Protein AF-A0A838ZHS3-F1 (afdb_monomer)

Secondary structure (DSSP, 8-state):
---SSHHHHHHHHHHHHHHHHHHHHHHHHHHHHTHHHHHHHHIIIII-SSHHHHHHHHHHHHHHHHHHHHHHHHHSTTHHHHHHHHHHHHHHHHHHHHHHHTT---HHHHHHHHHH--BHHHHHTS-HHHHHHHHHHHHHHHHT------S-HHHHHHHHHHTGGGGGGTS-HHHHHHHHHT----SBHHIIIIIHHHHHHHHHHHHHHHHTTTTGGGTT-HHHHHHHHT-GGGEEEETTTEEEE-HHHHHHHHHHHHHHHHT--GGGGGGGEEE-S-HHHHHHHHHHHHHHH---HHHHHHHHHHHHHHHHHHHS-S--PPP--TT--HHHHHHHHHHHHHHHHTTSEEE-HHHHHHHHHHHHT-GGGTT-HHHHHHHH-GGGSPPHHHHHHHHHHHHHHHSS--

Mean predicted aligned error: 17.67 Å

Radius of gyration: 35.12 Å; Cα contacts (8 Å, |Δi|>4): 370; chains: 1; bounding box: 88×50×91 Å

Foldseek 3Di:
DPPDCPVVVVVVVVVVVVVVVVCVVVVVVCCVPPCQQCVLVCCCPPQPVDLVSVVVVVVVVLVVLLVVLVCLLPPHPNNVVSVVSVVVSVVVVVVQVVCVVVVNCPSRLVSLQSNL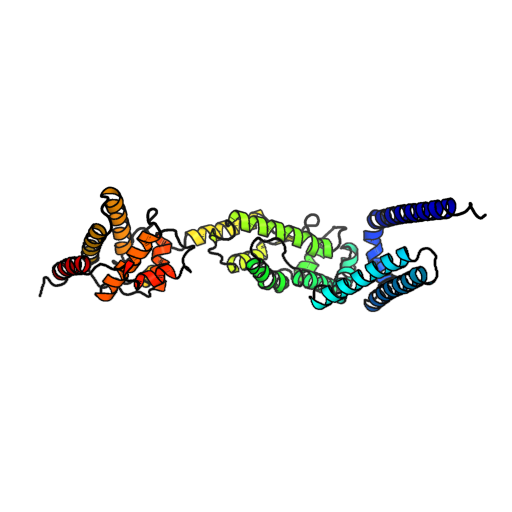QHFLVVLLPDDPVSLVSSLVSLLVVQLPDFDPDQPDPVLSVVCSVQASVCVCVQVPSVNLSVLSNPAPARGTSSCQRPVLASVQVNVLVVVLCVVCVNVVLVLPPSVLVSCLNSDNVQWDAHNPRHIHGPNVVSVVSSVVVSVVSVVPDCLVLLVQKEFPDDLVLVLVLVLLLLVVVDPDDPVSVLVSVLVSQVSCSNYDPDDGPQRAAQDDDPLNLLLVLLVVLVCVVVVRMDHDSLSSSCSSCVRHVNNNCSVVCVSSVSSVDPVSHDDPVSVVVSVVSVCVRPVVPD

pLDDT: mean 76.99, std 14.15, range [34.94, 96.44]

Sequence (406 aa):
MGVGNFDLIFYALILVLIALAVCYKFFAYVIRSYFLNESTWFVQQTILSSYFVFKYLTSAIIISYLIIGVYFSVFTLYWYYGLILLGLTSYLIYRILKDIRDGKFNLRDDFEFNKYSTAVSFYNNQSEQYRKKSFQAVIDKIKRTEINGLGKEDYAEFLNRNVLSKIENVLTFEYYDSKLNHSISDHYTGNLFYRKFLKNLKEVLSRIDKRTNDLKLLNSDYQVIVNLLLNIKLLNFDDIQGYHYKIDLLDEELDVVLKERNDYSLEQYKDLLKFNGDSKKIYSLFEKYLEFKYNNSNHLKELKIQFISFVNFFGDGKYYEPPYIKSFETKDIKHLIGFFSYLSGKGLVKYNVQDLVFLVLKITGHEEEVNNTSFEQAHRNIKFKLSEIEEKALNARYNKLFNSLK

Structure (mmCIF, N/CA/C/O backbone):
data_AF-A0A838ZHS3-F1
#
_entry.id   AF-A0A838ZHS3-F1
#
loop_
_atom_site.group_PDB
_atom_site.id
_atom_site.type_symbol
_atom_site.label_atom_id
_atom_site.label_alt_id
_atom_site.label_comp_id
_atom_site.label_asym_id
_atom_site.label_entity_id
_atom_site.label_seq_id
_atom_site.pdbx_PDB_ins_code
_atom_site.Cartn_x
_atom_site.Cartn_y
_atom_site.Cartn_z
_atom_site.occupancy
_atom_site.B_iso_or_equiv
_atom_site.auth_seq_id
_atom_site.auth_comp_id
_atom_site.auth_asym_id
_atom_site.auth_atom_id
_atom_site.pdbx_PDB_model_num
ATOM 1 N N . MET A 1 1 ? 59.795 30.783 -25.257 1.00 40.88 1 MET A N 1
ATOM 2 C CA . MET A 1 1 ? 58.713 31.581 -25.869 1.00 40.88 1 MET A CA 1
ATOM 3 C C . MET A 1 1 ? 57.782 30.633 -26.599 1.00 40.88 1 MET A C 1
ATOM 5 O O . MET A 1 1 ? 58.218 29.948 -27.508 1.00 40.88 1 MET A O 1
ATOM 9 N N . GLY A 1 2 ? 56.542 30.555 -26.135 1.00 44.00 2 GLY A N 1
ATOM 10 C CA . GLY A 1 2 ? 55.445 29.789 -26.726 1.00 44.00 2 GLY A CA 1
ATOM 11 C C . GLY A 1 2 ? 54.131 30.265 -26.109 1.00 44.00 2 GLY A C 1
ATOM 12 O O . GLY A 1 2 ? 53.299 29.464 -25.704 1.00 44.00 2 GLY A O 1
ATOM 13 N N . VAL A 1 3 ? 54.011 31.584 -25.926 1.00 48.81 3 VAL A N 1
ATOM 14 C CA . VAL A 1 3 ? 52.748 32.247 -25.597 1.00 48.81 3 VAL A CA 1
ATOM 15 C C . VAL A 1 3 ? 51.950 32.209 -26.894 1.00 48.81 3 VAL A C 1
ATOM 17 O O . VAL A 1 3 ? 52.353 32.849 -27.859 1.00 48.81 3 VAL A O 1
ATOM 20 N N . GLY A 1 4 ? 50.905 31.387 -26.971 1.00 51.81 4 GLY A N 1
ATOM 21 C CA . GLY A 1 4 ? 50.121 31.326 -28.207 1.00 51.81 4 GLY A CA 1
ATOM 22 C C . GLY A 1 4 ? 49.018 30.282 -28.322 1.00 51.81 4 GLY A C 1
ATOM 23 O O . GLY A 1 4 ? 48.277 30.363 -29.287 1.00 51.81 4 GLY A O 1
ATOM 24 N N . ASN A 1 5 ? 48.855 29.335 -27.389 1.00 56.84 5 ASN A N 1
ATOM 25 C CA . ASN A 1 5 ? 47.804 28.309 -27.529 1.00 56.84 5 ASN A CA 1
ATOM 26 C C . ASN A 1 5 ? 46.977 28.028 -26.268 1.00 56.84 5 ASN A C 1
ATOM 28 O O . ASN A 1 5 ? 46.035 27.251 -26.349 1.00 56.84 5 ASN A O 1
ATOM 32 N N . PHE A 1 6 ? 47.271 28.640 -25.116 1.00 54.22 6 PHE A N 1
ATOM 33 C CA . PHE A 1 6 ? 46.467 28.405 -23.906 1.00 54.22 6 PHE A CA 1
ATOM 34 C C . PHE A 1 6 ? 45.060 28.984 -24.045 1.00 54.22 6 PHE A C 1
ATOM 36 O O . PHE A 1 6 ? 44.088 28.282 -23.779 1.00 54.22 6 PHE A O 1
ATOM 43 N N . ASP A 1 7 ? 44.955 30.208 -24.564 1.00 51.09 7 ASP A N 1
ATOM 44 C CA . ASP A 1 7 ? 43.666 30.815 -24.889 1.00 51.09 7 ASP A CA 1
ATOM 45 C C . ASP A 1 7 ? 42.943 29.998 -25.959 1.00 51.09 7 ASP A C 1
ATOM 47 O O . ASP A 1 7 ? 41.754 29.752 -25.838 1.00 51.09 7 ASP A O 1
ATOM 51 N N . LEU A 1 8 ? 43.660 29.481 -26.961 1.00 55.75 8 LEU A N 1
ATOM 52 C CA . LEU A 1 8 ? 43.076 28.696 -28.051 1.00 55.75 8 LEU A CA 1
ATOM 53 C C . LEU A 1 8 ? 42.565 27.322 -27.576 1.00 55.75 8 LEU A C 1
ATOM 55 O O . LEU A 1 8 ? 41.486 26.902 -27.981 1.00 55.75 8 LEU A O 1
ATOM 59 N N . ILE A 1 9 ? 43.278 26.660 -26.658 1.00 63.22 9 ILE A N 1
ATOM 60 C CA . ILE A 1 9 ? 42.837 25.427 -25.983 1.00 63.22 9 ILE A CA 1
ATOM 61 C C . ILE A 1 9 ? 41.664 25.714 -25.039 1.00 63.22 9 ILE A C 1
ATOM 63 O O . ILE A 1 9 ? 40.730 24.921 -24.976 1.00 63.22 9 ILE A O 1
ATOM 67 N N . PHE A 1 10 ? 41.673 26.846 -24.333 1.00 60.84 10 PHE A N 1
ATOM 68 C CA . PHE A 1 10 ? 40.584 27.257 -23.447 1.00 60.84 10 PHE A CA 1
ATOM 69 C C . PHE A 1 10 ? 39.314 27.616 -24.234 1.00 60.84 10 PHE A C 1
ATOM 71 O O . PHE A 1 10 ? 38.234 27.133 -23.903 1.00 60.84 10 PHE A O 1
ATOM 78 N N . TYR A 1 11 ? 39.441 28.360 -25.337 1.00 60.66 11 TYR A N 1
ATOM 79 C CA . TYR A 1 11 ? 38.358 28.625 -26.284 1.00 60.66 11 TYR A CA 1
ATOM 80 C C . TYR A 1 11 ? 37.873 27.340 -26.955 1.00 60.66 11 TYR A C 1
ATOM 82 O O . TYR A 1 11 ? 36.666 27.169 -27.097 1.00 60.66 11 TYR A O 1
ATOM 90 N N . ALA A 1 12 ? 38.764 26.407 -27.305 1.00 63.56 12 ALA A N 1
ATOM 91 C CA . ALA A 1 12 ? 38.379 25.098 -27.828 1.00 63.56 12 ALA A CA 1
ATOM 92 C C . ALA A 1 12 ? 37.623 24.265 -26.780 1.00 63.56 12 ALA A C 1
ATOM 94 O O . ALA A 1 12 ? 36.607 23.668 -27.110 1.00 63.56 12 ALA A O 1
ATOM 95 N N . LEU A 1 13 ? 38.048 24.266 -25.513 1.00 60.69 13 LEU A N 1
ATOM 96 C CA . LEU A 1 13 ? 37.345 23.603 -24.408 1.00 60.69 13 LEU A CA 1
ATOM 97 C C . LEU A 1 13 ? 35.975 24.229 -24.139 1.00 60.69 13 LEU A C 1
ATOM 99 O O . LEU A 1 13 ? 35.004 23.501 -23.953 1.00 60.69 13 LEU A O 1
ATOM 103 N N . ILE A 1 14 ? 35.872 25.560 -24.164 1.00 64.25 14 ILE A N 1
ATOM 104 C CA . ILE A 1 14 ? 34.596 26.273 -24.042 1.00 64.25 14 ILE A CA 1
ATOM 105 C C . ILE A 1 14 ? 33.697 25.960 -25.238 1.00 64.25 14 ILE A C 1
ATOM 107 O O . ILE A 1 14 ? 32.526 25.657 -25.040 1.00 64.25 14 ILE A O 1
ATOM 111 N N . LEU A 1 15 ? 34.220 25.968 -26.465 1.00 62.78 15 LEU A N 1
ATOM 112 C CA . LEU A 1 15 ? 33.465 25.608 -27.666 1.00 62.78 15 LEU A CA 1
ATOM 113 C C . LEU A 1 15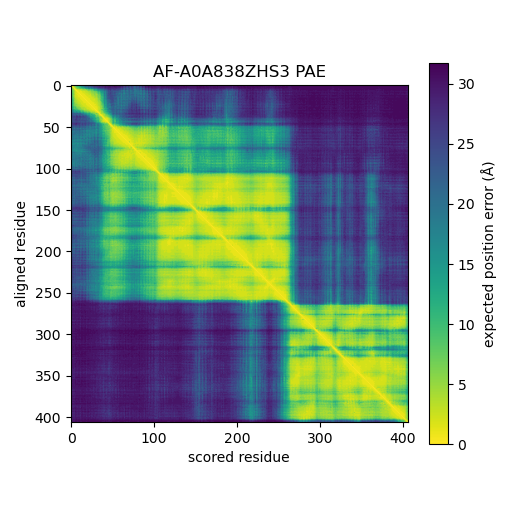 ? 33.030 24.144 -27.645 1.00 62.78 15 LEU A C 1
ATOM 115 O O . LEU A 1 15 ? 31.910 23.859 -28.046 1.00 62.78 15 LEU A O 1
ATOM 119 N N . VAL A 1 16 ? 33.852 23.229 -27.126 1.00 61.88 16 VAL A N 1
ATOM 120 C CA . VAL A 1 16 ? 33.490 21.820 -26.921 1.00 61.88 16 VAL A CA 1
ATOM 121 C C . VAL A 1 16 ? 32.432 21.685 -25.830 1.00 61.88 16 VAL A C 1
ATOM 123 O O . VA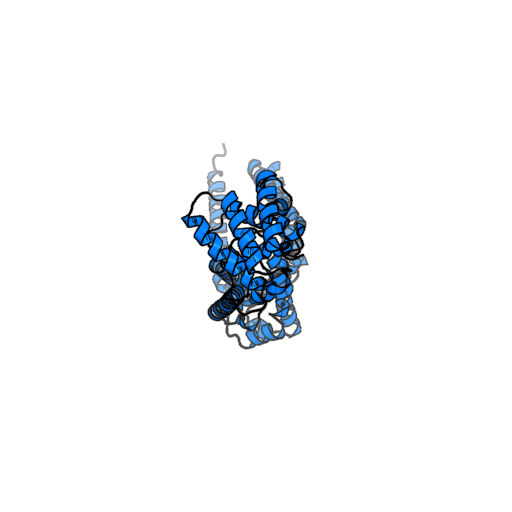L A 1 16 ? 31.498 20.917 -26.008 1.00 61.88 16 VAL A O 1
ATOM 126 N N . LEU A 1 17 ? 32.505 22.448 -24.738 1.00 59.38 17 LEU A N 1
ATOM 127 C CA . LEU A 1 17 ? 31.477 22.460 -23.691 1.00 59.38 17 LEU A CA 1
ATOM 128 C C . LEU A 1 17 ? 30.159 23.067 -24.182 1.00 59.38 17 LEU A C 1
ATOM 130 O O . LEU A 1 17 ? 29.097 22.532 -23.878 1.00 59.38 17 LEU A O 1
ATOM 134 N N . ILE A 1 18 ? 30.208 24.141 -24.973 1.00 67.44 18 ILE A N 1
ATOM 135 C CA . ILE A 1 18 ? 29.035 24.753 -25.606 1.00 67.44 18 ILE A CA 1
ATOM 136 C C . ILE A 1 18 ? 28.464 23.803 -26.655 1.00 67.44 18 ILE A C 1
ATOM 138 O O . ILE A 1 18 ? 27.261 23.576 -26.655 1.00 67.44 18 ILE A O 1
ATOM 142 N N . ALA A 1 19 ? 29.295 23.188 -27.497 1.00 53.00 19 ALA A N 1
ATOM 143 C CA . ALA A 1 19 ? 28.868 22.178 -28.457 1.00 53.00 19 ALA A CA 1
ATOM 144 C C . ALA A 1 19 ? 28.290 20.951 -27.747 1.00 53.00 19 ALA A C 1
ATOM 146 O O . ALA A 1 19 ? 27.257 20.462 -28.170 1.00 53.00 19 ALA A O 1
ATOM 147 N N . LEU A 1 20 ? 28.863 20.498 -26.629 1.00 56.09 20 LEU A N 1
ATOM 148 C CA . LEU A 1 20 ? 28.302 19.429 -25.800 1.00 56.09 20 LEU A CA 1
ATOM 149 C C . LEU A 1 20 ? 26.982 19.849 -25.156 1.00 56.09 20 LEU A C 1
ATOM 151 O O . LEU A 1 20 ? 26.068 19.040 -25.106 1.00 56.09 20 LEU A O 1
ATOM 155 N N . ALA A 1 21 ? 26.838 21.095 -24.702 1.00 57.50 21 ALA A N 1
ATOM 156 C CA . ALA A 1 21 ? 25.600 21.605 -24.118 1.00 57.50 21 ALA A CA 1
ATOM 157 C C . ALA A 1 21 ? 24.501 21.814 -25.170 1.00 57.50 21 ALA A C 1
ATOM 159 O O . ALA A 1 21 ? 23.335 21.535 -24.899 1.00 57.50 21 ALA A O 1
ATOM 160 N N . VAL A 1 22 ? 24.858 22.273 -26.372 1.00 58.50 22 VAL A N 1
ATOM 161 C CA . VAL A 1 22 ? 23.965 22.418 -27.529 1.00 58.50 22 VAL A CA 1
ATOM 162 C C . VAL A 1 22 ? 23.603 21.047 -28.078 1.00 58.50 22 VAL A C 1
ATOM 164 O O . VAL A 1 22 ? 22.423 20.793 -28.262 1.00 58.50 22 VAL A O 1
ATOM 167 N N . CYS A 1 23 ? 24.557 20.130 -28.240 1.00 49.03 23 CYS A N 1
ATOM 168 C CA . CYS A 1 23 ? 24.299 18.736 -28.589 1.00 49.03 23 CYS A CA 1
ATOM 169 C C . CYS A 1 23 ? 23.470 18.048 -27.513 1.00 49.03 23 CYS A C 1
ATOM 171 O O . CYS A 1 23 ? 22.570 17.317 -27.872 1.00 49.03 23 CYS A O 1
ATOM 173 N N . TYR A 1 24 ? 23.688 18.304 -26.222 1.00 50.91 24 TYR A N 1
ATOM 174 C CA . TYR A 1 24 ? 22.866 17.763 -25.137 1.00 50.91 24 TYR A CA 1
ATOM 175 C C . TYR A 1 24 ? 21.461 18.363 -25.138 1.00 50.91 24 TYR A C 1
ATOM 177 O O . TYR A 1 24 ? 20.500 17.633 -24.948 1.00 50.91 24 TYR A O 1
ATOM 185 N N . LYS A 1 25 ? 21.304 19.671 -25.379 1.00 52.22 25 LYS A N 1
ATOM 186 C CA . LYS A 1 25 ? 19.987 20.316 -25.497 1.00 52.22 25 LYS A CA 1
ATOM 187 C C . LYS A 1 25 ? 19.253 19.889 -26.757 1.00 52.22 25 LYS A C 1
ATOM 189 O O . LYS A 1 25 ? 18.054 19.674 -26.687 1.00 52.22 25 LYS A O 1
ATOM 194 N N . PHE A 1 26 ? 19.951 19.748 -27.877 1.00 44.28 26 PHE A N 1
ATOM 195 C CA . PHE A 1 26 ? 19.419 19.239 -29.134 1.00 44.28 26 PHE A CA 1
ATOM 196 C C . PHE A 1 26 ? 19.073 17.759 -28.998 1.00 44.28 26 PHE A C 1
ATOM 198 O O . PHE A 1 26 ? 17.967 17.375 -29.328 1.00 44.28 26 PHE A O 1
ATOM 205 N N . PHE A 1 27 ? 19.941 16.952 -28.392 1.00 43.72 27 PHE A N 1
ATOM 206 C CA . PHE A 1 27 ? 19.677 15.566 -28.010 1.00 43.72 27 PHE A CA 1
ATOM 207 C C . PHE A 1 27 ? 18.480 15.480 -27.070 1.00 43.72 27 PHE A C 1
ATOM 209 O O . PHE A 1 27 ? 17.584 14.706 -27.340 1.00 43.72 27 PHE A O 1
ATOM 216 N N . ALA A 1 28 ? 18.381 16.319 -26.038 1.00 45.75 28 ALA A N 1
ATOM 217 C CA . ALA A 1 28 ? 17.235 16.377 -25.134 1.00 45.75 28 ALA A CA 1
ATOM 218 C C . ALA A 1 28 ? 15.955 16.850 -25.845 1.00 45.75 28 ALA A C 1
ATOM 220 O O . ALA A 1 28 ? 14.879 16.342 -25.558 1.00 45.75 28 ALA A O 1
ATOM 221 N N . TYR A 1 29 ? 16.051 17.800 -26.777 1.00 45.06 29 TYR A N 1
ATOM 222 C CA . TYR A 1 29 ? 14.937 18.337 -27.562 1.00 45.06 29 TYR A CA 1
ATOM 223 C C . TYR A 1 29 ? 14.423 17.327 -28.594 1.00 45.06 29 TYR A C 1
ATOM 225 O O . TYR A 1 29 ? 13.218 17.100 -28.679 1.00 45.06 29 TYR A O 1
ATOM 233 N N . VAL A 1 30 ? 15.330 16.665 -29.312 1.00 37.19 30 VAL A N 1
ATOM 234 C CA . VAL A 1 30 ? 15.054 15.546 -30.217 1.00 37.19 30 VAL A CA 1
ATOM 235 C C . VAL A 1 30 ? 14.502 14.368 -29.412 1.00 37.19 30 VAL A C 1
ATOM 237 O O . VAL A 1 30 ? 13.450 13.852 -29.786 1.00 37.19 30 VAL A O 1
ATOM 240 N N . ILE A 1 31 ? 15.099 14.043 -28.251 1.00 41.19 31 ILE A N 1
ATOM 241 C CA . ILE A 1 31 ? 14.608 13.056 -27.267 1.00 41.19 31 ILE A CA 1
ATOM 242 C C . ILE A 1 31 ? 13.149 13.303 -26.898 1.00 41.19 31 ILE A C 1
ATOM 244 O O . ILE A 1 31 ? 12.331 12.387 -26.858 1.00 41.19 31 ILE A O 1
ATOM 248 N N . ARG A 1 32 ? 12.831 14.562 -26.608 1.00 39.03 32 ARG A N 1
ATOM 249 C CA . ARG A 1 32 ? 11.537 14.955 -26.061 1.00 39.03 32 ARG A CA 1
ATOM 250 C C . ARG A 1 32 ? 10.464 15.152 -27.134 1.00 39.03 32 ARG A C 1
ATOM 252 O O . ARG A 1 32 ? 9.299 14.965 -26.809 1.00 39.03 32 ARG A O 1
ATOM 259 N N . SER A 1 33 ? 10.842 15.501 -28.369 1.00 40.97 33 SER A N 1
ATOM 260 C CA . SER A 1 33 ? 9.897 15.860 -29.445 1.00 40.97 33 SER A CA 1
ATOM 261 C C . SER A 1 33 ? 9.680 14.761 -30.492 1.00 40.97 33 SER A C 1
ATOM 263 O O . SER A 1 33 ? 8.573 14.632 -30.992 1.00 40.97 33 SER A O 1
ATOM 265 N N . TYR A 1 34 ? 10.699 13.956 -30.810 1.00 34.94 34 TYR A N 1
ATOM 266 C CA . TYR A 1 34 ? 10.625 12.909 -31.848 1.00 34.94 34 TYR A CA 1
ATOM 267 C C . TYR A 1 34 ? 10.943 11.510 -31.313 1.00 34.94 34 TYR A C 1
ATOM 269 O O . TYR A 1 34 ? 10.419 10.501 -31.775 1.00 34.94 34 TYR A O 1
ATOM 277 N N . PHE A 1 35 ? 11.794 11.439 -30.297 1.00 37.28 35 PHE A N 1
ATOM 278 C CA . PHE A 1 35 ? 12.386 10.189 -29.844 1.00 37.28 35 PHE A CA 1
ATOM 279 C C . PHE A 1 35 ? 11.473 9.391 -28.929 1.00 37.28 35 PHE A C 1
ATOM 281 O O . PHE A 1 35 ? 11.737 8.218 -28.770 1.00 37.28 35 PHE A O 1
ATOM 288 N N . LEU A 1 36 ? 10.421 9.934 -28.312 1.00 42.34 36 LEU A N 1
ATOM 289 C CA . LEU A 1 36 ? 9.541 9.072 -27.516 1.00 42.34 36 LEU A CA 1
ATOM 290 C C . LEU A 1 36 ? 8.954 7.978 -28.427 1.00 42.34 36 LEU A C 1
ATOM 292 O O . LEU A 1 36 ? 9.304 6.809 -28.233 1.00 42.34 36 LEU A O 1
ATOM 296 N N . ASN A 1 37 ? 8.208 8.338 -29.480 1.00 41.34 37 ASN A N 1
ATOM 297 C CA . ASN A 1 37 ? 7.544 7.364 -30.365 1.00 41.34 37 ASN A CA 1
ATOM 298 C C . ASN A 1 37 ? 8.512 6.484 -31.176 1.00 41.34 37 ASN A C 1
ATOM 300 O O . ASN A 1 37 ? 8.279 5.284 -31.290 1.00 41.34 37 ASN A O 1
ATOM 304 N N . GLU A 1 38 ? 9.625 7.031 -31.669 1.00 38.91 38 GLU A N 1
ATOM 305 C CA . GLU A 1 38 ? 10.592 6.299 -32.509 1.00 38.91 38 GLU A CA 1
ATOM 306 C C . GLU A 1 38 ? 11.695 5.576 -31.710 1.00 38.91 38 GLU A C 1
ATOM 308 O O . GLU A 1 38 ? 12.240 4.574 -32.171 1.00 38.91 38 GLU A O 1
ATOM 313 N N . SER A 1 39 ? 12.040 6.009 -30.488 1.00 38.59 39 SER A N 1
ATOM 314 C CA . SER A 1 39 ? 13.148 5.384 -29.743 1.00 38.59 39 SER A CA 1
ATOM 315 C C . SER A 1 39 ? 12.806 4.037 -29.163 1.00 38.59 39 SER A C 1
ATOM 317 O O . SER A 1 39 ? 13.720 3.266 -28.932 1.00 38.59 39 SER A O 1
ATOM 319 N N . THR A 1 40 ? 11.541 3.697 -28.936 1.00 49.03 40 THR A N 1
ATOM 320 C CA . THR A 1 40 ? 11.237 2.325 -28.511 1.00 49.03 40 THR A CA 1
ATOM 321 C C . THR A 1 40 ? 11.499 1.365 -29.657 1.00 49.03 40 THR A C 1
ATOM 323 O O . THR A 1 40 ? 12.144 0.345 -29.443 1.00 49.03 40 THR A O 1
ATOM 326 N N . TRP A 1 41 ? 11.136 1.757 -30.880 1.00 44.44 41 TRP A N 1
ATOM 327 C CA . TRP A 1 41 ? 11.520 1.046 -32.094 1.00 44.44 41 TRP A CA 1
ATOM 328 C C . TRP A 1 41 ? 13.050 1.019 -32.267 1.00 44.44 41 TRP A C 1
ATOM 330 O O . TRP A 1 41 ? 13.625 -0.057 -32.397 1.00 44.44 41 TRP A O 1
ATOM 340 N N . PHE A 1 42 ? 13.747 2.153 -32.131 1.00 41.84 42 PHE A N 1
ATOM 341 C CA . PHE A 1 42 ? 15.207 2.245 -32.292 1.00 41.84 42 PHE A CA 1
ATOM 342 C C . PHE A 1 42 ? 16.019 1.560 -31.164 1.00 41.84 42 PHE A C 1
ATOM 344 O O . PHE A 1 42 ? 17.099 1.020 -31.407 1.00 41.84 42 PHE A O 1
ATOM 351 N N . VAL A 1 43 ? 15.525 1.534 -29.924 1.00 50.78 43 VAL A N 1
ATOM 352 C CA . VAL A 1 43 ? 16.114 0.818 -28.774 1.00 50.78 43 VAL A CA 1
ATOM 353 C C . VAL A 1 43 ? 15.867 -0.684 -28.908 1.00 50.78 43 VAL A C 1
ATOM 355 O O . VAL A 1 43 ? 16.778 -1.463 -28.633 1.00 50.78 43 VAL A O 1
ATOM 358 N N . GLN A 1 44 ? 14.685 -1.093 -29.385 1.00 52.81 44 GLN A N 1
ATOM 359 C CA . GLN A 1 44 ? 14.361 -2.494 -29.671 1.00 52.81 44 GLN A CA 1
ATOM 360 C C . GLN A 1 44 ? 15.123 -3.045 -30.888 1.00 52.81 44 GLN A C 1
ATOM 362 O O . GLN A 1 44 ? 15.485 -4.222 -30.867 1.00 52.81 44 GLN A O 1
ATOM 367 N N . GLN A 1 45 ? 15.378 -2.223 -31.916 1.00 51.88 45 GLN A N 1
ATOM 368 C CA . GLN A 1 45 ? 15.967 -2.650 -33.195 1.00 51.88 45 GLN A CA 1
ATOM 369 C C . GLN A 1 45 ? 17.474 -2.370 -33.346 1.00 51.88 45 GLN A C 1
ATOM 371 O O . GLN A 1 45 ? 18.149 -3.152 -34.007 1.00 51.88 45 GLN A O 1
ATOM 376 N N . THR A 1 46 ? 18.037 -1.313 -32.743 1.00 50.28 46 THR A N 1
ATOM 377 C CA . THR A 1 46 ? 19.349 -0.777 -33.188 1.00 50.28 46 THR A CA 1
ATOM 378 C C . THR A 1 46 ? 20.457 -0.804 -32.133 1.00 50.28 46 THR A C 1
ATOM 380 O O . THR A 1 46 ? 21.502 -1.396 -32.385 1.00 50.28 46 THR A O 1
ATOM 383 N N . ILE A 1 47 ? 20.283 -0.185 -30.954 1.00 47.50 47 ILE A N 1
ATOM 384 C CA . ILE A 1 47 ? 21.407 -0.018 -29.999 1.00 47.50 47 ILE A CA 1
ATOM 385 C C . ILE A 1 47 ? 21.370 -1.034 -28.852 1.00 47.50 47 ILE A C 1
ATOM 387 O O . ILE A 1 47 ? 22.426 -1.484 -28.424 1.00 47.50 47 ILE A O 1
ATOM 391 N N . LEU A 1 48 ? 20.194 -1.448 -28.370 1.00 53.19 48 LEU A N 1
ATOM 392 C CA . LEU A 1 48 ? 20.062 -2.300 -27.183 1.00 53.19 48 LEU A CA 1
ATOM 393 C C . LEU A 1 48 ? 19.076 -3.447 -27.424 1.00 53.19 48 LEU A C 1
ATOM 395 O O . LEU A 1 48 ? 18.185 -3.685 -26.619 1.00 53.19 48 LEU A O 1
ATOM 399 N N . SER A 1 49 ? 19.219 -4.183 -28.527 1.00 52.81 49 SER A N 1
ATOM 400 C CA . SER A 1 49 ? 18.341 -5.328 -28.835 1.00 52.81 49 SER A CA 1
ATOM 401 C C . SER A 1 49 ? 18.384 -6.423 -27.752 1.00 52.81 49 SER A C 1
ATOM 403 O O . SER A 1 49 ? 17.411 -7.164 -27.545 1.00 52.81 49 SER A O 1
ATOM 405 N N . SER A 1 50 ? 19.497 -6.487 -27.009 1.00 62.44 50 SER A N 1
ATOM 406 C CA . SER A 1 50 ? 19.709 -7.403 -25.894 1.00 62.44 50 SER A CA 1
ATOM 407 C C . SER A 1 50 ? 20.356 -6.729 -24.682 1.00 62.44 50 SER A C 1
ATOM 409 O O . SER A 1 50 ? 21.184 -5.823 -24.795 1.00 62.44 50 SER A O 1
ATOM 411 N N . TYR A 1 51 ? 20.030 -7.268 -23.506 1.00 62.78 51 TYR A N 1
ATOM 412 C CA . TYR A 1 51 ? 20.671 -6.940 -22.234 1.00 62.78 51 TYR A CA 1
ATOM 413 C C . TYR A 1 51 ? 22.205 -7.052 -22.298 1.00 62.78 51 TYR A C 1
ATOM 415 O O . TYR A 1 51 ? 22.916 -6.232 -21.719 1.00 62.78 51 TYR A O 1
ATOM 423 N N . PHE A 1 52 ? 22.725 -8.040 -23.034 1.00 62.97 52 PHE A N 1
ATOM 424 C CA . PHE A 1 52 ? 24.164 -8.232 -23.194 1.00 62.97 52 PHE A CA 1
ATOM 425 C C . PHE A 1 52 ? 24.818 -7.048 -23.909 1.00 62.97 52 PHE A C 1
ATOM 427 O O . PHE A 1 52 ? 25.821 -6.540 -23.418 1.00 62.97 52 PHE A O 1
ATOM 434 N N . VAL A 1 53 ? 24.227 -6.551 -25.000 1.00 63.56 53 VAL A N 1
ATOM 435 C CA . VAL A 1 53 ? 24.761 -5.388 -25.731 1.00 63.56 53 VAL A CA 1
ATOM 436 C C . VAL A 1 53 ? 24.777 -4.141 -24.843 1.00 63.56 53 VAL A C 1
ATOM 438 O O . VAL A 1 53 ? 25.799 -3.461 -24.780 1.00 63.56 53 VAL A O 1
ATOM 441 N N . PHE A 1 54 ? 23.704 -3.889 -24.081 1.00 61.41 54 PHE A N 1
ATOM 442 C CA . PHE A 1 54 ? 23.673 -2.794 -23.101 1.00 61.41 54 PHE A CA 1
ATOM 443 C C . PHE A 1 54 ? 24.804 -2.909 -22.076 1.00 61.41 54 PHE A C 1
ATOM 445 O O . PHE A 1 54 ? 25.572 -1.965 -21.881 1.00 61.41 54 PHE A O 1
ATOM 452 N N . LYS A 1 55 ? 24.937 -4.090 -21.460 1.00 64.75 55 LYS A N 1
ATOM 453 C CA . LYS A 1 55 ? 25.959 -4.376 -20.452 1.00 64.75 55 LYS A CA 1
ATOM 454 C C . 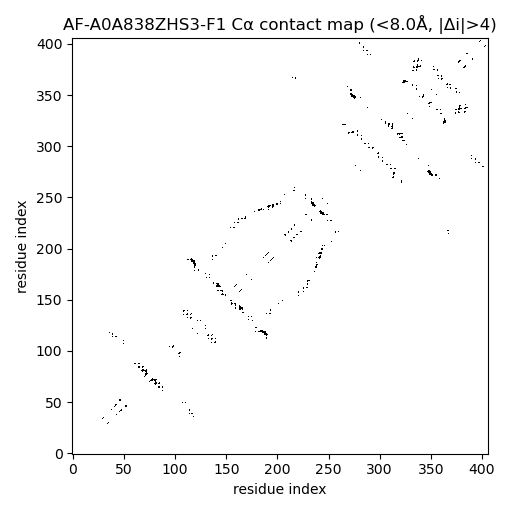LYS A 1 55 ? 27.366 -4.125 -21.000 1.00 64.75 55 LYS A C 1
ATOM 456 O O . LYS A 1 55 ? 28.142 -3.419 -20.363 1.00 64.75 55 LYS A O 1
ATOM 461 N N . TYR A 1 56 ? 27.680 -4.657 -22.182 1.00 64.88 56 TYR A N 1
ATOM 462 C CA . TYR A 1 56 ? 28.997 -4.489 -22.798 1.00 64.88 56 TYR A CA 1
ATOM 463 C C . TYR A 1 56 ? 29.282 -3.038 -23.197 1.00 64.88 56 TYR A C 1
ATOM 465 O O . TYR A 1 56 ? 30.400 -2.576 -22.981 1.00 64.88 56 TYR A O 1
ATOM 473 N N . LEU A 1 57 ? 28.290 -2.294 -23.696 1.00 64.44 57 LEU A N 1
ATOM 474 C CA . LEU A 1 57 ? 28.446 -0.876 -24.031 1.00 64.44 57 LEU A CA 1
ATOM 475 C C . LEU A 1 57 ? 28.749 -0.033 -22.784 1.00 64.44 57 LEU A C 1
ATOM 477 O O . LEU A 1 57 ? 29.677 0.772 -22.792 1.00 64.44 57 LEU A O 1
ATOM 481 N N . THR A 1 58 ? 28.007 -0.239 -21.690 1.00 64.31 58 THR A N 1
ATOM 482 C CA . THR A 1 58 ? 28.269 0.466 -20.424 1.00 64.31 58 THR A CA 1
ATOM 483 C C . THR A 1 58 ? 29.655 0.125 -19.875 1.00 64.31 58 THR A C 1
ATOM 485 O O . THR A 1 58 ? 30.386 1.023 -19.458 1.00 64.31 58 THR A O 1
ATOM 488 N N . SER A 1 59 ? 30.060 -1.149 -19.923 1.00 67.44 59 SER A N 1
ATOM 489 C CA . SER A 1 59 ? 31.414 -1.559 -19.533 1.00 67.44 59 SER A CA 1
ATOM 490 C C . SER A 1 59 ? 32.490 -0.920 -20.413 1.00 67.44 59 SER A C 1
ATOM 492 O O . SER A 1 59 ? 33.485 -0.436 -19.879 1.00 67.44 59 SER A O 1
ATOM 494 N N . ALA A 1 60 ? 32.286 -0.857 -21.732 1.00 68.25 60 ALA A N 1
ATOM 495 C CA . ALA A 1 60 ? 33.219 -0.224 -22.659 1.00 68.25 60 ALA A CA 1
ATOM 496 C C . ALA A 1 60 ? 33.404 1.267 -22.344 1.00 68.25 60 ALA A C 1
ATOM 498 O O . ALA A 1 60 ? 34.536 1.729 -22.260 1.00 68.25 60 ALA A O 1
ATOM 499 N N . ILE A 1 61 ? 32.313 1.992 -22.072 1.00 72.25 61 ILE A N 1
ATOM 500 C CA . ILE A 1 61 ? 32.359 3.408 -21.679 1.00 72.25 61 ILE A CA 1
ATOM 501 C C . ILE A 1 61 ? 33.178 3.594 -20.392 1.00 72.25 61 ILE A C 1
ATOM 503 O O . ILE A 1 61 ? 34.065 4.444 -20.352 1.00 72.25 61 ILE A O 1
ATOM 507 N N . ILE A 1 62 ? 32.931 2.782 -19.356 1.00 72.56 62 ILE A N 1
ATOM 508 C CA . ILE A 1 62 ? 33.683 2.845 -18.088 1.00 72.56 62 ILE A CA 1
ATOM 509 C C . ILE A 1 62 ? 35.177 2.581 -18.325 1.00 72.56 62 ILE A C 1
ATOM 511 O O . ILE A 1 62 ? 36.021 3.312 -17.807 1.00 72.56 62 ILE A O 1
ATOM 515 N N . ILE A 1 63 ? 35.511 1.575 -19.138 1.00 73.56 63 ILE A N 1
ATOM 516 C CA . ILE A 1 63 ? 36.897 1.248 -19.499 1.00 73.56 63 ILE A CA 1
ATOM 517 C C . ILE A 1 63 ? 37.549 2.410 -20.260 1.00 73.56 63 ILE A C 1
ATOM 519 O O . ILE A 1 63 ? 38.677 2.782 -19.945 1.00 73.56 63 ILE A O 1
ATOM 523 N N . SER A 1 64 ? 36.849 3.034 -21.210 1.00 70.94 64 SER A N 1
ATOM 524 C CA . SER A 1 64 ? 37.353 4.209 -21.928 1.00 70.94 64 SER A CA 1
ATOM 525 C C . SER A 1 64 ? 37.636 5.379 -20.985 1.00 70.94 64 SER A C 1
ATOM 527 O O . SER A 1 64 ? 38.700 5.985 -21.090 1.00 70.94 64 SER A O 1
ATOM 529 N N . TYR A 1 65 ? 36.748 5.667 -20.026 1.00 72.44 65 TYR A N 1
ATOM 530 C CA . TYR A 1 65 ? 36.992 6.703 -19.015 1.00 72.44 65 TYR A CA 1
ATOM 531 C C . TYR A 1 65 ? 38.195 6.375 -18.122 1.00 72.44 65 TYR A C 1
ATOM 533 O O . TYR A 1 65 ? 38.986 7.268 -17.834 1.00 72.44 65 TYR A O 1
ATOM 541 N N . LEU A 1 66 ? 38.401 5.109 -17.742 1.00 77.88 66 LEU A N 1
ATOM 542 C CA . LEU A 1 66 ? 39.604 4.698 -17.009 1.00 77.88 66 LEU A CA 1
ATOM 543 C C . LEU A 1 66 ? 40.880 4.924 -17.829 1.00 77.88 66 LEU A C 1
ATOM 545 O O . LEU A 1 66 ? 41.834 5.504 -17.315 1.00 77.88 66 LEU A O 1
ATOM 549 N N . ILE A 1 67 ? 40.890 4.519 -19.104 1.00 75.94 67 ILE A N 1
ATOM 550 C CA . ILE A 1 67 ? 42.042 4.696 -20.004 1.00 75.94 67 ILE A CA 1
ATOM 551 C C . ILE A 1 67 ? 42.358 6.184 -20.190 1.00 75.94 67 ILE A C 1
ATOM 553 O O . ILE A 1 67 ? 43.512 6.587 -20.059 1.00 75.94 67 ILE A O 1
ATOM 557 N N . ILE A 1 68 ? 41.338 7.010 -20.441 1.00 75.12 68 ILE A N 1
ATOM 558 C CA . ILE A 1 68 ? 41.482 8.465 -20.575 1.00 75.12 68 ILE A CA 1
ATOM 559 C C . ILE A 1 68 ? 42.002 9.067 -19.263 1.00 75.12 68 ILE A C 1
ATOM 561 O O . ILE A 1 68 ? 42.933 9.866 -19.288 1.00 75.12 68 ILE A O 1
ATOM 565 N N . GLY A 1 69 ? 41.458 8.656 -18.116 1.00 75.44 69 GLY A N 1
ATOM 566 C CA . GLY A 1 69 ? 41.891 9.129 -16.800 1.00 75.44 69 GLY A CA 1
ATOM 567 C C . GLY A 1 69 ? 43.365 8.839 -16.531 1.00 75.44 69 GLY A C 1
ATOM 568 O O . GLY A 1 69 ? 44.117 9.754 -16.202 1.00 75.44 69 GLY A O 1
ATOM 569 N N . VAL A 1 70 ? 43.802 7.596 -16.760 1.00 81.88 70 VAL A N 1
ATOM 570 C CA . VAL A 1 70 ? 45.214 7.194 -16.635 1.00 81.88 70 VAL A CA 1
ATOM 571 C C . VAL A 1 70 ? 46.093 7.972 -17.613 1.00 81.88 70 VAL A C 1
ATOM 573 O O . VAL A 1 70 ? 47.147 8.473 -17.223 1.00 81.88 70 VAL A O 1
ATOM 576 N N . TYR A 1 71 ? 45.652 8.122 -18.866 1.00 79.19 71 TYR A N 1
ATOM 577 C CA . TYR A 1 71 ? 46.409 8.845 -19.881 1.00 79.19 71 TYR A CA 1
ATOM 578 C C . TYR A 1 71 ? 46.653 10.306 -19.481 1.00 79.19 71 TYR A C 1
ATOM 580 O O . TYR A 1 71 ? 47.793 10.771 -19.486 1.00 79.19 71 TYR A O 1
ATOM 588 N N . PHE A 1 72 ? 45.600 11.017 -19.065 1.00 73.56 72 PHE A N 1
ATOM 589 C CA . PHE A 1 72 ? 45.712 12.402 -18.612 1.00 73.56 72 PHE A CA 1
ATOM 590 C C . PHE A 1 72 ? 46.556 12.527 -17.340 1.00 73.56 72 PHE A C 1
ATOM 592 O O . PHE A 1 72 ? 47.354 13.458 -17.248 1.00 73.56 72 PHE A O 1
ATOM 599 N N . SER A 1 73 ? 46.440 11.589 -16.394 1.00 82.38 73 SER A N 1
ATOM 600 C CA . SER A 1 73 ? 47.220 11.595 -15.150 1.00 82.38 73 SER A CA 1
ATOM 601 C C . SER A 1 73 ? 48.721 11.388 -15.351 1.00 82.38 73 SER A C 1
ATOM 603 O O . SER A 1 73 ? 49.498 11.967 -14.597 1.00 82.38 73 SER A O 1
ATOM 605 N N . VAL A 1 74 ? 49.133 10.573 -16.327 1.00 81.94 74 VAL A N 1
ATOM 606 C CA . VAL A 1 74 ? 50.541 10.165 -16.493 1.00 81.94 74 VAL A CA 1
ATOM 607 C C . VAL A 1 74 ? 51.252 10.941 -17.602 1.00 81.94 74 VAL A C 1
ATOM 609 O O . VAL A 1 74 ? 52.421 11.285 -17.455 1.00 81.94 74 VAL A O 1
ATOM 612 N N . PHE A 1 75 ? 50.568 11.228 -18.711 1.00 76.00 75 PHE A N 1
ATOM 613 C CA . PHE A 1 75 ? 51.217 11.676 -19.949 1.00 76.00 75 PHE A CA 1
ATOM 614 C C . PHE A 1 75 ? 50.914 13.129 -20.326 1.00 76.00 75 PHE A C 1
ATOM 616 O O . PHE A 1 75 ? 51.363 13.594 -21.373 1.00 76.00 75 PHE A O 1
ATOM 623 N N . THR A 1 76 ? 50.169 13.871 -19.500 1.00 74.69 76 THR A N 1
ATOM 624 C CA . THR A 1 76 ? 49.820 15.270 -19.791 1.00 74.69 76 THR A CA 1
ATOM 625 C C . THR A 1 76 ? 50.204 16.212 -18.652 1.00 74.69 76 THR A C 1
ATOM 627 O O . THR A 1 76 ? 50.178 15.845 -17.480 1.00 74.69 76 THR A O 1
ATOM 630 N N . LEU A 1 77 ? 50.485 17.478 -18.985 1.00 75.44 77 LEU A N 1
ATOM 631 C CA . LEU A 1 77 ? 50.686 18.570 -18.013 1.00 75.44 77 LEU A CA 1
ATOM 632 C C . LEU A 1 77 ? 49.431 18.849 -17.153 1.00 75.44 77 LEU A C 1
ATOM 634 O O . LEU A 1 77 ? 49.494 19.561 -16.154 1.00 75.44 77 LEU A O 1
ATOM 638 N N . TYR A 1 78 ? 48.297 18.258 -17.530 1.00 76.25 78 TYR A N 1
ATOM 639 C CA . TYR A 1 78 ? 46.971 18.384 -16.933 1.00 76.25 78 TYR A CA 1
ATOM 640 C C . TYR A 1 78 ? 46.635 17.208 -15.998 1.00 76.25 78 TYR A C 1
ATOM 642 O O . TYR A 1 78 ? 45.477 16.806 -15.880 1.00 76.25 78 TYR A O 1
ATOM 650 N N . TRP A 1 79 ? 47.646 16.654 -15.323 1.00 77.19 79 TRP A N 1
ATOM 651 C CA . TRP A 1 79 ? 47.550 15.448 -14.490 1.00 77.19 79 TRP A CA 1
ATOM 652 C C . TRP A 1 79 ? 46.414 15.476 -13.452 1.00 77.19 79 TRP A C 1
ATOM 654 O O . TRP A 1 79 ? 45.779 14.452 -13.186 1.00 77.19 79 TRP A O 1
ATOM 664 N N . TYR A 1 80 ? 46.108 16.659 -12.912 1.00 76.31 80 TYR A N 1
ATOM 665 C CA . TYR A 1 80 ? 45.044 16.869 -11.931 1.00 76.31 80 TYR A CA 1
ATOM 666 C C . TYR A 1 80 ? 43.640 16.605 -12.501 1.00 76.31 80 TYR A C 1
ATOM 668 O O . TYR A 1 80 ? 42.795 16.067 -11.789 1.00 76.31 80 TYR A O 1
ATOM 676 N N . TYR A 1 81 ? 43.386 16.882 -13.787 1.00 72.81 81 TYR A N 1
ATOM 677 C CA . TYR A 1 81 ? 42.118 16.519 -14.437 1.00 72.81 81 TYR A CA 1
ATOM 678 C C . TYR A 1 81 ? 41.976 15.003 -14.600 1.00 72.81 81 TYR A C 1
ATOM 680 O O . TYR A 1 81 ? 40.884 14.470 -14.406 1.00 72.81 81 TYR A O 1
ATOM 688 N N . GLY A 1 82 ? 43.077 14.300 -14.887 1.00 74.38 82 GLY A N 1
ATOM 689 C CA . GLY A 1 82 ? 43.09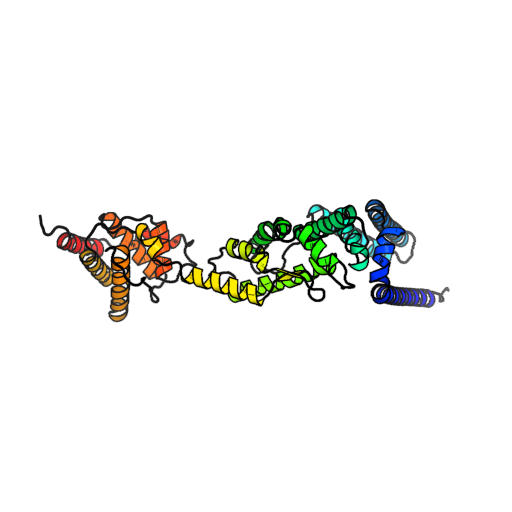7 12.837 -14.907 1.00 74.38 82 GLY A CA 1
ATOM 690 C C . GLY A 1 82 ? 42.746 12.243 -13.540 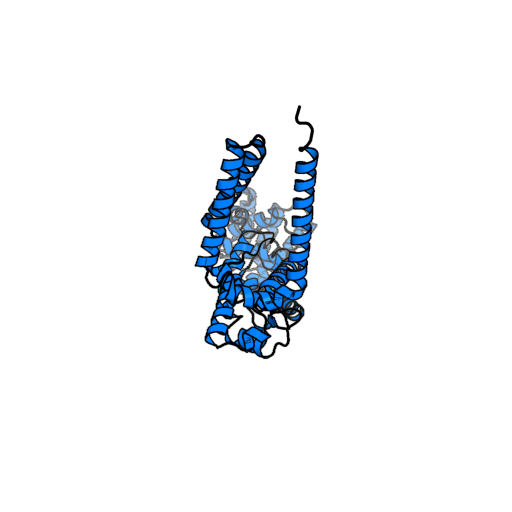1.00 74.38 82 GLY A C 1
ATOM 691 O O . GLY A 1 82 ? 41.907 11.349 -13.457 1.00 74.38 82 GLY A O 1
ATOM 692 N N . LEU A 1 83 ? 43.287 12.807 -12.451 1.00 83.44 83 LEU A N 1
ATOM 693 C CA . LEU A 1 83 ? 42.969 12.359 -11.089 1.00 83.44 83 LEU A CA 1
ATOM 694 C C . LEU A 1 83 ? 41.509 12.618 -10.705 1.00 83.44 83 LEU A C 1
ATOM 696 O O . LEU A 1 83 ? 40.879 11.749 -10.105 1.00 83.44 83 LEU A O 1
ATOM 700 N N . ILE A 1 84 ? 40.950 13.774 -11.077 1.00 78.38 84 ILE A N 1
ATOM 701 C CA . ILE A 1 84 ? 39.523 14.069 -10.878 1.00 78.38 84 ILE A CA 1
ATOM 702 C C . ILE A 1 84 ? 38.666 13.041 -11.627 1.00 78.38 84 ILE A C 1
ATOM 704 O O . ILE A 1 84 ? 37.723 12.488 -11.061 1.00 78.38 84 ILE A O 1
ATOM 708 N N . LEU A 1 85 ? 39.011 12.741 -12.880 1.00 75.62 85 LEU A N 1
ATOM 709 C CA . LEU A 1 85 ? 38.273 11.797 -13.716 1.00 75.62 85 LEU A CA 1
ATOM 710 C C . LEU A 1 85 ? 38.362 10.358 -13.179 1.00 75.62 85 LEU A C 1
ATOM 712 O O . LEU A 1 85 ? 37.351 9.655 -13.131 1.00 75.62 85 LEU A O 1
ATOM 716 N N . LEU A 1 86 ? 39.531 9.937 -12.688 1.00 85.62 86 LEU A N 1
ATOM 717 C CA . LEU A 1 86 ? 39.711 8.655 -12.001 1.00 85.62 86 LEU A CA 1
ATOM 718 C C . LEU A 1 86 ? 38.935 8.592 -10.681 1.00 85.62 86 LEU A C 1
ATOM 720 O O . LEU A 1 86 ? 38.314 7.568 -10.396 1.00 85.62 86 LEU A O 1
ATOM 724 N N . GLY A 1 87 ? 38.912 9.677 -9.903 1.00 80.56 87 GLY A N 1
ATOM 725 C CA . GLY A 1 87 ? 38.125 9.779 -8.674 1.00 80.56 87 GLY A CA 1
ATOM 726 C C . GLY A 1 87 ? 36.623 9.642 -8.935 1.00 80.56 87 GLY A C 1
ATOM 727 O O . GLY A 1 87 ? 35.955 8.832 -8.293 1.00 80.56 87 GLY A O 1
ATOM 728 N N . LEU A 1 88 ? 36.101 10.358 -9.938 1.00 75.88 88 LEU A N 1
ATOM 729 C CA . LEU A 1 88 ? 34.699 10.268 -10.363 1.00 75.88 88 LEU A CA 1
ATOM 730 C C . LEU A 1 88 ? 34.338 8.873 -10.883 1.00 75.88 88 LEU A C 1
ATOM 732 O O . LEU A 1 88 ? 33.291 8.333 -10.526 1.00 75.88 88 LEU A O 1
ATOM 736 N N . THR A 1 89 ? 35.210 8.268 -11.693 1.00 75.50 89 THR A N 1
ATOM 737 C CA . THR A 1 89 ? 34.981 6.923 -12.241 1.00 75.50 89 THR A CA 1
ATOM 738 C C . THR A 1 89 ? 35.022 5.868 -11.132 1.00 75.50 89 THR A C 1
ATOM 740 O O . THR A 1 89 ? 34.154 5.001 -11.075 1.00 75.50 89 THR A O 1
ATOM 743 N N . SER A 1 90 ? 35.966 5.972 -10.193 1.00 82.62 90 SER A N 1
ATOM 744 C CA . SER A 1 90 ? 36.058 5.071 -9.035 1.00 82.62 90 SER A CA 1
ATOM 745 C C . SER A 1 90 ? 34.835 5.192 -8.125 1.00 82.62 90 SER A C 1
ATOM 747 O O . SER A 1 90 ? 34.288 4.181 -7.687 1.00 82.62 90 SER A O 1
ATOM 749 N N . TYR A 1 91 ? 34.353 6.417 -7.891 1.00 79.00 91 TYR A N 1
ATOM 750 C CA . TYR A 1 91 ? 33.113 6.664 -7.157 1.00 79.00 91 TYR A CA 1
ATOM 751 C C . TYR A 1 91 ? 31.891 6.056 -7.864 1.00 79.00 91 TYR A C 1
ATOM 753 O O . TYR A 1 91 ? 31.063 5.414 -7.216 1.00 79.00 91 TYR A O 1
ATOM 761 N N . LEU A 1 92 ? 31.796 6.202 -9.190 1.00 73.19 92 LEU A N 1
ATOM 762 C CA . LEU A 1 92 ? 30.749 5.573 -10.002 1.00 73.19 92 LEU A CA 1
ATOM 763 C C . LEU A 1 92 ? 30.778 4.046 -9.885 1.00 73.19 92 LEU A C 1
ATOM 765 O O . LEU A 1 92 ? 29.738 3.443 -9.632 1.00 73.19 92 LEU A O 1
ATOM 769 N N . ILE A 1 93 ? 31.955 3.424 -10.011 1.00 78.62 93 ILE A N 1
ATOM 770 C CA . ILE A 1 93 ? 32.123 1.969 -9.866 1.00 78.62 93 ILE A CA 1
ATOM 771 C C . ILE A 1 93 ? 31.706 1.519 -8.463 1.00 78.62 93 ILE A C 1
ATOM 773 O O . ILE A 1 93 ? 30.923 0.580 -8.332 1.00 78.62 93 ILE A O 1
ATOM 777 N N . TYR A 1 94 ? 32.175 2.206 -7.418 1.00 82.94 94 TYR A N 1
ATOM 778 C CA . TYR A 1 94 ? 31.792 1.920 -6.035 1.00 82.94 94 TYR A CA 1
ATOM 779 C C . TYR A 1 94 ? 30.273 1.992 -5.837 1.00 82.94 94 TYR A C 1
ATOM 781 O O . TYR A 1 94 ? 29.684 1.085 -5.251 1.00 82.94 94 TYR A O 1
ATOM 789 N N . ARG A 1 95 ? 29.626 3.041 -6.358 1.00 72.56 95 ARG A N 1
ATOM 790 C CA . ARG A 1 95 ? 28.175 3.218 -6.257 1.00 72.56 95 ARG A CA 1
ATOM 791 C C . ARG A 1 95 ? 27.413 2.114 -6.989 1.00 72.56 95 ARG A C 1
ATOM 793 O O . ARG A 1 95 ? 26.497 1.549 -6.407 1.00 72.56 95 ARG A O 1
ATOM 800 N N . ILE A 1 96 ? 27.833 1.756 -8.205 1.00 67.12 96 ILE A N 1
ATOM 801 C CA . ILE A 1 96 ? 27.246 0.642 -8.968 1.00 67.12 96 ILE A CA 1
ATOM 802 C C . ILE A 1 96 ? 27.375 -0.670 -8.183 1.00 67.12 96 ILE A C 1
ATOM 804 O O . ILE A 1 96 ? 26.396 -1.394 -8.040 1.00 67.12 96 ILE A O 1
ATOM 808 N N . LEU A 1 97 ? 28.556 -0.971 -7.633 1.00 75.44 97 LEU A N 1
ATOM 809 C CA . LEU A 1 97 ? 28.775 -2.184 -6.838 1.00 75.44 97 LEU A CA 1
ATOM 810 C C . LEU A 1 97 ? 27.932 -2.202 -5.559 1.00 75.44 97 LEU A C 1
ATOM 812 O O . LEU A 1 97 ? 27.394 -3.248 -5.199 1.00 75.44 97 LEU A O 1
ATOM 816 N N . LYS A 1 98 ? 27.793 -1.055 -4.887 1.00 71.81 98 LYS A N 1
ATOM 817 C CA . LYS A 1 98 ? 26.933 -0.907 -3.711 1.00 71.81 98 LYS A CA 1
ATOM 818 C C . LYS A 1 98 ? 25.464 -1.148 -4.062 1.00 71.81 98 LYS A C 1
ATOM 820 O O . LYS A 1 98 ? 24.825 -1.967 -3.416 1.00 71.81 98 LYS A O 1
ATOM 825 N N . ASP A 1 99 ? 24.957 -0.510 -5.114 1.00 61.44 99 ASP A N 1
ATOM 826 C CA . ASP A 1 99 ? 23.561 -0.652 -5.542 1.00 61.44 99 ASP A CA 1
ATOM 827 C C . ASP A 1 99 ? 23.253 -2.080 -6.044 1.00 61.44 99 ASP A C 1
ATOM 829 O O . ASP A 1 99 ? 22.140 -2.572 -5.854 1.00 61.44 99 ASP A O 1
ATOM 833 N N . ILE A 1 100 ? 24.234 -2.778 -6.638 1.00 67.25 100 ILE A N 1
ATOM 834 C CA . ILE A 1 100 ? 24.136 -4.213 -6.962 1.00 67.25 100 ILE A CA 1
ATOM 835 C C . ILE A 1 100 ? 24.050 -5.051 -5.681 1.00 67.25 100 ILE A C 1
ATOM 837 O O . ILE A 1 100 ? 23.189 -5.923 -5.582 1.00 67.25 100 ILE A O 1
ATOM 841 N N . ARG A 1 101 ? 24.923 -4.795 -4.696 1.00 70.94 101 ARG A N 1
ATOM 842 C CA . ARG A 1 101 ? 24.945 -5.531 -3.420 1.00 70.94 101 ARG A CA 1
ATOM 843 C C . ARG A 1 101 ? 23.653 -5.346 -2.630 1.00 70.94 101 ARG A C 1
ATOM 845 O O . ARG A 1 101 ? 23.171 -6.293 -2.020 1.00 70.94 101 ARG A O 1
ATOM 852 N N . ASP A 1 102 ? 23.099 -4.143 -2.675 1.00 60.69 102 ASP A N 1
ATOM 853 C CA . ASP A 1 102 ? 21.863 -3.780 -1.990 1.00 60.69 102 ASP A CA 1
ATOM 854 C C . ASP A 1 102 ? 20.611 -4.228 -2.781 1.00 60.69 102 ASP A C 1
ATOM 856 O O . ASP A 1 102 ? 19.492 -3.898 -2.400 1.00 60.69 102 ASP A O 1
ATOM 860 N N . GLY A 1 103 ? 20.771 -4.950 -3.902 1.00 56.34 103 GLY A N 1
ATOM 861 C CA . GLY A 1 103 ? 19.667 -5.477 -4.717 1.00 56.34 103 GLY A CA 1
ATOM 862 C C . GLY A 1 103 ? 18.880 -4.418 -5.499 1.00 56.34 103 GLY A C 1
ATOM 863 O O . GLY A 1 103 ? 17.931 -4.746 -6.209 1.00 56.34 103 GLY A O 1
ATOM 864 N N . LYS A 1 104 ? 19.287 -3.147 -5.419 1.00 54.59 104 LYS A N 1
ATOM 865 C CA . LYS A 1 104 ? 18.621 -2.003 -6.063 1.00 54.59 104 LYS A CA 1
ATOM 866 C C . LYS A 1 104 ? 18.854 -1.959 -7.571 1.00 54.59 104 LYS A C 1
ATOM 868 O O . LYS A 1 104 ? 18.088 -1.332 -8.299 1.00 54.59 104 LYS A O 1
ATOM 873 N N . PHE A 1 105 ? 19.905 -2.624 -8.049 1.00 58.56 105 PHE A N 1
ATOM 874 C CA . PHE A 1 105 ? 20.338 -2.585 -9.443 1.00 58.56 105 PHE A CA 1
ATOM 875 C C . PHE A 1 105 ? 20.028 -3.893 -10.193 1.00 58.56 105 PHE A C 1
ATOM 877 O O . PHE A 1 105 ? 20.931 -4.641 -10.568 1.00 58.56 105 PHE A O 1
ATOM 884 N N . ASN A 1 106 ? 18.744 -4.165 -10.469 1.00 66.88 106 ASN A N 1
ATOM 885 C CA . ASN A 1 106 ? 18.339 -5.289 -11.330 1.00 66.88 106 ASN A CA 1
ATOM 886 C C . ASN A 1 106 ? 18.289 -4.864 -12.807 1.00 66.88 106 ASN A C 1
ATOM 888 O O . ASN A 1 106 ? 17.229 -4.701 -13.410 1.00 66.88 106 ASN A O 1
ATOM 892 N N . LEU A 1 107 ? 19.473 -4.661 -13.395 1.00 66.12 107 LEU A N 1
ATOM 893 C CA . LEU A 1 107 ? 19.633 -4.154 -14.764 1.00 66.12 107 LEU A CA 1
ATOM 894 C C . LEU A 1 107 ? 18.883 -4.968 -15.822 1.00 66.12 107 LEU A C 1
ATOM 896 O O . LEU A 1 107 ? 18.433 -4.396 -16.809 1.00 66.12 107 LEU A O 1
ATOM 900 N N . ARG A 1 108 ? 18.793 -6.294 -15.656 1.00 71.00 108 ARG A N 1
ATOM 901 C CA . ARG A 1 108 ? 18.109 -7.166 -16.618 1.00 71.00 108 ARG A CA 1
ATOM 902 C C . ARG A 1 108 ? 16.618 -6.867 -16.647 1.00 71.00 108 ARG A C 1
ATOM 904 O O . ARG A 1 108 ? 16.080 -6.576 -17.708 1.00 71.00 108 ARG A O 1
ATOM 911 N N . ASP A 1 109 ? 15.983 -6.886 -15.489 1.00 72.44 109 ASP A N 1
ATOM 912 C CA . ASP A 1 109 ? 14.541 -6.690 -15.379 1.00 72.44 109 ASP A CA 1
ATOM 913 C C . ASP A 1 109 ? 14.155 -5.234 -15.678 1.00 72.44 109 ASP A C 1
ATOM 915 O O . ASP A 1 109 ? 13.098 -4.958 -16.235 1.00 72.44 109 ASP A O 1
ATOM 919 N N . ASP A 1 110 ? 15.024 -4.275 -15.346 1.00 73.62 110 ASP A N 1
ATOM 920 C CA . ASP A 1 110 ? 14.832 -2.866 -15.705 1.00 73.62 110 ASP A CA 1
ATOM 921 C C . ASP A 1 110 ? 15.006 -2.625 -17.205 1.00 73.62 110 ASP A C 1
ATOM 923 O O . ASP A 1 110 ? 14.287 -1.819 -17.800 1.00 73.62 110 ASP A O 1
ATOM 927 N N . PHE A 1 111 ? 15.922 -3.354 -17.840 1.00 75.12 111 PHE A N 1
ATOM 928 C CA . PHE A 1 111 ? 16.028 -3.391 -19.288 1.00 75.12 111 PHE A CA 1
ATOM 929 C C . PHE A 1 111 ? 14.780 -4.021 -19.922 1.00 75.12 111 PHE A C 1
ATOM 931 O O . PHE A 1 111 ? 14.247 -3.452 -20.870 1.00 75.12 111 PHE A O 1
ATOM 938 N N . GLU A 1 112 ? 14.275 -5.141 -19.396 1.00 80.75 112 GLU A N 1
ATOM 939 C CA . GLU A 1 112 ? 13.038 -5.764 -19.885 1.00 80.75 112 GLU A CA 1
ATOM 940 C C . GLU A 1 112 ? 11.834 -4.823 -19.732 1.00 80.75 112 GLU A C 1
ATOM 942 O O . GLU A 1 112 ? 11.094 -4.629 -20.696 1.00 80.75 112 GLU A O 1
ATOM 947 N N . PHE A 1 113 ? 11.696 -4.138 -18.593 1.00 84.94 113 PHE A N 1
ATOM 948 C CA . PHE A 1 113 ? 10.683 -3.097 -18.408 1.00 84.94 113 PHE A CA 1
ATOM 949 C C . PHE A 1 113 ? 10.775 -2.003 -19.478 1.00 84.94 113 PHE A C 1
ATOM 951 O O . PHE A 1 113 ? 9.777 -1.679 -20.118 1.00 84.94 113 PHE A O 1
ATOM 958 N N . ASN A 1 114 ? 11.968 -1.453 -19.722 1.00 80.38 114 ASN A N 1
ATOM 959 C CA . ASN A 1 114 ? 12.148 -0.417 -20.742 1.00 80.38 114 ASN A CA 1
ATOM 960 C C . ASN A 1 114 ? 11.893 -0.950 -22.160 1.00 80.38 114 ASN A C 1
ATOM 962 O O . ASN A 1 114 ? 11.312 -0.247 -22.982 1.00 80.38 114 ASN A O 1
ATOM 966 N N . LYS A 1 115 ? 12.286 -2.198 -22.440 1.00 81.12 115 LYS A N 1
ATOM 967 C CA . LYS A 1 115 ? 12.063 -2.865 -23.725 1.00 81.12 115 LYS A CA 1
ATOM 968 C C . LYS A 1 115 ? 10.577 -3.040 -24.024 1.00 81.12 115 LYS A C 1
ATOM 970 O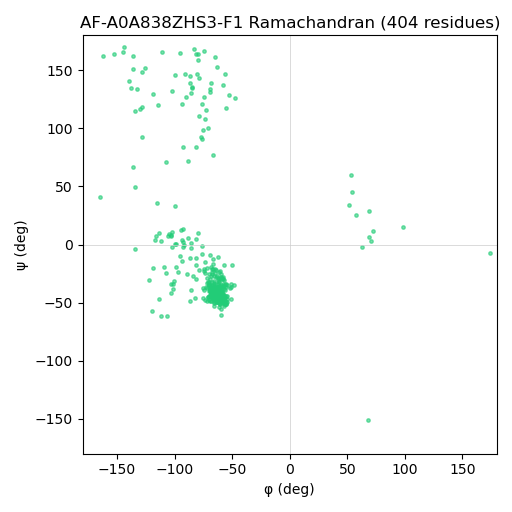 O . LYS A 1 115 ? 10.187 -2.851 -25.173 1.00 81.12 115 LYS A O 1
ATOM 975 N N . TYR A 1 116 ? 9.767 -3.411 -23.034 1.00 85.31 116 TYR A N 1
ATOM 976 C CA . TYR A 1 116 ? 8.337 -3.675 -23.229 1.00 85.31 116 TYR A CA 1
ATOM 977 C C . TYR A 1 116 ? 7.407 -2.523 -22.820 1.00 85.31 116 TYR A C 1
ATOM 979 O O . TYR A 1 116 ? 6.188 -2.636 -22.963 1.00 85.31 116 TYR A O 1
ATOM 987 N N . SER A 1 117 ? 7.958 -1.408 -22.340 1.00 85.81 117 SER A N 1
ATOM 988 C CA . SER A 1 117 ? 7.230 -0.156 -22.154 1.00 85.81 117 SER A CA 1
ATOM 989 C C . SER A 1 117 ? 7.143 0.575 -23.494 1.00 85.81 117 SER A C 1
ATOM 991 O O . SER A 1 117 ? 7.952 1.459 -23.767 1.00 85.81 117 SER A O 1
ATOM 993 N N . THR A 1 118 ? 6.162 0.213 -24.320 1.00 83.12 118 THR A N 1
ATOM 994 C CA . THR A 1 118 ? 5.933 0.760 -25.673 1.00 83.12 118 THR A CA 1
ATOM 995 C C . THR A 1 118 ? 4.672 1.605 -25.755 1.00 83.12 118 THR A C 1
ATOM 997 O O . THR A 1 118 ? 3.831 1.537 -24.863 1.00 83.12 118 THR A O 1
ATOM 1000 N N . ALA A 1 119 ? 4.526 2.383 -26.830 1.00 85.88 119 ALA A N 1
ATOM 1001 C CA . ALA A 1 119 ? 3.267 3.050 -27.151 1.00 85.88 119 ALA A CA 1
ATOM 1002 C C . ALA A 1 119 ? 2.123 2.025 -27.263 1.00 85.88 119 ALA A C 1
ATOM 1004 O O . ALA A 1 119 ? 2.347 0.891 -27.705 1.00 85.88 119 ALA A O 1
ATOM 1005 N N . VAL A 1 120 ? 0.906 2.423 -26.876 1.00 87.00 120 VAL A N 1
ATOM 1006 C CA . VAL A 1 120 ? -0.284 1.553 -26.943 1.00 87.00 120 VAL A CA 1
ATOM 1007 C C . VAL A 1 120 ? -0.553 1.086 -28.375 1.00 87.00 120 VAL A C 1
ATOM 1009 O O . VAL A 1 120 ? -0.774 -0.100 -28.607 1.00 87.00 120 VAL A O 1
ATOM 1012 N N . SER A 1 121 ? -0.434 1.986 -29.353 1.00 84.44 121 SER A N 1
ATOM 1013 C CA . SER A 1 121 ? -0.602 1.669 -30.778 1.00 84.44 121 SER A CA 1
ATOM 1014 C C . SER A 1 121 ? 0.352 0.573 -31.262 1.00 84.44 121 SER A C 1
ATOM 1016 O O . SER A 1 121 ? -0.039 -0.299 -32.036 1.00 84.44 121 SER A O 1
ATOM 1018 N N . PHE A 1 122 ? 1.596 0.567 -30.778 1.00 84.62 122 PHE A N 1
ATOM 1019 C CA . PHE A 1 122 ? 2.540 -0.505 -31.075 1.00 84.62 122 PHE A CA 1
ATOM 1020 C C . PHE A 1 122 ? 2.126 -1.807 -30.390 1.00 84.62 122 PHE A C 1
ATOM 1022 O O . PHE A 1 122 ? 2.071 -2.837 -31.057 1.00 84.62 122 PHE A O 1
ATOM 1029 N N . TYR A 1 123 ? 1.811 -1.748 -29.090 1.00 88.19 123 TYR A N 1
ATOM 1030 C CA . TYR A 1 123 ? 1.400 -2.895 -28.274 1.00 88.19 123 TYR A CA 1
ATOM 1031 C C . TYR A 1 123 ? 0.205 -3.647 -28.880 1.00 88.19 123 TYR A C 1
ATOM 1033 O O . TYR A 1 123 ? 0.272 -4.869 -29.019 1.00 88.19 123 TYR A O 1
ATOM 1041 N N . ASN A 1 124 ? -0.835 -2.923 -29.308 1.00 87.12 124 ASN A N 1
ATOM 1042 C CA . ASN A 1 124 ? -2.060 -3.498 -29.878 1.00 87.12 124 ASN A CA 1
ATOM 1043 C C . ASN A 1 124 ? -1.813 -4.247 -31.202 1.00 87.12 124 ASN A C 1
ATOM 1045 O O . ASN A 1 124 ? -2.588 -5.125 -31.567 1.00 87.12 124 ASN A O 1
ATOM 1049 N N . ASN A 1 125 ? -0.715 -3.943 -31.902 1.00 85.69 125 ASN A N 1
ATOM 1050 C CA . ASN A 1 125 ? -0.321 -4.602 -33.149 1.00 85.69 125 ASN A CA 1
ATOM 1051 C C . ASN A 1 125 ? 0.646 -5.787 -32.943 1.00 85.69 125 ASN A C 1
ATOM 1053 O O . ASN A 1 125 ? 1.128 -6.360 -33.920 1.00 85.69 125 ASN A O 1
ATOM 1057 N N . GLN A 1 126 ? 0.976 -6.152 -31.697 1.00 88.69 126 GLN A N 1
ATOM 1058 C CA . GLN A 1 126 ? 1.901 -7.252 -31.405 1.00 88.69 126 GLN A CA 1
ATOM 1059 C C . GLN A 1 126 ? 1.198 -8.589 -31.140 1.00 88.69 126 GLN A C 1
ATOM 1061 O O . GLN A 1 126 ? 0.010 -8.668 -30.830 1.00 88.69 126 GLN A O 1
ATOM 1066 N N . SER A 1 127 ? 1.978 -9.674 -31.190 1.00 92.38 127 SER A N 1
ATOM 1067 C CA . SER A 1 127 ? 1.510 -11.003 -30.793 1.00 92.38 127 SER A CA 1
ATOM 1068 C C . SER A 1 127 ? 1.130 -11.058 -29.308 1.00 92.38 127 SER A C 1
ATOM 1070 O O . SER A 1 127 ? 1.692 -10.355 -28.467 1.00 92.38 127 SER A O 1
ATOM 1072 N N . GLU A 1 128 ? 0.216 -11.960 -28.943 1.00 94.56 128 GLU A N 1
ATOM 1073 C CA . GLU A 1 128 ? -0.156 -12.196 -27.540 1.00 94.56 128 GLU A CA 1
ATOM 1074 C C . GLU A 1 128 ? 1.062 -12.531 -26.663 1.00 94.56 128 GLU A C 1
ATOM 1076 O O . GLU A 1 128 ? 1.169 -12.061 -25.533 1.00 94.56 128 GLU A O 1
ATOM 1081 N N . GLN A 1 129 ? 2.031 -13.278 -27.201 1.00 94.69 129 GLN A N 1
ATOM 1082 C CA . GLN A 1 129 ? 3.264 -13.594 -26.483 1.00 94.69 129 GLN A CA 1
ATOM 1083 C C . GLN A 1 129 ? 4.054 -12.329 -26.116 1.00 94.69 129 GLN A C 1
ATOM 1085 O O . GLN A 1 129 ? 4.598 -12.245 -25.016 1.00 94.69 129 GLN A O 1
ATOM 1090 N N . TYR A 1 130 ? 4.119 -11.340 -27.011 1.00 91.31 130 TYR A N 1
ATOM 1091 C CA . TYR A 1 130 ? 4.734 -10.049 -26.709 1.00 91.31 130 TYR A CA 1
ATOM 1092 C C . TYR A 1 130 ? 3.936 -9.300 -25.638 1.00 91.31 130 TYR A C 1
ATOM 1094 O O . TYR A 1 130 ? 4.509 -8.811 -24.664 1.00 91.31 130 TYR A O 1
ATOM 1102 N N . ARG A 1 131 ? 2.609 -9.253 -25.789 1.00 94.06 131 ARG A N 1
ATOM 1103 C CA . ARG A 1 131 ? 1.705 -8.559 -24.865 1.00 94.06 131 ARG A CA 1
ATOM 1104 C C . ARG A 1 131 ? 1.788 -9.119 -23.442 1.00 94.06 131 ARG A C 1
ATOM 1106 O O . ARG A 1 131 ? 1.865 -8.341 -22.492 1.00 94.06 131 ARG A O 1
ATOM 1113 N N . LYS A 1 132 ? 1.903 -10.444 -23.290 1.00 96.12 132 LYS A N 1
ATOM 1114 C CA . LYS A 1 132 ? 2.156 -11.111 -21.999 1.00 96.12 132 LYS A CA 1
ATOM 1115 C C . LYS A 1 132 ? 3.496 -10.716 -21.383 1.00 96.12 132 LYS A C 1
ATOM 1117 O O . LYS A 1 132 ? 3.549 -10.443 -20.188 1.00 96.12 132 LYS A O 1
ATOM 1122 N N . LYS A 1 133 ? 4.566 -10.628 -22.181 1.00 93.31 133 LYS A N 1
ATOM 1123 C CA . LYS A 1 133 ? 5.876 -10.163 -21.689 1.00 93.31 133 LYS A CA 1
ATOM 1124 C C . LYS A 1 133 ? 5.844 -8.699 -21.260 1.00 93.31 133 LYS A C 1
ATOM 1126 O O . LYS A 1 133 ? 6.471 -8.349 -20.269 1.00 93.31 133 LYS A O 1
ATOM 1131 N N . SER A 1 134 ? 5.091 -7.859 -21.967 1.00 92.81 134 SER A N 1
ATOM 1132 C CA . SER A 1 134 ? 4.887 -6.463 -21.573 1.00 92.81 134 SER A CA 1
ATOM 1133 C C . SER A 1 134 ? 4.146 -6.338 -20.248 1.00 92.81 134 SER A C 1
ATOM 1135 O O . SER A 1 134 ? 4.618 -5.633 -19.358 1.00 92.81 134 SER A O 1
ATOM 1137 N N . PHE A 1 135 ? 3.074 -7.109 -20.063 1.00 96.44 135 PHE A N 1
ATOM 1138 C CA . PHE A 1 135 ? 2.385 -7.206 -18.780 1.00 96.44 135 PHE A CA 1
ATOM 1139 C C . PHE A 1 135 ? 3.322 -7.661 -17.648 1.00 96.44 135 PHE A C 1
ATOM 1141 O O . PHE A 1 135 ? 3.445 -6.962 -16.644 1.00 96.44 135 PHE A O 1
ATOM 1148 N N . GLN A 1 136 ? 4.033 -8.780 -17.830 1.00 95.44 136 GLN A N 1
ATOM 1149 C CA . GLN A 1 136 ? 4.969 -9.317 -16.833 1.00 95.44 136 GLN A CA 1
ATOM 1150 C C . GLN A 1 136 ? 6.037 -8.290 -16.451 1.00 95.44 136 GLN A C 1
ATOM 1152 O O . GLN A 1 136 ? 6.229 -8.011 -15.273 1.00 95.44 136 GLN A O 1
ATOM 1157 N N . ALA A 1 137 ? 6.652 -7.641 -17.440 1.00 92.38 137 ALA A N 1
ATOM 1158 C CA . ALA A 1 137 ? 7.677 -6.633 -17.206 1.00 92.38 137 ALA A CA 1
ATOM 1159 C C . ALA A 1 137 ? 7.150 -5.429 -16.398 1.00 92.38 137 ALA A C 1
ATOM 1161 O O . ALA A 1 137 ? 7.861 -4.896 -15.543 1.00 92.38 137 ALA A O 1
ATOM 1162 N N . VAL A 1 138 ? 5.901 -5.003 -16.636 1.00 93.44 138 VAL A N 1
ATOM 1163 C CA . VAL A 1 138 ? 5.241 -3.943 -15.854 1.00 93.44 138 VAL A CA 1
ATOM 1164 C C . VAL A 1 138 ? 4.959 -4.406 -14.423 1.00 93.44 138 VAL A C 1
ATOM 1166 O O . VAL A 1 138 ? 5.310 -3.691 -13.483 1.00 93.44 138 VAL A O 1
ATOM 1169 N N . ILE A 1 139 ? 4.376 -5.594 -14.241 1.00 94.62 139 ILE A N 1
ATOM 1170 C CA . ILE A 1 139 ? 4.068 -6.160 -12.919 1.00 94.62 139 ILE A CA 1
ATOM 1171 C C . ILE A 1 139 ? 5.338 -6.352 -12.091 1.00 94.62 139 ILE A C 1
ATOM 1173 O O . ILE A 1 139 ? 5.400 -5.898 -10.949 1.00 94.62 139 ILE A O 1
ATOM 1177 N N . ASP A 1 140 ? 6.381 -6.937 -12.674 1.00 91.69 140 ASP A N 1
ATOM 1178 C CA . ASP A 1 140 ? 7.662 -7.153 -12.003 1.00 91.69 140 ASP A CA 1
ATOM 1179 C C . ASP A 1 140 ? 8.321 -5.832 -11.608 1.00 91.69 140 ASP A C 1
ATOM 1181 O O . ASP A 1 140 ? 8.976 -5.741 -10.565 1.00 91.69 140 ASP A O 1
ATOM 1185 N N . LYS A 1 141 ? 8.144 -4.773 -12.408 1.00 90.56 141 LYS A N 1
ATOM 1186 C CA . LYS A 1 141 ? 8.633 -3.440 -12.046 1.00 90.56 141 LYS A CA 1
ATOM 1187 C C . LYS A 1 141 ? 7.846 -2.836 -10.879 1.00 90.56 141 LYS A C 1
ATOM 1189 O O . LYS A 1 141 ? 8.461 -2.219 -10.009 1.00 90.56 141 LYS A O 1
ATOM 1194 N N . ILE A 1 142 ? 6.527 -3.034 -10.820 1.00 92.12 142 ILE A N 1
ATOM 1195 C CA . ILE A 1 142 ? 5.699 -2.604 -9.681 1.00 92.12 142 ILE A CA 1
ATOM 1196 C C . ILE A 1 142 ? 6.110 -3.358 -8.407 1.00 92.12 142 ILE A C 1
ATOM 1198 O O . ILE A 1 142 ? 6.398 -2.716 -7.401 1.00 92.12 142 ILE A O 1
ATOM 1202 N N . LYS A 1 143 ? 6.215 -4.693 -8.460 1.00 90.75 143 LYS A N 1
ATOM 1203 C CA . LYS A 1 143 ? 6.567 -5.554 -7.313 1.00 90.75 143 LYS A CA 1
ATOM 1204 C C . LYS A 1 143 ? 7.916 -5.208 -6.677 1.00 90.75 143 LYS A C 1
ATOM 1206 O O . LYS A 1 143 ? 8.065 -5.322 -5.466 1.00 90.75 143 LYS A O 1
ATOM 1211 N N . ARG A 1 144 ? 8.897 -4.798 -7.488 1.00 85.69 144 ARG A N 1
ATOM 1212 C CA . ARG A 1 144 ? 10.252 -4.419 -7.038 1.00 85.69 144 ARG A CA 1
ATOM 1213 C C . ARG A 1 144 ? 10.373 -2.961 -6.592 1.00 85.69 144 ARG A C 1
ATOM 1215 O O . ARG A 1 144 ? 11.459 -2.531 -6.216 1.00 85.69 144 ARG A O 1
ATOM 1222 N N . THR A 1 145 ? 9.308 -2.172 -6.701 1.00 86.38 145 THR A N 1
ATOM 1223 C CA . THR A 1 145 ? 9.341 -0.773 -6.272 1.00 86.38 145 THR A CA 1
ATOM 1224 C C . THR A 1 145 ? 9.165 -0.669 -4.763 1.00 86.38 145 THR A C 1
ATOM 1226 O O . THR A 1 145 ? 8.428 -1.442 -4.164 1.00 86.38 145 THR A O 1
ATOM 1229 N N . GLU A 1 146 ? 9.809 0.325 -4.156 1.00 83.25 146 GLU A N 1
ATOM 1230 C CA . GLU A 1 146 ? 9.639 0.659 -2.744 1.00 83.25 146 GLU A CA 1
ATOM 1231 C C . GLU A 1 146 ? 8.742 1.894 -2.583 1.00 83.25 146 GLU A C 1
ATOM 1233 O O . GLU A 1 146 ? 8.935 2.937 -3.230 1.00 83.25 146 GLU A O 1
ATOM 1238 N N . ILE A 1 147 ? 7.758 1.795 -1.689 1.00 82.06 147 ILE A N 1
ATOM 1239 C CA . ILE A 1 147 ? 6.954 2.939 -1.257 1.00 82.06 147 ILE A CA 1
ATOM 1240 C C . ILE A 1 147 ? 7.774 3.770 -0.265 1.00 82.06 147 ILE A C 1
ATOM 1242 O O . ILE A 1 147 ? 7.762 3.539 0.938 1.00 82.06 147 ILE A O 1
ATOM 1246 N N . ASN A 1 148 ? 8.488 4.763 -0.788 1.00 71.69 148 ASN A N 1
ATOM 1247 C CA . ASN A 1 148 ? 9.263 5.701 0.027 1.00 71.69 148 ASN A CA 1
ATOM 1248 C C . ASN A 1 148 ? 8.436 6.935 0.414 1.00 71.69 148 ASN A C 1
ATOM 1250 O O . ASN A 1 148 ? 7.652 7.430 -0.403 1.00 71.69 148 ASN A O 1
ATOM 1254 N N . GLY A 1 149 ? 8.698 7.479 1.608 1.00 65.44 149 GLY A N 1
ATOM 1255 C CA . GLY A 1 149 ? 8.115 8.741 2.085 1.00 65.44 149 GLY A CA 1
ATOM 1256 C C . GLY A 1 149 ? 6.902 8.605 3.010 1.00 65.44 149 GLY A C 1
ATOM 1257 O O . GLY A 1 149 ? 6.201 9.592 3.208 1.00 65.44 149 GLY A O 1
ATOM 1258 N N . LEU A 1 150 ? 6.653 7.416 3.566 1.00 71.06 150 LEU A N 1
ATOM 1259 C CA . LEU A 1 150 ? 5.686 7.219 4.651 1.00 71.06 150 LEU A CA 1
ATOM 1260 C C . LEU A 1 150 ? 6.365 7.464 6.008 1.00 71.06 150 LEU A C 1
ATOM 1262 O O . LEU A 1 150 ? 7.539 7.142 6.175 1.00 71.06 150 LEU A O 1
ATOM 1266 N N . GLY A 1 151 ? 5.635 8.021 6.981 1.00 62.53 151 GLY A N 1
ATOM 1267 C CA . GLY A 1 151 ? 6.187 8.409 8.291 1.00 62.53 151 GLY A CA 1
ATOM 1268 C C . GLY A 1 151 ? 6.607 7.247 9.204 1.00 62.53 151 GLY A C 1
ATOM 1269 O O . GLY A 1 151 ? 7.226 7.484 10.237 1.00 62.53 151 GLY A O 1
ATOM 1270 N N . LYS A 1 152 ? 6.279 6.000 8.839 1.00 72.50 152 LYS A N 1
ATOM 1271 C CA . LYS A 1 152 ? 6.600 4.774 9.587 1.00 72.50 152 LYS A CA 1
ATOM 1272 C C . LYS A 1 152 ? 7.237 3.749 8.642 1.00 72.50 152 LYS A 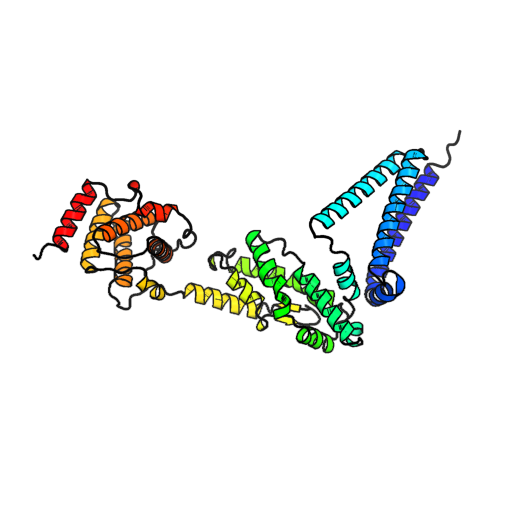C 1
ATOM 1274 O O . LYS A 1 152 ? 6.576 3.292 7.710 1.00 72.50 152 LYS A O 1
ATOM 1279 N N . GLU A 1 153 ? 8.493 3.376 8.890 1.00 78.94 153 GLU A N 1
ATOM 1280 C CA . GLU A 1 153 ? 9.230 2.413 8.050 1.00 78.94 153 GLU A CA 1
ATOM 1281 C C . GLU A 1 153 ? 8.567 1.026 8.045 1.00 78.94 153 GLU A C 1
ATOM 1283 O O . GLU A 1 153 ? 8.342 0.467 6.973 1.00 78.94 153 GLU A O 1
ATOM 1288 N N . ASP A 1 154 ? 8.130 0.533 9.209 1.00 79.69 154 ASP A N 1
ATOM 1289 C CA . ASP A 1 154 ? 7.442 -0.762 9.339 1.00 79.69 154 ASP A CA 1
ATOM 1290 C C . ASP A 1 154 ? 6.158 -0.838 8.496 1.00 79.69 154 ASP A C 1
ATOM 1292 O O . ASP A 1 154 ? 5.829 -1.872 7.914 1.00 79.69 154 ASP A O 1
ATOM 1296 N N . TYR A 1 155 ? 5.426 0.276 8.403 1.00 82.50 155 TYR A N 1
ATOM 1297 C CA . TYR A 1 155 ? 4.210 0.372 7.597 1.00 82.50 155 TYR A CA 1
ATOM 1298 C C . TYR A 1 155 ? 4.529 0.325 6.099 1.00 82.50 155 TYR A C 1
ATOM 1300 O O . TYR A 1 155 ? 3.886 -0.411 5.348 1.00 82.50 155 TYR A O 1
ATOM 1308 N N . ALA A 1 156 ? 5.563 1.051 5.663 1.00 85.44 156 ALA A N 1
ATOM 1309 C CA . ALA A 1 156 ? 6.023 1.014 4.279 1.00 85.44 156 ALA A CA 1
ATOM 1310 C C . ALA A 1 156 ? 6.491 -0.390 3.870 1.00 85.44 156 ALA A C 1
ATOM 1312 O O . ALA A 1 156 ? 6.116 -0.889 2.805 1.00 85.44 156 ALA A O 1
ATOM 1313 N N . GLU A 1 157 ? 7.261 -1.060 4.730 1.00 84.62 157 GLU A N 1
ATOM 1314 C CA . GLU A 1 157 ? 7.714 -2.427 4.486 1.00 84.62 157 GLU A CA 1
ATOM 1315 C C . GLU A 1 157 ? 6.534 -3.408 4.418 1.00 84.62 157 GLU A C 1
ATOM 1317 O O . GLU A 1 157 ? 6.468 -4.246 3.510 1.00 84.62 157 GLU A O 1
ATOM 1322 N N . PHE A 1 158 ? 5.560 -3.270 5.322 1.00 86.00 158 PHE A N 1
ATOM 1323 C CA . PHE A 1 158 ? 4.350 -4.084 5.311 1.00 86.00 158 PHE A CA 1
ATOM 1324 C C . PHE A 1 158 ? 3.548 -3.918 4.012 1.00 86.00 158 PHE A C 1
ATOM 1326 O O . PHE A 1 158 ? 3.116 -4.918 3.433 1.00 86.00 158 PHE A O 1
ATOM 1333 N N . LEU A 1 159 ? 3.390 -2.686 3.513 1.00 89.94 159 LEU A N 1
ATOM 1334 C CA . LEU A 1 159 ? 2.701 -2.410 2.249 1.00 89.94 159 LEU A CA 1
ATOM 1335 C C . LEU A 1 159 ? 3.458 -2.956 1.034 1.00 89.94 159 LEU A C 1
ATOM 1337 O O . LEU A 1 159 ? 2.836 -3.538 0.145 1.00 89.94 159 LEU A O 1
ATOM 1341 N N . ASN A 1 160 ? 4.788 -2.846 0.995 1.00 88.44 160 ASN A N 1
ATOM 1342 C CA . ASN A 1 160 ? 5.585 -3.449 -0.080 1.00 88.44 160 ASN A CA 1
ATOM 1343 C C . ASN A 1 160 ? 5.360 -4.974 -0.132 1.00 88.44 160 ASN A C 1
ATOM 1345 O O . ASN A 1 160 ? 5.109 -5.541 -1.199 1.00 88.44 160 ASN A O 1
ATOM 1349 N N . ARG A 1 161 ? 5.369 -5.633 1.036 1.00 84.69 161 ARG A N 1
ATOM 1350 C CA . ARG A 1 161 ? 5.200 -7.090 1.164 1.00 84.69 161 ARG A CA 1
ATOM 1351 C C . ARG A 1 161 ? 3.778 -7.586 0.923 1.00 84.69 161 ARG A C 1
ATOM 1353 O O . ARG A 1 161 ? 3.629 -8.757 0.577 1.00 84.69 161 ARG A O 1
ATOM 1360 N N . ASN A 1 162 ? 2.753 -6.752 1.108 1.00 87.88 162 ASN A N 1
ATOM 1361 C CA . ASN A 1 162 ? 1.355 -7.195 1.056 1.00 87.88 162 ASN A CA 1
ATOM 1362 C C . ASN A 1 162 ? 0.502 -6.550 -0.037 1.00 87.88 162 ASN A C 1
ATOM 1364 O O . ASN A 1 162 ? -0.510 -7.143 -0.391 1.00 87.88 162 ASN A O 1
ATOM 1368 N N . VAL A 1 163 ? 0.890 -5.397 -0.582 1.00 91.19 163 VAL A N 1
ATOM 1369 C CA . VAL A 1 163 ? 0.171 -4.717 -1.673 1.00 91.19 163 VAL A CA 1
ATOM 1370 C C . VAL A 1 163 ? 0.942 -4.856 -2.976 1.00 91.19 163 VAL A C 1
ATOM 1372 O O . VAL A 1 163 ? 0.445 -5.473 -3.915 1.00 91.19 163 VAL A O 1
ATOM 1375 N N . LEU A 1 164 ? 2.173 -4.335 -3.040 1.00 91.56 164 LEU A N 1
ATOM 1376 C CA . LEU A 1 164 ? 2.939 -4.329 -4.292 1.00 91.56 164 LEU A CA 1
ATOM 1377 C C . LEU A 1 164 ? 3.278 -5.742 -4.766 1.00 91.56 164 LEU A C 1
ATOM 1379 O O . LEU A 1 164 ? 3.105 -6.044 -5.943 1.00 91.56 164 LEU A O 1
ATOM 1383 N N . SER A 1 165 ? 3.685 -6.627 -3.852 1.00 87.56 165 SER A N 1
ATOM 1384 C CA . SER A 1 165 ? 3.965 -8.037 -4.158 1.00 87.56 165 SER A CA 1
ATOM 1385 C C . SER A 1 165 ? 2.746 -8.797 -4.707 1.00 87.56 165 SER A C 1
ATOM 1387 O O . SER A 1 165 ? 2.915 -9.734 -5.484 1.00 87.56 165 SER A O 1
ATOM 1389 N N . LYS A 1 166 ? 1.529 -8.381 -4.329 1.00 90.25 166 LYS A N 1
ATOM 1390 C CA . LYS A 1 166 ? 0.250 -9.026 -4.666 1.00 90.25 166 LYS A CA 1
ATOM 1391 C C . LYS A 1 166 ? -0.543 -8.271 -5.733 1.00 90.25 166 LYS A C 1
ATOM 1393 O O . LYS A 1 166 ? -1.690 -8.624 -5.994 1.00 90.25 166 LYS A O 1
ATOM 1398 N N . ILE A 1 167 ? 0.044 -7.257 -6.372 1.00 90.81 167 ILE A N 1
ATOM 1399 C CA . ILE A 1 167 ? -0.669 -6.402 -7.332 1.00 90.81 167 ILE A CA 1
ATOM 1400 C C . ILE A 1 167 ? -1.241 -7.183 -8.523 1.00 90.81 167 ILE A C 1
ATOM 1402 O O . ILE A 1 167 ? -2.273 -6.806 -9.070 1.00 90.81 167 ILE A O 1
ATOM 1406 N N . GLU A 1 168 ? -0.614 -8.301 -8.891 1.00 89.19 168 GLU A N 1
ATOM 1407 C CA . GLU A 1 168 ? -1.065 -9.181 -9.976 1.00 89.19 168 GLU A CA 1
ATOM 1408 C C . GLU A 1 168 ? -2.413 -9.858 -9.700 1.00 89.19 168 GLU A C 1
ATOM 1410 O O . GLU A 1 168 ? -3.103 -10.245 -10.638 1.00 89.19 168 GLU A O 1
ATOM 1415 N N . ASN A 1 169 ? -2.819 -9.951 -8.428 1.00 87.94 169 ASN A N 1
ATOM 1416 C CA . ASN A 1 169 ? -4.135 -10.468 -8.052 1.00 87.94 169 ASN A CA 1
ATOM 1417 C C . ASN A 1 169 ? -5.263 -9.524 -8.484 1.00 87.94 169 ASN A C 1
ATOM 1419 O O . ASN A 1 169 ? -6.420 -9.930 -8.543 1.00 87.94 169 ASN A O 1
ATOM 1423 N N . VAL A 1 170 ? -4.928 -8.258 -8.740 1.00 90.25 170 VAL A N 1
ATOM 1424 C CA . VAL A 1 170 ? -5.884 -7.198 -9.055 1.00 90.25 170 VAL A CA 1
ATOM 1425 C C . VAL A 1 170 ? -5.706 -6.727 -10.493 1.00 90.25 170 VAL A C 1
ATOM 1427 O O . VAL A 1 170 ? -6.669 -6.633 -11.248 1.00 90.25 170 VAL A O 1
ATOM 1430 N N . LEU A 1 171 ? -4.460 -6.479 -10.894 1.00 92.31 171 LEU A N 1
ATOM 1431 C CA . LEU A 1 171 ? -4.088 -6.160 -12.263 1.00 92.31 171 LEU A CA 1
ATOM 1432 C C . LEU A 1 171 ? -3.708 -7.455 -12.991 1.00 92.31 171 LEU A C 1
ATOM 1434 O O . LEU A 1 171 ? -2.530 -7.796 -13.065 1.00 92.31 171 LEU A O 1
ATOM 1438 N N . THR A 1 172 ? -4.704 -8.177 -13.510 1.00 93.25 172 THR A N 1
ATOM 1439 C CA . THR A 1 172 ? -4.473 -9.392 -14.311 1.00 93.25 172 THR A CA 1
ATOM 1440 C C . THR A 1 172 ? -4.087 -9.057 -15.752 1.00 93.25 172 THR A C 1
ATOM 1442 O O . THR A 1 172 ? -4.300 -7.935 -16.226 1.00 93.25 172 THR A O 1
ATOM 1445 N N . PHE A 1 173 ? -3.545 -10.042 -16.475 1.00 95.44 173 PHE A N 1
ATOM 1446 C CA . PHE A 1 173 ? -3.210 -9.883 -17.891 1.00 95.44 173 PHE A CA 1
ATOM 1447 C C . PHE A 1 173 ? -4.447 -9.536 -18.726 1.00 95.44 173 PHE A C 1
ATOM 1449 O O . PHE A 1 173 ? -4.395 -8.627 -19.546 1.00 95.44 173 PHE A O 1
ATOM 1456 N N . GLU A 1 174 ? -5.570 -10.211 -18.484 1.00 94.88 174 GLU A N 1
ATOM 1457 C CA . GLU A 1 174 ? -6.821 -10.012 -19.220 1.00 94.88 174 GLU A CA 1
ATOM 1458 C C . GLU A 1 174 ? -7.370 -8.600 -19.008 1.00 94.88 174 GLU A C 1
ATOM 1460 O O . GLU A 1 174 ? -7.826 -7.958 -19.955 1.00 94.88 174 GLU A O 1
ATOM 1465 N N . TYR A 1 175 ? -7.292 -8.089 -17.774 1.00 92.62 175 TYR A N 1
ATOM 1466 C CA . TYR A 1 175 ? -7.693 -6.719 -17.472 1.00 92.62 175 TYR A CA 1
ATOM 1467 C C . TYR A 1 175 ? -6.775 -5.714 -18.175 1.00 92.62 175 TYR A C 1
ATOM 1469 O O . TYR A 1 175 ? -7.252 -4.804 -18.850 1.00 92.62 175 TYR A O 1
ATOM 1477 N N . TYR A 1 176 ? -5.460 -5.898 -18.045 1.00 94.31 176 TYR A N 1
ATOM 1478 C CA . TYR A 1 176 ? -4.447 -5.048 -18.664 1.00 94.31 176 TYR A CA 1
ATOM 1479 C C . TYR A 1 176 ? -4.599 -4.981 -20.192 1.00 94.31 176 TYR A C 1
ATOM 1481 O O . TYR A 1 176 ? -4.663 -3.887 -20.757 1.00 94.31 176 TYR A O 1
ATOM 1489 N N . ASP A 1 177 ? -4.722 -6.137 -20.849 1.00 96.00 177 ASP A N 1
ATOM 1490 C CA . ASP A 1 177 ? -4.860 -6.239 -22.303 1.00 96.00 177 ASP A CA 1
ATOM 1491 C C . ASP A 1 177 ? -6.183 -5.632 -22.781 1.00 96.00 177 ASP A C 1
ATOM 1493 O O . ASP A 1 177 ? -6.204 -4.828 -23.710 1.00 96.00 177 ASP A O 1
ATOM 1497 N N . SER A 1 178 ? -7.291 -5.928 -22.092 1.00 94.00 178 SER A N 1
ATOM 1498 C CA . SER A 1 178 ? -8.599 -5.353 -22.413 1.00 94.00 178 SER A CA 1
ATOM 1499 C C . SER A 1 178 ? -8.585 -3.824 -22.349 1.00 94.00 178 SER A C 1
ATOM 1501 O O . SER A 1 178 ? -9.103 -3.166 -23.251 1.00 94.00 178 SER A O 1
ATOM 1503 N N . LYS A 1 179 ? -7.951 -3.227 -21.332 1.00 94.25 179 LYS A N 1
ATOM 1504 C CA . LYS A 1 179 ? -7.861 -1.763 -21.215 1.00 94.25 179 LYS A CA 1
ATOM 1505 C C . LYS A 1 179 ? -7.017 -1.128 -22.318 1.00 94.25 179 LYS A C 1
ATOM 1507 O O . LYS A 1 179 ? -7.407 -0.084 -22.828 1.00 94.25 179 LYS A O 1
ATOM 1512 N N . LEU A 1 180 ? -5.913 -1.758 -22.717 1.00 93.19 180 LEU A N 1
ATOM 1513 C CA . LEU A 1 180 ? -5.053 -1.258 -23.795 1.00 93.19 180 LEU A CA 1
ATOM 1514 C C . LEU A 1 180 ? -5.680 -1.414 -25.187 1.00 93.19 180 LEU A C 1
ATOM 1516 O O . LEU A 1 180 ? -5.566 -0.502 -26.004 1.00 93.19 180 LEU A O 1
ATOM 1520 N N . ASN A 1 181 ? -6.413 -2.500 -25.438 1.00 89.25 181 ASN A N 1
ATOM 1521 C CA . ASN A 1 181 ? -7.104 -2.710 -26.716 1.00 89.25 181 ASN A CA 1
ATOM 1522 C C . ASN A 1 181 ? -8.173 -1.636 -26.996 1.00 89.25 181 ASN A C 1
ATOM 1524 O O . ASN A 1 181 ? -8.438 -1.324 -28.153 1.00 89.25 181 ASN A O 1
ATOM 1528 N N . HIS A 1 182 ? -8.775 -1.062 -25.948 1.00 85.81 182 HIS A N 1
ATOM 1529 C CA . HIS A 1 182 ? -9.779 0.007 -26.053 1.00 85.81 182 HIS A CA 1
ATOM 1530 C C . HIS A 1 182 ? -9.204 1.415 -25.822 1.00 85.81 182 HIS A C 1
ATOM 1532 O O . HIS A 1 182 ? -9.951 2.392 -25.838 1.00 85.81 182 HIS A O 1
ATOM 1538 N N . SER A 1 183 ? -7.901 1.524 -25.570 1.00 87.94 183 SER A N 1
ATOM 1539 C CA . SER A 1 183 ? -7.217 2.785 -25.297 1.00 87.94 183 SER A CA 1
ATOM 1540 C C . SER A 1 183 ? -6.822 3.472 -26.604 1.00 87.94 183 SER A C 1
ATOM 1542 O O . SER A 1 183 ? -6.273 2.840 -27.507 1.00 87.94 183 SER A O 1
ATOM 1544 N N . ILE A 1 184 ? -7.068 4.781 -26.692 1.00 84.19 184 ILE A N 1
ATOM 1545 C CA . ILE A 1 184 ? -6.623 5.634 -27.811 1.00 84.19 184 ILE A CA 1
ATOM 1546 C C . ILE A 1 184 ? -5.390 6.467 -27.433 1.00 84.19 184 ILE A C 1
ATOM 1548 O O . ILE A 1 184 ? -5.009 7.395 -28.140 1.00 84.19 184 ILE A O 1
ATOM 1552 N N . SER A 1 185 ? -4.778 6.165 -26.289 1.00 82.62 185 SER A N 1
ATOM 1553 C CA . SER A 1 185 ? -3.655 6.914 -25.742 1.00 82.62 185 SER A CA 1
ATOM 1554 C C . SER A 1 185 ? -2.377 6.736 -26.567 1.00 82.62 185 SER A C 1
ATOM 1556 O O . SER A 1 185 ? -1.878 5.624 -26.724 1.00 82.62 185 SER A O 1
ATOM 1558 N N . ASP A 1 186 ? -1.720 7.847 -26.900 1.00 78.56 186 ASP A N 1
ATOM 1559 C CA . ASP A 1 186 ? -0.357 7.851 -27.459 1.00 78.56 186 ASP A CA 1
ATOM 1560 C C . ASP A 1 186 ? 0.740 7.595 -26.406 1.00 78.56 186 ASP A C 1
ATOM 1562 O O . ASP A 1 186 ? 1.935 7.570 -26.703 1.00 78.56 186 ASP A O 1
ATOM 1566 N N . HIS A 1 187 ? 0.373 7.432 -25.133 1.00 85.50 187 HIS A N 1
ATOM 1567 C CA . HIS A 1 187 ? 1.329 7.142 -24.068 1.00 85.50 187 HIS A CA 1
ATOM 1568 C C . HIS A 1 187 ? 1.864 5.705 -24.079 1.00 85.50 187 HIS A C 1
ATOM 1570 O O . HIS A 1 187 ? 1.327 4.784 -24.684 1.00 85.50 187 HIS A O 1
ATOM 1576 N N . TYR A 1 188 ? 2.934 5.517 -23.310 1.00 87.56 188 TYR A N 1
ATOM 1577 C CA . TYR A 1 188 ? 3.565 4.225 -23.078 1.00 87.56 188 TYR A CA 1
ATOM 1578 C C . TYR A 1 188 ? 2.804 3.385 -22.063 1.00 87.56 188 TYR A C 1
ATOM 1580 O O . TYR A 1 188 ? 2.378 3.903 -21.027 1.00 87.56 188 TYR A O 1
ATOM 1588 N N . THR A 1 189 ? 2.762 2.074 -22.278 1.00 89.50 189 THR A N 1
ATOM 1589 C CA . THR A 1 189 ? 2.190 1.107 -21.335 1.00 89.50 189 THR A CA 1
ATOM 1590 C C . THR A 1 189 ? 2.816 1.220 -19.938 1.00 89.50 189 THR A C 1
ATOM 1592 O O . THR A 1 189 ? 2.100 1.315 -18.940 1.00 89.50 189 THR A O 1
ATOM 1595 N N . GLY A 1 190 ? 4.146 1.338 -19.846 1.00 87.94 190 GLY A N 1
ATOM 1596 C CA . GLY A 1 190 ? 4.853 1.563 -18.580 1.00 87.94 190 GLY A CA 1
ATOM 1597 C C . GLY A 1 190 ? 4.583 2.937 -17.951 1.00 87.94 190 GLY A C 1
ATOM 1598 O O . GLY A 1 190 ? 4.684 3.107 -16.735 1.00 87.94 190 GLY A O 1
ATOM 1599 N N . ASN A 1 191 ? 4.189 3.941 -18.738 1.00 89.75 191 ASN A N 1
ATOM 1600 C CA . ASN A 1 191 ? 3.751 5.218 -18.175 1.00 89.75 191 ASN A CA 1
ATOM 1601 C C . ASN A 1 191 ? 2.357 5.086 -17.548 1.00 89.75 191 ASN A C 1
ATOM 1603 O O . ASN A 1 191 ? 2.161 5.505 -16.410 1.00 89.75 191 ASN A O 1
ATOM 1607 N N . LEU A 1 192 ? 1.419 4.477 -18.276 1.00 92.81 192 LEU A N 1
ATOM 1608 C CA . LEU A 1 192 ? 0.021 4.355 -17.873 1.00 92.81 192 LEU A CA 1
ATOM 1609 C C . LEU A 1 192 ? -0.170 3.427 -16.668 1.00 92.81 192 LEU A C 1
ATOM 1611 O O . LEU A 1 192 ? -0.887 3.789 -15.742 1.00 92.81 192 LEU A O 1
ATOM 1615 N N . PHE A 1 193 ? 0.494 2.270 -16.646 1.00 94.44 193 PHE A N 1
ATOM 1616 C CA . PHE A 1 193 ? 0.267 1.248 -15.615 1.00 94.44 193 PHE A CA 1
ATOM 1617 C C . PHE A 1 193 ? 1.290 1.244 -14.479 1.00 94.44 193 PHE A C 1
ATOM 1619 O O . PHE A 1 193 ? 0.999 0.711 -13.417 1.00 94.44 193 PHE A O 1
ATOM 1626 N N . TYR A 1 194 ? 2.471 1.842 -14.669 1.00 93.44 194 TYR A N 1
ATOM 1627 C CA . TYR A 1 194 ? 3.502 1.896 -13.628 1.00 93.44 194 TYR A CA 1
ATOM 1628 C C . TYR A 1 194 ? 3.724 3.317 -13.101 1.00 93.44 194 TYR A C 1
ATOM 1630 O O . TYR A 1 194 ? 3.489 3.577 -11.923 1.00 93.44 194 TYR A O 1
ATOM 1638 N N . ARG A 1 195 ? 4.147 4.272 -13.943 1.00 89.88 195 ARG A N 1
ATOM 1639 C CA . ARG A 1 195 ? 4.518 5.615 -13.447 1.00 89.88 195 ARG A CA 1
ATOM 1640 C C . ARG A 1 195 ? 3.328 6.379 -12.876 1.00 89.88 195 ARG A C 1
ATOM 1642 O O . ARG A 1 195 ? 3.427 6.912 -11.770 1.00 89.88 195 ARG A O 1
ATOM 1649 N N . LYS A 1 196 ? 2.224 6.454 -13.628 1.00 92.56 196 LYS A N 1
ATOM 1650 C CA . LYS A 1 196 ? 1.011 7.148 -13.177 1.00 92.56 196 LYS A CA 1
ATOM 1651 C C . LYS A 1 196 ? 0.379 6.429 -11.981 1.00 92.56 196 LYS A C 1
ATOM 1653 O O . LYS A 1 196 ? 0.071 7.091 -10.993 1.00 92.56 196 LYS A O 1
ATOM 1658 N N . PHE A 1 197 ? 0.333 5.095 -12.011 1.00 93.19 197 PHE A N 1
ATOM 1659 C CA . PHE A 1 197 ? -0.135 4.280 -10.887 1.00 93.19 197 PHE A CA 1
ATOM 1660 C C . PHE A 1 197 ? 0.634 4.548 -9.594 1.00 93.19 197 PHE A C 1
ATOM 1662 O O . PHE A 1 197 ? 0.025 4.862 -8.581 1.00 93.19 197 PHE A O 1
ATOM 1669 N N . LEU A 1 198 ? 1.970 4.504 -9.611 1.00 91.50 198 LEU A N 1
ATOM 1670 C CA . LEU A 1 198 ? 2.764 4.759 -8.405 1.00 91.50 198 LEU A CA 1
ATOM 1671 C C . LEU A 1 198 ? 2.578 6.172 -7.857 1.00 91.50 198 LEU A C 1
ATOM 1673 O O . LEU A 1 198 ? 2.584 6.369 -6.642 1.00 91.50 198 LEU A O 1
ATOM 1677 N N . LYS A 1 199 ? 2.430 7.163 -8.742 1.00 91.62 199 LYS A N 1
ATOM 1678 C CA . LYS A 1 199 ? 2.127 8.534 -8.327 1.00 91.62 199 LYS A CA 1
ATOM 1679 C C . LYS A 1 199 ? 0.778 8.585 -7.606 1.00 91.62 199 LYS A C 1
ATOM 1681 O O . LYS A 1 199 ? 0.702 9.152 -6.521 1.00 91.62 199 LYS A O 1
ATOM 1686 N N . ASN A 1 200 ? -0.245 7.964 -8.186 1.00 93.81 200 ASN A N 1
ATOM 1687 C CA . ASN A 1 200 ? -1.583 7.921 -7.611 1.00 93.81 200 ASN A CA 1
ATOM 1688 C C . ASN A 1 200 ? -1.635 7.100 -6.309 1.00 93.81 200 ASN A C 1
ATOM 1690 O O . ASN A 1 200 ? -2.225 7.553 -5.338 1.00 93.81 200 ASN A O 1
ATOM 1694 N N . LEU A 1 201 ? -0.934 5.966 -6.224 1.00 93.06 201 LEU A N 1
ATOM 1695 C CA . LEU A 1 201 ? -0.821 5.169 -5.000 1.00 93.06 201 LEU A CA 1
ATOM 1696 C C . LEU A 1 201 ? -0.225 5.981 -3.842 1.00 93.06 201 LEU A C 1
ATOM 1698 O O . LEU A 1 201 ? -0.734 5.924 -2.729 1.00 93.06 201 LEU A O 1
ATOM 1702 N N . LYS A 1 202 ? 0.831 6.767 -4.087 1.00 91.25 202 LYS A N 1
ATOM 1703 C CA . LYS A 1 202 ? 1.421 7.636 -3.052 1.00 91.25 202 LYS A CA 1
ATOM 1704 C C . LYS A 1 202 ? 0.451 8.715 -2.573 1.00 91.25 202 LYS A C 1
ATOM 1706 O O . LYS A 1 202 ? 0.404 9.012 -1.383 1.00 91.25 202 LYS A O 1
ATOM 1711 N N . GLU A 1 203 ? -0.315 9.293 -3.491 1.00 91.31 203 GLU A N 1
ATOM 1712 C CA . GLU A 1 203 ? -1.353 10.273 -3.164 1.00 91.31 203 GLU A CA 1
ATOM 1713 C C . GLU A 1 203 ? -2.467 9.648 -2.315 1.00 91.31 203 GLU A C 1
ATOM 1715 O O . GLU A 1 203 ? -2.838 10.199 -1.279 1.00 91.31 203 GLU A O 1
ATOM 1720 N N . VAL A 1 204 ? -2.931 8.460 -2.705 1.00 93.19 204 VAL A N 1
ATOM 1721 C CA . VAL A 1 204 ? -3.921 7.663 -1.973 1.00 93.19 204 VAL A CA 1
ATOM 1722 C C . VAL A 1 204 ? -3.438 7.322 -0.568 1.00 93.19 204 VAL A C 1
ATOM 1724 O O . VAL A 1 204 ? -4.166 7.549 0.392 1.00 93.19 204 VAL A O 1
ATOM 1727 N N . LEU A 1 205 ? -2.203 6.843 -0.422 1.00 92.44 205 LEU A N 1
ATOM 1728 C CA . LEU A 1 205 ? -1.629 6.534 0.887 1.00 92.44 205 LEU A CA 1
ATOM 1729 C C . LEU A 1 205 ? -1.542 7.778 1.775 1.00 92.44 205 LEU A C 1
ATOM 1731 O O . LEU A 1 205 ? -1.972 7.738 2.921 1.00 92.44 205 LEU A O 1
ATOM 1735 N N . SER A 1 206 ? -1.097 8.914 1.228 1.00 89.75 206 SER A N 1
ATOM 1736 C CA . SER A 1 206 ? -1.083 10.179 1.974 1.00 89.75 206 SER A CA 1
ATOM 1737 C C . SER A 1 206 ? -2.487 10.623 2.401 1.00 89.75 206 SER A C 1
ATOM 1739 O O . SER A 1 206 ? -2.659 11.185 3.484 1.00 89.75 206 SER A O 1
ATOM 1741 N N . ARG A 1 207 ? -3.503 10.379 1.567 1.00 90.56 207 ARG A N 1
ATOM 1742 C CA . ARG A 1 207 ? -4.905 10.667 1.892 1.00 90.56 207 ARG A CA 1
ATOM 1743 C C . ARG A 1 207 ? -5.416 9.761 3.011 1.00 90.56 207 ARG A C 1
ATOM 1745 O O . ARG A 1 207 ? -6.013 10.270 3.957 1.00 90.56 207 ARG A O 1
ATOM 1752 N N . ILE A 1 208 ? -5.142 8.460 2.933 1.00 90.00 208 ILE A N 1
ATOM 1753 C CA . ILE A 1 208 ? -5.471 7.479 3.975 1.00 90.00 208 ILE A CA 1
ATOM 1754 C C . ILE A 1 208 ? -4.815 7.878 5.297 1.00 90.00 208 ILE A C 1
ATOM 1756 O O . ILE A 1 208 ? -5.509 7.964 6.307 1.00 90.00 208 ILE A O 1
ATOM 1760 N N . ASP A 1 209 ? -3.520 8.191 5.301 1.00 87.69 209 ASP A N 1
ATOM 1761 C CA . ASP A 1 209 ? -2.797 8.586 6.515 1.00 87.69 209 ASP A CA 1
ATOM 1762 C C . ASP A 1 209 ? -3.435 9.828 7.157 1.00 87.69 209 ASP A C 1
ATOM 1764 O O . ASP A 1 209 ? -3.729 9.832 8.352 1.00 87.69 209 ASP A O 1
ATOM 1768 N N . LYS A 1 210 ? -3.782 10.849 6.359 1.00 87.88 210 LYS A N 1
ATOM 1769 C CA . LYS A 1 210 ? -4.488 12.043 6.858 1.00 87.88 210 LYS A CA 1
ATOM 1770 C C . LYS A 1 210 ? -5.857 11.717 7.450 1.00 87.88 210 LYS A C 1
ATOM 1772 O O . LYS A 1 210 ? -6.181 12.199 8.532 1.00 87.88 210 LYS A O 1
ATOM 1777 N N . ARG A 1 211 ? -6.673 10.922 6.750 1.00 86.00 211 ARG A N 1
ATOM 1778 C CA . ARG A 1 211 ? -8.040 10.594 7.193 1.00 86.00 211 ARG A CA 1
ATOM 1779 C C . ARG A 1 211 ? -8.062 9.652 8.393 1.00 86.00 211 ARG A C 1
ATOM 1781 O O . ARG A 1 211 ? -8.978 9.729 9.198 1.00 86.00 211 ARG A O 1
ATOM 1788 N N . THR A 1 212 ? -7.047 8.806 8.537 1.00 81.25 212 THR A N 1
ATOM 1789 C CA . THR A 1 212 ? -6.910 7.852 9.648 1.00 81.25 212 THR A CA 1
ATOM 1790 C C . THR A 1 212 ? -6.096 8.401 10.824 1.00 81.25 212 THR A C 1
ATOM 1792 O O . THR A 1 212 ? -5.899 7.686 11.809 1.00 81.25 212 THR A O 1
ATOM 1795 N N . ASN A 1 213 ? -5.640 9.660 10.746 1.00 80.44 213 ASN A N 1
ATOM 1796 C CA . ASN A 1 213 ? -4.747 10.299 11.717 1.00 80.44 213 ASN A CA 1
ATOM 1797 C C . ASN A 1 213 ? -3.476 9.462 11.963 1.00 80.44 213 ASN A C 1
ATOM 1799 O O . ASN A 1 213 ? -3.236 8.980 13.070 1.00 80.44 213 ASN A O 1
ATOM 1803 N N . ASP A 1 214 ? -2.702 9.230 10.900 1.00 79.69 214 ASP A N 1
ATOM 1804 C CA . ASP A 1 214 ? -1.506 8.377 10.869 1.00 79.69 214 ASP A CA 1
ATOM 1805 C C . ASP A 1 214 ? -1.773 6.948 11.379 1.00 79.69 214 ASP A C 1
ATOM 1807 O O . ASP A 1 214 ? -0.999 6.376 12.165 1.00 79.69 214 ASP A O 1
ATOM 1811 N N . LEU A 1 215 ? -2.890 6.372 10.912 1.00 76.62 215 LEU A N 1
ATOM 1812 C CA . LEU A 1 215 ? -3.395 5.031 11.235 1.00 76.62 215 LEU A CA 1
ATOM 1813 C C . LEU A 1 215 ? -3.893 4.847 12.676 1.00 76.62 215 LEU A C 1
ATOM 1815 O O . LEU A 1 215 ? -4.249 3.729 13.056 1.00 76.62 215 LEU A O 1
ATOM 1819 N N . LYS A 1 216 ? -3.958 5.914 13.485 1.00 72.50 216 LYS A N 1
ATOM 1820 C CA . LYS A 1 216 ? -4.462 5.838 14.867 1.00 72.50 216 LYS A CA 1
ATOM 1821 C C . LYS A 1 216 ? -5.912 5.374 14.918 1.00 72.50 216 LYS A C 1
ATOM 1823 O O . LYS A 1 216 ? -6.224 4.493 15.704 1.00 72.50 216 LYS A O 1
ATOM 1828 N N . LEU A 1 217 ? -6.766 5.889 14.031 1.00 66.38 217 LEU A N 1
ATOM 1829 C CA . LEU A 1 217 ? -8.184 5.500 13.968 1.00 66.38 217 LEU A CA 1
ATOM 1830 C C . LEU A 1 217 ? -8.400 4.042 13.533 1.00 66.38 217 LEU A C 1
ATOM 1832 O O . LEU A 1 217 ? -9.498 3.511 13.654 1.00 66.38 217 LEU A O 1
ATOM 1836 N N . LEU A 1 218 ? -7.354 3.392 13.023 1.00 65.69 218 LEU A N 1
ATOM 1837 C CA . LEU A 1 218 ? -7.372 1.982 12.648 1.00 65.69 218 LEU A CA 1
ATOM 1838 C C . LEU A 1 218 ? -6.660 1.096 13.674 1.00 65.69 218 LEU A C 1
ATOM 1840 O O . LEU A 1 218 ? -6.456 -0.083 13.399 1.00 65.69 218 LEU A O 1
ATOM 1844 N N . ASN A 1 219 ? -6.247 1.633 14.828 1.00 64.06 219 ASN A N 1
ATOM 1845 C CA . ASN A 1 219 ? -5.439 0.924 15.826 1.00 64.06 219 ASN A CA 1
ATOM 1846 C C . ASN A 1 219 ? -4.184 0.271 15.221 1.00 64.06 219 ASN A C 1
ATOM 1848 O O . ASN A 1 219 ? -3.743 -0.791 15.652 1.00 64.06 219 ASN A O 1
ATOM 1852 N N . SER A 1 220 ? -3.602 0.918 14.204 1.00 67.25 220 SER A N 1
ATOM 1853 C CA . SER A 1 220 ? -2.480 0.388 13.415 1.00 67.25 220 SER A CA 1
ATOM 1854 C C . SER A 1 220 ? -2.755 -0.969 12.740 1.00 67.25 220 SER A C 1
ATOM 1856 O O . SER A 1 220 ? -1.819 -1.705 12.436 1.00 67.25 220 SER A O 1
ATOM 1858 N N . ASP A 1 221 ? -4.019 -1.307 12.460 1.00 72.06 221 ASP A N 1
ATOM 1859 C CA . ASP A 1 221 ? -4.366 -2.487 11.667 1.00 72.06 221 ASP A CA 1
ATOM 1860 C C . ASP A 1 221 ? -4.100 -2.236 10.176 1.00 72.06 221 ASP A C 1
ATOM 1862 O O . ASP A 1 221 ? -4.944 -1.752 9.415 1.00 72.06 221 ASP A O 1
ATOM 1866 N N . TYR A 1 222 ? -2.886 -2.577 9.750 1.00 82.44 222 TYR A N 1
ATOM 1867 C CA . TYR A 1 222 ? -2.445 -2.404 8.369 1.00 82.44 222 TYR A CA 1
ATOM 1868 C C . TYR A 1 222 ? -3.187 -3.319 7.384 1.00 82.44 222 TYR A C 1
ATOM 1870 O O . TYR A 1 222 ? -3.226 -3.015 6.189 1.00 82.44 222 TYR A O 1
ATOM 1878 N N . GLN A 1 223 ? -3.794 -4.421 7.844 1.00 82.81 223 GLN A N 1
ATOM 1879 C CA . GLN A 1 223 ? -4.479 -5.368 6.961 1.00 82.81 223 GLN A CA 1
ATOM 1880 C C . GLN A 1 223 ? -5.732 -4.748 6.339 1.00 82.81 223 GLN A C 1
ATOM 1882 O O . GLN A 1 223 ? -6.060 -5.035 5.188 1.00 82.81 223 GLN A O 1
ATOM 1887 N N . VAL A 1 224 ? -6.393 -3.849 7.066 1.00 84.62 224 VAL A N 1
ATOM 1888 C CA . VAL A 1 224 ? -7.525 -3.067 6.558 1.00 84.62 224 VAL A CA 1
ATOM 1889 C C . VAL A 1 224 ? -7.117 -2.263 5.322 1.00 84.62 224 VAL A C 1
ATOM 1891 O O . VAL A 1 224 ? -7.797 -2.313 4.299 1.00 84.62 224 VAL A O 1
ATOM 1894 N N . ILE A 1 225 ? -5.963 -1.591 5.379 1.00 89.12 225 ILE A N 1
ATOM 1895 C CA . ILE A 1 225 ? -5.434 -0.817 4.251 1.00 89.12 225 ILE A CA 1
ATOM 1896 C C . ILE A 1 225 ? -5.044 -1.728 3.086 1.00 89.12 225 ILE A C 1
ATOM 1898 O O . ILE A 1 225 ? -5.312 -1.397 1.935 1.00 89.12 225 ILE A O 1
ATOM 1902 N N . VAL A 1 226 ? -4.464 -2.898 3.361 1.00 88.56 226 VAL A N 1
ATOM 1903 C CA . VAL A 1 226 ? -4.166 -3.890 2.314 1.00 88.56 226 VAL A CA 1
ATOM 1904 C C . VAL A 1 226 ? -5.440 -4.324 1.592 1.00 88.56 226 VAL A C 1
ATOM 1906 O O . VAL A 1 226 ? -5.465 -4.334 0.363 1.00 88.56 226 VAL A O 1
ATOM 1909 N N . ASN A 1 227 ? -6.498 -4.653 2.334 1.00 88.31 227 ASN A N 1
ATOM 1910 C CA . ASN A 1 227 ? -7.771 -5.084 1.758 1.00 88.31 227 ASN A CA 1
ATOM 1911 C C . ASN A 1 227 ? -8.409 -3.975 0.913 1.00 88.31 227 ASN A C 1
ATOM 1913 O O . ASN A 1 227 ? -8.923 -4.249 -0.169 1.00 88.31 227 ASN A O 1
ATOM 1917 N N . LEU A 1 228 ? -8.324 -2.728 1.385 1.00 91.69 228 LEU A N 1
ATOM 1918 C CA . LEU A 1 228 ? -8.782 -1.549 0.659 1.00 91.69 228 LEU A CA 1
ATOM 1919 C C . LEU A 1 228 ? -8.005 -1.386 -0.660 1.00 91.69 228 LEU A C 1
ATOM 1921 O O . LEU A 1 228 ? -8.598 -1.343 -1.732 1.00 91.69 228 LEU A O 1
ATOM 1925 N N . LEU A 1 229 ? -6.671 -1.361 -0.607 1.00 92.69 229 LEU A N 1
ATOM 1926 C CA . LEU A 1 229 ? -5.825 -1.122 -1.782 1.00 92.69 229 LEU A CA 1
ATOM 1927 C C . LEU A 1 229 ? -5.856 -2.272 -2.800 1.00 92.69 229 LEU A C 1
ATOM 1929 O O . LEU A 1 229 ? -5.669 -2.043 -3.991 1.00 92.69 229 LEU A O 1
ATOM 1933 N N . LEU A 1 230 ? -6.116 -3.505 -2.363 1.00 91.88 230 LEU A N 1
ATOM 1934 C CA . LEU A 1 230 ? -6.269 -4.654 -3.261 1.00 91.88 230 LEU A CA 1
ATOM 1935 C C . LEU A 1 230 ? -7.708 -4.859 -3.764 1.00 91.88 230 LEU A C 1
ATOM 1937 O O . LEU A 1 230 ? -7.982 -5.836 -4.464 1.00 91.88 230 LEU A O 1
ATOM 1941 N N . ASN A 1 231 ? -8.637 -3.954 -3.454 1.00 91.25 231 ASN A N 1
ATOM 1942 C CA . ASN A 1 231 ? -10.003 -4.038 -3.951 1.00 91.25 231 ASN A CA 1
ATOM 1943 C C . ASN A 1 231 ? -10.091 -3.552 -5.406 1.00 91.25 231 ASN A C 1
ATOM 1945 O O . ASN A 1 231 ? -10.018 -2.356 -5.690 1.00 91.25 231 ASN A O 1
ATOM 1949 N N . ILE A 1 232 ? -10.335 -4.481 -6.335 1.00 88.00 232 ILE A N 1
ATOM 1950 C CA . ILE A 1 232 ? -10.438 -4.182 -7.772 1.00 88.00 232 ILE A CA 1
ATOM 1951 C C . ILE A 1 232 ? -11.521 -3.145 -8.105 1.00 88.00 232 ILE A C 1
ATOM 1953 O O . ILE A 1 232 ? -11.379 -2.409 -9.077 1.00 88.00 232 ILE A O 1
ATOM 1957 N N . LYS A 1 233 ? -12.587 -3.038 -7.297 1.00 90.12 233 LYS A N 1
ATOM 1958 C CA . LYS A 1 233 ? -13.680 -2.077 -7.534 1.00 90.12 233 LYS A CA 1
ATOM 1959 C C . LYS A 1 233 ? -13.219 -0.626 -7.399 1.00 90.12 233 LYS A C 1
ATOM 1961 O O . LYS A 1 233 ? -13.800 0.263 -8.022 1.00 90.12 233 LYS A O 1
ATOM 1966 N N . LEU A 1 234 ? -12.179 -0.404 -6.596 1.00 92.75 234 LEU A N 1
ATOM 1967 C CA . LEU A 1 234 ? -11.596 0.910 -6.362 1.00 92.75 234 LEU A CA 1
ATOM 1968 C C . LEU A 1 234 ? -10.632 1.324 -7.462 1.00 92.75 234 LEU A C 1
ATOM 1970 O O . LEU A 1 234 ? -10.249 2.485 -7.510 1.00 92.75 234 LEU A O 1
ATOM 1974 N N . LEU A 1 235 ? -10.248 0.415 -8.352 1.00 92.12 235 LEU A N 1
ATOM 1975 C CA . LEU A 1 235 ? -9.290 0.692 -9.408 1.00 92.12 235 LEU A CA 1
ATOM 1976 C C . LEU A 1 235 ? -10.001 0.965 -10.729 1.00 92.12 235 LEU A C 1
ATOM 1978 O O . LEU A 1 235 ? -11.059 0.418 -11.046 1.00 92.12 235 LEU A O 1
ATOM 1982 N N . ASN A 1 236 ? -9.409 1.854 -11.512 1.00 93.94 236 ASN A N 1
ATOM 1983 C CA . ASN A 1 236 ? -9.887 2.215 -12.829 1.00 93.94 236 ASN A CA 1
ATOM 1984 C C . ASN A 1 236 ? -8.722 2.478 -13.774 1.00 93.94 236 ASN A C 1
ATOM 1986 O O . ASN A 1 236 ? -7.555 2.539 -13.384 1.00 93.94 236 ASN A O 1
ATOM 1990 N N . PHE A 1 237 ? -9.062 2.617 -15.046 1.00 94.62 237 PHE A N 1
ATOM 1991 C CA . PHE A 1 237 ? -8.131 3.000 -16.081 1.00 94.62 237 PHE A CA 1
ATOM 1992 C C . PHE A 1 237 ? -8.788 4.004 -17.021 1.00 94.62 237 PHE A C 1
ATOM 1994 O O . PHE A 1 237 ? -9.906 3.770 -17.484 1.00 94.62 237 PHE A O 1
ATOM 2001 N N . ASP A 1 238 ? -8.053 5.064 -17.340 1.00 92.62 238 ASP A N 1
ATOM 2002 C CA . ASP A 1 238 ? -8.334 5.950 -18.464 1.00 92.62 238 ASP A CA 1
ATOM 2003 C C . ASP A 1 238 ? -7.025 6.445 -19.098 1.00 92.62 238 ASP A C 1
ATOM 2005 O O . ASP A 1 238 ? -5.942 6.335 -18.518 1.00 92.62 238 ASP A O 1
ATOM 2009 N N . ASP A 1 239 ? -7.118 7.005 -20.297 1.00 88.69 239 ASP A N 1
ATOM 2010 C CA . ASP A 1 239 ? -5.958 7.417 -21.092 1.00 88.69 239 ASP A CA 1
ATOM 2011 C C . ASP A 1 239 ? -5.182 8.604 -20.481 1.00 88.69 239 ASP A C 1
ATOM 2013 O O . ASP A 1 239 ? -3.965 8.748 -20.665 1.00 88.69 239 ASP A O 1
ATOM 2017 N N . ILE A 1 240 ? -5.853 9.431 -19.677 1.00 88.38 240 ILE A N 1
ATOM 2018 C CA . ILE A 1 240 ? -5.306 10.644 -19.064 1.00 88.38 240 ILE A CA 1
ATOM 2019 C C . ILE A 1 240 ? -4.616 10.315 -17.740 1.00 88.38 240 ILE A C 1
ATOM 2021 O O . ILE A 1 240 ? -3.470 10.725 -17.530 1.00 88.38 240 ILE A O 1
ATOM 2025 N N . GLN A 1 241 ? -5.254 9.562 -16.849 1.00 89.06 241 GLN A N 1
ATOM 2026 C CA . GLN A 1 241 ? -4.713 9.224 -15.531 1.00 89.06 241 GLN A CA 1
ATOM 2027 C C . GLN A 1 241 ? -3.971 7.886 -15.511 1.00 89.06 241 GLN A C 1
ATOM 2029 O O . GLN A 1 241 ? -3.176 7.648 -14.606 1.00 89.06 241 GLN A O 1
ATOM 2034 N N . GLY A 1 242 ? -4.126 7.047 -16.536 1.00 93.38 242 GLY A N 1
ATOM 2035 C CA . GLY A 1 242 ? -3.601 5.685 -16.536 1.00 93.38 242 GLY A CA 1
ATOM 2036 C C . GLY A 1 242 ? -4.334 4.808 -15.524 1.00 93.38 242 GLY A C 1
ATOM 2037 O O . GLY A 1 242 ? -5.505 5.030 -15.225 1.00 93.38 242 GLY A O 1
ATOM 2038 N N . TYR A 1 243 ? -3.644 3.806 -14.988 1.00 94.62 243 TYR A N 1
ATOM 2039 C CA . TYR A 1 243 ? -4.168 2.956 -13.923 1.00 94.62 243 TYR A CA 1
ATOM 2040 C C . TYR A 1 243 ? -4.133 3.703 -12.583 1.00 94.62 243 TYR A C 1
ATOM 2042 O O . TYR A 1 243 ? -3.066 4.145 -12.154 1.00 94.62 243 TYR A O 1
ATOM 2050 N N . HIS A 1 244 ? -5.289 3.873 -11.943 1.00 94.81 244 HIS A N 1
ATOM 2051 C CA . HIS A 1 244 ? -5.448 4.725 -10.760 1.00 94.81 244 HIS A CA 1
ATOM 2052 C C . HIS A 1 244 ? -6.605 4.256 -9.866 1.00 94.81 244 HIS A C 1
ATOM 2054 O O . HIS A 1 244 ? -7.468 3.490 -10.294 1.00 94.81 244 HIS A O 1
ATOM 2060 N N . TYR A 1 245 ? -6.640 4.742 -8.627 1.00 94.56 245 TYR A N 1
ATOM 2061 C CA . TYR A 1 245 ? -7.751 4.562 -7.700 1.00 94.56 245 TYR A CA 1
ATOM 2062 C C . TYR A 1 245 ? -8.832 5.627 -7.916 1.00 94.56 245 TYR A C 1
ATOM 2064 O O . TYR A 1 245 ? -8.537 6.821 -8.007 1.00 94.56 245 TYR A O 1
ATOM 2072 N N . LYS A 1 246 ? -10.095 5.202 -7.919 1.00 94.25 246 LYS A N 1
ATOM 2073 C CA . LYS A 1 246 ? -11.274 6.067 -7.849 1.00 94.25 246 LYS A CA 1
ATOM 2074 C C . LYS A 1 246 ? -11.363 6.659 -6.449 1.00 94.25 246 LYS A C 1
ATOM 2076 O O . LYS A 1 246 ? -11.811 5.997 -5.518 1.00 94.25 246 LYS A O 1
ATOM 2081 N N . ILE A 1 247 ? -10.916 7.902 -6.323 1.00 92.00 247 ILE A N 1
ATOM 2082 C CA . ILE A 1 247 ? -10.779 8.589 -5.039 1.00 92.00 247 ILE A CA 1
ATOM 2083 C C . ILE A 1 247 ? -12.106 8.687 -4.281 1.00 92.00 247 ILE A C 1
ATOM 2085 O O . ILE A 1 247 ? -12.114 8.443 -3.081 1.00 92.00 247 ILE A O 1
ATOM 2089 N N . ASP A 1 248 ? -13.211 8.965 -4.972 1.00 91.81 248 ASP A N 1
ATOM 2090 C CA . ASP A 1 248 ? -14.521 9.097 -4.323 1.00 91.81 248 ASP A CA 1
ATOM 2091 C C . ASP A 1 248 ? -14.974 7.769 -3.692 1.00 91.81 248 ASP A C 1
ATOM 2093 O O . ASP A 1 248 ? -15.322 7.726 -2.517 1.00 91.81 248 ASP A O 1
ATOM 2097 N N . LEU A 1 249 ? -14.860 6.656 -4.428 1.00 93.06 249 LEU A N 1
ATOM 2098 C CA . LEU A 1 249 ? -15.204 5.325 -3.906 1.00 93.06 249 LEU A CA 1
ATOM 2099 C C . LEU A 1 249 ? -14.246 4.867 -2.803 1.00 93.06 249 LEU A C 1
ATOM 2101 O O . LEU A 1 249 ? -14.658 4.215 -1.850 1.00 93.06 249 LEU A O 1
ATOM 2105 N N . LEU A 1 250 ? -12.957 5.190 -2.930 1.00 93.69 250 LEU A N 1
ATOM 2106 C CA . LEU A 1 250 ? -11.966 4.912 -1.892 1.00 93.69 250 LEU A CA 1
ATOM 2107 C C . LEU A 1 250 ? -12.343 5.624 -0.591 1.00 93.69 250 LEU A C 1
ATOM 2109 O O . LEU A 1 250 ? -12.239 5.040 0.485 1.00 93.69 250 LEU A O 1
ATOM 2113 N N . ASP A 1 251 ? -12.756 6.883 -0.696 1.00 90.62 251 ASP A N 1
ATOM 2114 C CA . ASP A 1 251 ? -13.160 7.675 0.450 1.00 90.62 251 ASP A CA 1
ATOM 2115 C C . ASP A 1 251 ? -14.427 7.144 1.113 1.00 90.62 251 ASP A C 1
ATOM 2117 O O . ASP A 1 251 ? -14.483 7.126 2.343 1.00 90.62 251 ASP A O 1
ATOM 2121 N N . GLU A 1 252 ? -15.401 6.699 0.320 1.00 91.50 252 GLU A N 1
ATOM 2122 C CA . GLU A 1 252 ? -16.622 6.055 0.806 1.00 91.50 252 GLU A CA 1
ATOM 2123 C C . GLU A 1 252 ? -16.316 4.741 1.539 1.00 91.50 252 GLU A C 1
ATOM 2125 O O . GLU A 1 252 ? -16.759 4.556 2.672 1.00 91.50 252 GLU A O 1
ATOM 2130 N N . GLU A 1 253 ? -15.516 3.850 0.944 1.00 90.56 253 GLU A N 1
ATOM 2131 C CA . GLU A 1 253 ? -15.112 2.584 1.577 1.00 90.56 253 GLU A CA 1
ATOM 2132 C C . GLU A 1 253 ? -14.305 2.830 2.859 1.00 90.56 253 GLU A C 1
ATOM 2134 O O . GLU A 1 253 ? -14.499 2.151 3.868 1.00 90.56 253 GLU A O 1
ATOM 2139 N N . LEU A 1 254 ? -13.427 3.839 2.863 1.00 88.62 254 LEU A N 1
ATOM 2140 C CA . LEU A 1 254 ? -12.687 4.216 4.064 1.00 88.62 254 LEU A CA 1
ATOM 2141 C C . LEU A 1 254 ? -13.625 4.739 5.162 1.00 88.62 254 LEU A C 1
ATOM 2143 O O . LEU A 1 254 ? -13.418 4.426 6.332 1.00 88.62 254 LEU A O 1
ATOM 2147 N N . ASP A 1 255 ? -14.670 5.489 4.809 1.00 86.25 255 ASP A N 1
ATOM 2148 C CA . ASP A 1 255 ? -15.677 5.940 5.771 1.00 86.25 255 ASP A CA 1
ATOM 2149 C C . ASP A 1 255 ? -16.509 4.790 6.334 1.00 86.25 255 ASP A C 1
ATOM 2151 O O . ASP A 1 255 ? -16.819 4.804 7.525 1.00 86.25 255 ASP A O 1
ATOM 2155 N N . VAL A 1 256 ? -16.849 3.789 5.518 1.00 85.44 256 VAL A N 1
ATOM 2156 C CA . VAL A 1 256 ? -17.507 2.562 5.993 1.00 85.44 256 VAL A CA 1
ATOM 2157 C C . VAL A 1 256 ? -16.611 1.849 6.998 1.00 85.44 256 VAL A C 1
ATOM 2159 O O . VAL A 1 256 ? -17.043 1.603 8.117 1.00 85.44 256 VAL A O 1
ATOM 2162 N N . VAL A 1 257 ? -15.342 1.618 6.658 1.00 82.00 257 VAL A N 1
ATOM 2163 C CA . VAL A 1 257 ? -14.361 0.984 7.550 1.00 82.00 257 VAL A CA 1
ATOM 2164 C C . VAL A 1 257 ? -14.221 1.736 8.876 1.00 82.00 257 VAL A C 1
ATOM 2166 O O . VAL A 1 257 ? -14.182 1.121 9.942 1.00 82.00 257 VAL A O 1
ATOM 2169 N N . LEU A 1 258 ? -14.135 3.067 8.827 1.00 78.19 258 LEU A N 1
ATOM 2170 C CA . LEU A 1 258 ? -14.001 3.897 10.024 1.00 78.19 258 LEU A CA 1
ATOM 2171 C C . LEU A 1 258 ? -15.290 3.909 10.863 1.00 78.19 258 LEU A C 1
ATOM 2173 O O . LEU A 1 258 ? -15.213 3.937 12.091 1.00 78.19 258 LEU A O 1
ATOM 2177 N N . LYS A 1 259 ? -16.471 3.844 10.234 1.00 72.94 259 LYS A N 1
ATOM 2178 C CA . LYS A 1 259 ? -17.765 3.729 10.928 1.00 72.94 259 LYS A CA 1
ATOM 2179 C C . LYS A 1 259 ? -17.968 2.350 11.549 1.00 72.94 259 LYS A C 1
ATOM 2181 O O . LYS A 1 259 ? -18.252 2.284 12.736 1.00 72.94 259 LYS A O 1
ATOM 2186 N N . GLU A 1 260 ? -17.730 1.273 10.804 1.00 60.88 260 GLU A N 1
ATOM 2187 C CA . GLU A 1 260 ? -17.776 -0.106 11.312 1.00 60.88 260 GLU A CA 1
ATOM 2188 C C . GLU A 1 260 ? -16.803 -0.308 12.481 1.00 60.88 260 GLU A C 1
ATOM 2190 O O . GLU A 1 260 ? -17.099 -1.034 13.427 1.00 60.88 260 GLU A O 1
ATOM 2195 N N . ARG A 1 261 ? -15.648 0.377 12.455 1.00 56.78 261 ARG A N 1
ATOM 2196 C CA . ARG A 1 261 ? -14.689 0.372 13.567 1.00 56.78 261 ARG A CA 1
ATOM 2197 C C . ARG A 1 261 ? -15.191 1.119 14.800 1.00 56.78 261 ARG A C 1
ATOM 2199 O O . ARG A 1 261 ? -14.999 0.628 15.911 1.00 56.78 261 ARG A O 1
ATOM 2206 N N . ASN A 1 262 ? -15.850 2.261 14.610 1.00 51.66 262 ASN A N 1
ATOM 2207 C CA . ASN A 1 262 ? -16.552 2.953 15.692 1.00 51.66 262 ASN A CA 1
ATOM 2208 C C . ASN A 1 262 ? -17.735 2.120 16.233 1.00 51.66 262 ASN A C 1
ATOM 2210 O O . ASN A 1 262 ? -18.078 2.253 17.406 1.00 51.66 262 ASN A O 1
ATOM 2214 N N . ASP A 1 263 ? -18.286 1.215 15.417 1.00 44.62 263 ASP A N 1
ATOM 2215 C CA . ASP A 1 263 ? -19.380 0.292 15.744 1.00 44.62 263 ASP A CA 1
ATOM 2216 C C . ASP A 1 263 ? -18.921 -1.098 16.251 1.00 44.62 263 ASP A C 1
ATOM 2218 O O . ASP A 1 263 ? -19.760 -1.995 16.384 1.00 44.62 263 ASP A O 1
ATOM 2222 N N . TYR A 1 264 ? -17.641 -1.318 16.619 1.00 49.97 264 TYR A N 1
ATOM 2223 C CA . TYR A 1 264 ? -17.246 -2.504 17.414 1.00 49.97 264 TYR A CA 1
ATOM 2224 C C . TYR A 1 264 ? -17.847 -2.417 18.825 1.00 49.97 264 TYR A C 1
ATOM 2226 O O . TYR A 1 264 ? -17.167 -2.095 19.808 1.00 49.97 264 TYR A O 1
ATOM 2234 N N . SER A 1 265 ? -19.142 -2.718 18.890 1.00 61.03 265 SER A N 1
ATOM 2235 C CA . SER A 1 265 ? -20.002 -2.738 20.058 1.00 61.03 265 SER A CA 1
ATOM 2236 C C . SER A 1 265 ? -19.332 -3.499 21.199 1.00 61.03 265 SER A C 1
ATOM 2238 O O . SER A 1 265 ? -18.954 -4.666 21.062 1.00 61.03 265 SER A O 1
ATOM 2240 N N . LEU A 1 266 ? -19.226 -2.842 22.359 1.00 68.44 266 LEU A N 1
ATOM 2241 C CA . LEU A 1 266 ? -18.794 -3.443 23.627 1.00 68.44 266 LEU A CA 1
ATOM 2242 C C . LEU A 1 266 ? -19.561 -4.738 23.965 1.00 68.44 266 LEU A C 1
ATOM 2244 O O . LEU A 1 266 ? -19.089 -5.534 24.774 1.00 68.44 266 LEU A O 1
ATOM 2248 N N . GLU A 1 267 ? -20.712 -4.981 23.328 1.00 68.56 267 GLU A N 1
ATOM 2249 C CA . GLU A 1 267 ? -21.512 -6.193 23.499 1.00 68.56 267 GLU A CA 1
ATOM 2250 C C . GLU A 1 267 ? -20.776 -7.472 23.119 1.00 68.56 267 GLU A C 1
ATOM 2252 O O . GLU A 1 267 ? -20.944 -8.479 23.804 1.00 68.56 267 GLU A O 1
ATOM 2257 N N . GLN A 1 268 ? -19.922 -7.434 22.093 1.00 69.19 268 GLN A N 1
ATOM 2258 C CA . GLN A 1 268 ? -19.155 -8.607 21.657 1.00 69.19 268 GLN A CA 1
ATOM 2259 C C . GLN A 1 268 ? -18.120 -9.055 22.698 1.00 69.19 268 GLN A C 1
ATOM 2261 O O . GLN A 1 268 ? -17.642 -10.185 22.655 1.00 69.19 268 GLN A O 1
ATOM 2266 N N . TYR A 1 269 ? -17.791 -8.185 23.657 1.00 73.81 269 TYR A N 1
ATOM 2267 C CA . TYR A 1 269 ? -16.805 -8.451 24.699 1.00 73.81 269 TYR A CA 1
ATOM 2268 C C . TYR A 1 269 ? -17.431 -8.716 26.073 1.00 73.81 269 TYR A C 1
ATOM 2270 O O . TYR A 1 269 ? -16.697 -8.844 27.054 1.00 73.81 269 TYR A O 1
ATOM 2278 N N . LYS A 1 270 ? -18.766 -8.824 26.175 1.00 72.81 270 LYS A N 1
ATOM 2279 C CA . LYS A 1 270 ? -19.456 -9.092 27.453 1.00 72.81 270 LYS A CA 1
ATOM 2280 C C . LYS A 1 270 ? -18.948 -10.358 28.146 1.00 72.81 270 LYS A C 1
ATOM 2282 O O . LYS A 1 270 ? -18.847 -10.384 29.366 1.00 72.81 270 LYS A O 1
ATOM 2287 N N . ASP A 1 271 ? -18.569 -11.378 27.379 1.00 75.12 271 ASP A N 1
ATOM 2288 C CA . ASP A 1 271 ? -18.103 -12.658 27.922 1.00 75.12 271 ASP A CA 1
ATOM 2289 C C . ASP A 1 271 ? -16.694 -12.629 28.530 1.00 75.12 271 ASP A C 1
ATOM 2291 O O . ASP A 1 271 ? -16.333 -13.555 29.266 1.00 75.12 271 ASP A O 1
ATOM 2295 N N . LEU A 1 272 ? -15.907 -11.585 28.252 1.00 80.94 272 LEU A N 1
ATOM 2296 C CA . LEU A 1 272 ? -14.531 -11.455 28.737 1.00 80.94 272 LEU A CA 1
ATOM 2297 C C . LEU A 1 272 ? -14.449 -11.156 30.242 1.00 80.94 272 LEU A C 1
ATOM 2299 O O . LEU A 1 272 ? -13.419 -11.401 30.877 1.00 80.94 272 LEU A O 1
ATOM 2303 N N . LEU A 1 273 ? -15.536 -10.651 30.830 1.00 82.12 273 LEU A N 1
ATOM 2304 C CA . LEU A 1 273 ? -15.612 -10.303 32.240 1.00 82.12 273 LEU A CA 1
ATOM 2305 C C . LEU A 1 273 ? -16.911 -10.839 32.843 1.00 82.12 273 LEU A C 1
ATOM 2307 O O . LEU A 1 273 ? -17.997 -10.401 32.486 1.00 82.12 273 LEU A O 1
ATOM 2311 N N . LYS A 1 274 ? -16.801 -11.785 33.781 1.00 81.31 274 LYS A N 1
ATOM 2312 C CA . LYS A 1 274 ? -17.962 -12.427 34.415 1.00 81.31 274 LYS A CA 1
ATOM 2313 C C . LYS A 1 274 ? -18.033 -12.087 35.892 1.00 81.31 274 LYS A C 1
ATOM 2315 O O . LYS A 1 274 ? -17.116 -12.413 36.647 1.00 81.31 274 LYS A O 1
ATOM 2320 N N . PHE A 1 275 ? -19.128 -11.464 36.309 1.00 82.44 275 PHE A N 1
ATOM 2321 C CA . PHE A 1 275 ? -19.430 -11.217 37.715 1.00 82.44 275 PHE A CA 1
ATOM 2322 C C . PHE A 1 275 ? -20.140 -12.433 38.329 1.00 82.44 275 PHE A C 1
ATOM 2324 O O . PHE A 1 275 ? -21.115 -12.936 37.783 1.00 82.44 275 PHE A O 1
ATOM 2331 N N . ASN A 1 276 ? -19.655 -12.903 39.480 1.00 77.81 276 ASN A N 1
ATOM 2332 C CA . ASN A 1 276 ? -20.212 -14.047 40.217 1.00 77.81 276 ASN A CA 1
ATOM 2333 C C . ASN A 1 276 ? -21.041 -13.616 41.443 1.00 77.81 276 ASN A C 1
ATOM 2335 O O . ASN A 1 276 ? -21.397 -14.446 42.278 1.00 77.81 276 ASN A O 1
ATOM 2339 N N . GLY A 1 277 ? -21.296 -12.317 41.606 1.00 69.31 277 GLY A N 1
ATOM 2340 C CA . GLY A 1 277 ? -22.002 -11.754 42.754 1.00 69.31 277 GLY A CA 1
ATOM 2341 C C . GLY A 1 277 ? -23.021 -10.702 42.336 1.00 69.31 277 GLY A C 1
ATOM 2342 O O . GLY A 1 277 ? -22.951 -10.167 41.237 1.00 69.31 277 GLY A O 1
ATOM 2343 N N . ASP A 1 278 ? -23.953 -10.398 43.239 1.00 78.12 278 ASP A N 1
ATOM 2344 C CA . ASP A 1 278 ? -24.975 -9.361 43.054 1.00 78.12 278 ASP A CA 1
ATOM 2345 C C . ASP A 1 278 ? -24.328 -8.003 42.719 1.00 78.12 278 ASP A C 1
ATOM 2347 O O . ASP A 1 278 ? -23.588 -7.436 43.537 1.00 78.12 278 ASP A O 1
ATOM 2351 N N . SER A 1 279 ? -24.628 -7.488 41.523 1.00 74.88 279 SER A N 1
ATOM 2352 C CA . SER A 1 279 ? -24.124 -6.226 40.969 1.00 74.88 279 SER A CA 1
ATOM 2353 C C . SER A 1 279 ? -24.299 -5.054 41.943 1.00 74.88 279 SER A C 1
ATOM 2355 O O . SER A 1 279 ? -23.383 -4.243 42.115 1.00 74.88 279 SER A O 1
ATOM 2357 N N . LYS A 1 280 ? -25.404 -5.016 42.704 1.00 79.06 280 LYS A N 1
ATOM 2358 C CA . LYS A 1 280 ? -25.674 -3.975 43.715 1.00 79.06 280 LYS A CA 1
ATOM 2359 C C . LYS A 1 280 ? -24.722 -4.045 44.904 1.00 79.06 280 LYS A C 1
ATOM 2361 O O . LYS A 1 280 ? -24.342 -3.017 45.472 1.00 79.06 280 LYS A O 1
ATOM 2366 N N . LYS A 1 281 ? -24.315 -5.250 45.304 1.00 84.62 281 LYS A N 1
ATOM 2367 C CA . LYS A 1 281 ? -23.356 -5.440 46.401 1.00 84.62 281 LYS A CA 1
ATOM 2368 C C . LYS A 1 281 ? -21.937 -5.098 45.958 1.00 84.62 281 LYS A C 1
ATOM 2370 O O . LYS A 1 281 ? -21.188 -4.500 46.730 1.00 84.62 281 LYS A O 1
ATOM 2375 N N . ILE A 1 282 ? -21.587 -5.425 44.714 1.00 82.81 282 ILE A N 1
ATOM 2376 C CA . ILE A 1 282 ? -20.301 -5.061 44.103 1.00 82.81 282 ILE A CA 1
ATOM 2377 C C . ILE A 1 282 ? -20.187 -3.542 43.962 1.00 82.81 282 ILE A C 1
ATOM 2379 O O . ILE A 1 282 ? -19.157 -2.973 44.324 1.00 82.81 282 ILE A O 1
ATOM 2383 N N . TYR A 1 283 ? -21.269 -2.874 43.561 1.00 79.19 283 TYR A N 1
ATOM 2384 C CA . TYR A 1 283 ? -21.354 -1.417 43.576 1.00 79.19 283 TYR A CA 1
ATOM 2385 C C . TYR A 1 283 ? -21.045 -0.838 44.962 1.00 79.19 283 TYR A C 1
ATOM 2387 O O . TYR A 1 283 ? -20.174 0.019 45.088 1.00 79.19 283 TYR A O 1
ATOM 2395 N N . SER A 1 284 ? -21.678 -1.353 46.021 1.00 81.31 284 SER A N 1
ATOM 2396 C CA . SER A 1 284 ? -21.439 -0.838 47.375 1.00 81.31 284 SER A CA 1
ATOM 2397 C C . SER A 1 284 ? -19.996 -1.045 47.862 1.00 81.31 284 SER A C 1
ATOM 2399 O O . SER A 1 284 ? -19.506 -0.259 48.676 1.00 81.31 284 SER A O 1
ATOM 2401 N N . LEU A 1 285 ? -19.298 -2.078 47.377 1.00 84.88 285 LEU A N 1
ATOM 2402 C CA . LEU A 1 285 ? -17.863 -2.243 47.623 1.00 84.88 285 LEU A CA 1
ATOM 2403 C C . LEU A 1 285 ? -17.035 -1.206 46.870 1.00 84.88 285 LEU A C 1
ATOM 2405 O O . LEU A 1 285 ? -16.122 -0.621 47.450 1.00 84.88 285 LEU A O 1
ATOM 2409 N N . PHE A 1 286 ? -17.358 -0.957 45.604 1.00 83.00 286 PHE A N 1
ATOM 2410 C CA . PHE A 1 286 ? -16.645 0.038 44.815 1.00 83.00 286 PHE A CA 1
ATOM 2411 C C . PHE A 1 286 ? -16.841 1.457 45.342 1.00 83.00 286 PHE A C 1
ATOM 2413 O O . PHE A 1 286 ? -15.882 2.217 45.408 1.00 83.00 286 PHE A O 1
ATOM 2420 N N . GLU A 1 287 ? -18.041 1.811 45.806 1.00 79.31 287 GLU A N 1
ATOM 2421 C CA . GLU A 1 287 ? -18.255 3.101 46.464 1.00 79.31 287 GLU A CA 1
ATOM 2422 C C . GLU A 1 287 ? -17.307 3.296 47.644 1.00 79.31 287 GLU A C 1
ATOM 2424 O O . GLU A 1 287 ? -16.697 4.355 47.782 1.00 79.31 287 GLU A O 1
ATOM 2429 N N . LYS A 1 288 ? -17.147 2.251 48.465 1.00 83.12 288 LYS A N 1
ATOM 2430 C CA . LYS A 1 288 ? -16.245 2.300 49.611 1.00 83.12 288 LYS A CA 1
ATOM 2431 C C . LYS A 1 288 ? -14.780 2.373 49.187 1.00 83.12 288 LYS A C 1
ATOM 2433 O O . LYS A 1 288 ? -13.999 3.057 49.838 1.00 83.12 288 LYS A O 1
ATOM 2438 N N . TYR A 1 289 ? -14.412 1.702 48.097 1.00 84.31 289 TYR A N 1
ATOM 2439 C CA . TYR A 1 289 ? -13.086 1.815 47.493 1.00 84.31 289 TYR A CA 1
ATOM 2440 C C . TYR A 1 289 ? -12.790 3.246 47.025 1.00 84.31 289 TYR A C 1
ATOM 2442 O O . TYR A 1 289 ? -11.732 3.789 47.341 1.00 84.31 289 TYR A O 1
ATOM 2450 N N . LEU A 1 290 ? -13.736 3.874 46.320 1.00 78.31 290 LEU A N 1
ATOM 2451 C CA . LEU A 1 290 ? -13.584 5.242 45.831 1.00 78.31 290 LEU A CA 1
ATOM 2452 C C . LEU A 1 290 ? -13.410 6.247 46.972 1.00 78.31 290 LEU A C 1
ATOM 2454 O O . LEU A 1 290 ? -12.572 7.135 46.855 1.00 78.31 290 LEU A O 1
ATOM 2458 N N . GLU A 1 291 ? -14.130 6.080 48.085 1.00 79.94 291 GLU A N 1
ATOM 2459 C CA . GLU A 1 291 ? -13.958 6.919 49.283 1.00 79.94 291 GLU A CA 1
ATOM 2460 C C . GLU A 1 291 ? -12.529 6.889 49.844 1.00 79.94 291 GLU A C 1
ATOM 2462 O O . GLU A 1 291 ? -12.092 7.868 50.441 1.00 79.94 291 GLU A O 1
ATOM 2467 N N . PHE A 1 292 ? -11.791 5.789 49.668 1.00 80.94 292 PHE A N 1
ATOM 2468 C CA . PHE A 1 292 ? -10.400 5.699 50.119 1.00 80.94 292 PHE A CA 1
ATOM 2469 C C . PHE A 1 292 ? -9.409 6.351 49.153 1.00 80.94 292 PHE A C 1
ATOM 2471 O O . PHE A 1 292 ? -8.354 6.821 49.575 1.00 80.94 292 PHE A O 1
ATOM 2478 N N . LYS A 1 293 ? -9.717 6.359 47.851 1.00 75.06 293 LYS A N 1
ATOM 2479 C CA . LYS A 1 293 ? -8.793 6.837 46.811 1.00 75.06 293 LYS A CA 1
ATOM 2480 C C . LYS A 1 293 ? -9.036 8.280 46.386 1.00 75.06 293 LYS A C 1
ATOM 2482 O O . LYS A 1 293 ? -8.094 8.931 45.938 1.00 75.06 293 LYS A O 1
ATOM 2487 N N . TYR A 1 294 ? -10.246 8.799 46.580 1.00 71.81 294 TYR A N 1
ATOM 2488 C CA . TYR A 1 294 ? -10.636 10.127 46.121 1.00 71.81 294 TYR A CA 1
ATOM 2489 C C . TYR A 1 294 ? -11.260 10.944 47.259 1.00 71.81 294 TYR A C 1
ATOM 2491 O O . TYR A 1 294 ? -12.324 10.614 47.772 1.00 71.81 294 TYR A O 1
ATOM 2499 N N . ASN A 1 295 ? -10.622 12.067 47.606 1.00 65.00 295 ASN A N 1
ATOM 2500 C CA . ASN A 1 295 ? -11.119 13.014 48.617 1.00 65.00 295 ASN A CA 1
ATOM 2501 C C . ASN A 1 295 ? -12.086 14.072 48.039 1.00 65.00 295 ASN A C 1
ATOM 2503 O O . ASN A 1 295 ? -12.720 14.804 48.797 1.00 65.00 295 ASN A O 1
ATOM 2507 N N . ASN A 1 296 ? -12.187 14.193 46.708 1.00 65.06 296 ASN A N 1
ATOM 2508 C CA . ASN A 1 296 ? -12.980 15.228 46.035 1.00 65.06 296 ASN A CA 1
ATOM 2509 C C . ASN A 1 296 ? -14.399 14.727 45.704 1.00 65.06 296 ASN A C 1
ATOM 2511 O O . ASN A 1 296 ? -14.568 13.759 44.964 1.00 65.06 296 ASN A O 1
ATOM 2515 N N . SER A 1 297 ? -15.420 15.411 46.226 1.00 63.31 297 SER A N 1
ATOM 2516 C CA . SER A 1 297 ? -16.819 14.967 46.204 1.00 63.31 297 SER A CA 1
ATOM 2517 C C . SER A 1 297 ? -17.481 14.977 44.822 1.00 63.31 297 SER A C 1
ATOM 2519 O O . SER A 1 297 ? -18.362 14.152 44.584 1.00 63.31 297 SER A O 1
ATOM 2521 N N . ASN A 1 298 ? -17.078 15.865 43.907 1.00 68.31 298 ASN A N 1
ATOM 2522 C CA . ASN A 1 298 ? -17.698 15.960 42.578 1.00 68.31 298 ASN A CA 1
ATOM 2523 C C . ASN A 1 298 ? -17.125 14.927 41.604 1.00 68.31 298 ASN A C 1
ATOM 2525 O O . ASN A 1 298 ? -17.884 14.190 40.981 1.00 68.31 298 ASN A O 1
ATOM 2529 N N . HIS A 1 299 ? -15.799 14.794 41.561 1.00 66.81 299 HIS A N 1
ATOM 2530 C CA . HIS A 1 299 ? -15.131 13.776 40.749 1.00 66.81 299 HIS A CA 1
ATOM 2531 C C . HIS A 1 299 ? -15.548 12.360 41.185 1.00 66.81 299 HIS A C 1
ATOM 2533 O O . HIS A 1 299 ? -15.905 11.522 40.365 1.00 66.81 299 HIS A O 1
ATOM 2539 N N . LEU A 1 300 ? -15.656 12.121 42.498 1.00 68.31 300 LEU A N 1
ATOM 2540 C CA . LEU A 1 300 ? -16.138 10.854 43.051 1.00 68.31 300 LEU A CA 1
ATOM 2541 C C . LEU A 1 300 ? -17.581 10.516 42.631 1.00 68.31 300 LEU A C 1
ATOM 2543 O O . LEU A 1 300 ? -17.891 9.340 42.451 1.00 68.31 300 LEU A O 1
ATOM 2547 N N . LYS A 1 301 ? -18.468 11.503 42.436 1.00 70.94 301 LYS A N 1
ATOM 2548 C CA . LYS A 1 301 ? -19.833 11.254 41.932 1.00 70.94 301 LYS A CA 1
ATOM 2549 C C . LYS A 1 301 ? -19.839 10.795 40.473 1.00 70.94 301 LYS A C 1
ATOM 2551 O O . LYS A 1 301 ? -20.573 9.866 40.148 1.00 70.94 301 LYS A O 1
ATOM 2556 N N . GLU A 1 302 ? -19.021 11.402 39.617 1.00 72.62 302 GLU A N 1
ATOM 2557 C CA . GLU A 1 302 ? -18.921 11.023 38.199 1.00 72.62 302 GLU A CA 1
ATOM 2558 C C . GLU A 1 302 ? -18.341 9.613 38.034 1.00 72.62 302 GLU A C 1
ATOM 2560 O O . GLU A 1 302 ? -18.946 8.774 37.364 1.00 72.62 302 GLU A O 1
ATOM 2565 N N . LEU A 1 303 ? -17.244 9.314 38.742 1.00 72.25 303 LEU A N 1
ATOM 2566 C CA . LEU A 1 303 ? -16.615 7.988 38.746 1.00 72.25 303 LEU A CA 1
ATOM 2567 C C . LEU A 1 303 ? -17.583 6.897 39.233 1.00 72.25 303 LEU A C 1
ATOM 2569 O O . LEU A 1 303 ? -17.606 5.788 38.696 1.00 72.25 303 LEU A O 1
ATOM 2573 N N . LYS A 1 304 ? -18.414 7.211 40.239 1.00 74.44 304 LYS A N 1
ATOM 2574 C CA . LYS A 1 304 ? -19.458 6.304 40.739 1.00 74.44 304 LYS A CA 1
ATOM 2575 C C . LYS A 1 304 ? -20.467 5.951 39.652 1.00 74.44 304 LYS A C 1
ATOM 2577 O O . LYS A 1 304 ? -20.728 4.769 39.448 1.00 74.44 304 LYS A O 1
ATOM 2582 N N . ILE A 1 305 ? -21.026 6.952 38.968 1.00 73.31 305 ILE A N 1
ATOM 2583 C CA . ILE A 1 305 ? -22.033 6.751 37.912 1.00 73.31 305 ILE A CA 1
ATOM 2584 C C . ILE A 1 305 ? -21.448 5.909 36.774 1.00 73.31 305 ILE A C 1
ATOM 2586 O O . ILE A 1 305 ? -22.053 4.929 36.348 1.00 73.31 305 ILE A O 1
ATOM 2590 N N . GLN A 1 306 ? -20.236 6.242 36.338 1.00 74.19 306 GLN A N 1
ATOM 2591 C CA . GLN A 1 306 ? -19.547 5.551 35.250 1.00 74.19 306 GLN A CA 1
ATOM 2592 C C . GLN A 1 306 ? -19.237 4.082 35.576 1.00 74.19 306 GLN A C 1
ATOM 2594 O O . GLN A 1 306 ? -19.453 3.201 34.743 1.00 74.19 306 GLN A O 1
ATOM 2599 N N . PHE A 1 307 ? -18.792 3.785 36.800 1.00 74.81 307 PHE A N 1
ATOM 2600 C CA . PHE A 1 307 ? -18.534 2.405 37.212 1.00 74.81 307 PHE A CA 1
ATOM 2601 C C . PHE A 1 307 ? -19.814 1.590 37.423 1.00 74.81 307 PHE A C 1
ATOM 2603 O O . PHE A 1 307 ? -19.817 0.395 37.135 1.00 74.81 307 PHE A O 1
ATOM 2610 N N . ILE A 1 308 ? -20.913 2.208 37.879 1.00 74.62 308 ILE A N 1
ATOM 2611 C CA . ILE A 1 308 ? -22.226 1.540 37.906 1.00 74.62 308 ILE A CA 1
ATOM 2612 C C . ILE A 1 308 ? -22.593 1.076 36.498 1.00 74.62 308 ILE A C 1
ATOM 2614 O O . ILE A 1 308 ? -22.956 -0.085 36.319 1.00 74.62 308 ILE A O 1
ATOM 2618 N N . SER A 1 309 ? -22.474 1.959 35.501 1.00 75.19 309 SER A N 1
ATOM 2619 C CA . SER A 1 309 ? -22.761 1.611 34.108 1.00 75.19 309 SER A CA 1
ATOM 2620 C C . SER A 1 309 ? -21.873 0.468 33.618 1.00 75.19 309 SER A C 1
ATOM 2622 O O . SER A 1 309 ? -22.374 -0.456 32.984 1.00 75.19 309 SER A O 1
ATOM 2624 N N . PHE A 1 310 ? -20.586 0.468 33.986 1.00 79.12 310 PHE A N 1
ATOM 2625 C CA . PHE A 1 310 ? -19.674 -0.636 33.687 1.00 79.12 310 PHE A CA 1
ATOM 2626 C C . PHE A 1 310 ? -20.135 -1.966 34.299 1.00 79.12 310 PHE A C 1
ATOM 2628 O O . PHE A 1 310 ? -20.329 -2.946 33.582 1.00 79.12 310 PHE A O 1
ATOM 2635 N N . VAL A 1 311 ? -20.351 -2.013 35.616 1.00 76.38 311 VAL A N 1
ATOM 2636 C CA . VAL A 1 311 ? -20.747 -3.254 36.302 1.00 76.38 311 VAL A CA 1
ATOM 2637 C C . VAL A 1 311 ? -22.098 -3.753 35.804 1.00 76.38 311 VAL A C 1
ATOM 2639 O O . VAL A 1 311 ? -22.253 -4.950 35.604 1.00 76.38 311 VAL A O 1
ATOM 2642 N N . ASN A 1 312 ? -23.061 -2.865 35.549 1.00 76.38 312 ASN A N 1
ATOM 2643 C CA . ASN A 1 312 ? -24.365 -3.257 35.015 1.00 76.38 312 ASN A CA 1
ATOM 2644 C C . ASN A 1 312 ? -24.243 -3.864 33.612 1.00 76.38 312 ASN A C 1
ATOM 2646 O O . ASN A 1 312 ? -24.826 -4.918 33.352 1.00 76.38 312 ASN A O 1
ATOM 2650 N N . PHE A 1 313 ? -23.455 -3.236 32.732 1.00 76.19 313 PHE A N 1
ATOM 2651 C CA . PHE A 1 313 ? -23.258 -3.695 31.356 1.00 76.19 313 PHE A CA 1
ATOM 2652 C C . PHE A 1 313 ? -22.636 -5.098 31.285 1.00 76.19 313 PHE A C 1
ATOM 2654 O O . PHE A 1 313 ? -23.063 -5.918 30.471 1.00 76.19 313 PHE A O 1
ATOM 2661 N N . PHE A 1 314 ? -21.667 -5.386 32.159 1.00 75.25 314 PHE A N 1
ATOM 2662 C CA . PHE A 1 314 ? -20.959 -6.671 32.208 1.00 75.25 314 PHE A CA 1
ATOM 2663 C C . PHE A 1 314 ? -21.543 -7.679 33.223 1.00 75.25 314 PHE A C 1
ATOM 2665 O O . PHE A 1 314 ? -21.128 -8.835 33.243 1.00 75.25 314 PHE A O 1
ATOM 2672 N N . GLY A 1 315 ? -22.476 -7.268 34.088 1.00 68.94 315 GLY A N 1
ATOM 2673 C CA . GLY A 1 315 ? -22.927 -8.055 35.245 1.00 68.94 315 GLY A CA 1
ATOM 2674 C C . GLY A 1 315 ? -24.274 -8.755 35.093 1.00 68.94 315 GLY A C 1
ATOM 2675 O O . GLY A 1 315 ? -24.389 -9.914 35.478 1.00 68.94 315 GLY A O 1
ATOM 2676 N N . ASP A 1 316 ? -25.283 -8.093 34.516 1.00 64.62 316 ASP A N 1
ATOM 2677 C CA . ASP A 1 316 ? -26.677 -8.544 34.691 1.00 64.62 316 ASP A CA 1
ATOM 2678 C C . ASP A 1 316 ? -27.353 -9.055 33.407 1.00 64.62 316 ASP A C 1
ATOM 2680 O O . ASP A 1 316 ? -28.563 -9.281 33.397 1.00 64.62 316 ASP A O 1
ATOM 2684 N N . GLY A 1 317 ? -26.609 -9.238 32.307 1.00 55.94 317 GLY A N 1
ATOM 2685 C CA . GLY A 1 317 ? -27.112 -9.817 31.046 1.00 55.94 317 GLY A CA 1
ATOM 2686 C C . GLY A 1 317 ? -28.219 -9.016 30.341 1.00 55.94 317 GLY A C 1
ATOM 2687 O O . GLY A 1 317 ? -28.666 -9.391 29.260 1.00 55.94 317 GLY A O 1
ATOM 2688 N N . LYS A 1 318 ? -28.663 -7.903 30.932 1.00 63.19 318 LYS A N 1
ATOM 2689 C CA . LYS A 1 318 ? -29.659 -6.992 30.369 1.00 63.19 318 LYS A CA 1
ATOM 2690 C C . LYS A 1 318 ? -29.021 -6.074 29.328 1.00 63.19 318 LYS A C 1
ATOM 2692 O O . LYS A 1 318 ? -27.805 -5.863 29.297 1.00 63.19 318 LYS A O 1
ATOM 2697 N N . TYR A 1 319 ? -29.870 -5.536 28.460 1.00 54.41 319 TYR A N 1
ATOM 2698 C CA . TYR A 1 319 ? -29.472 -4.524 27.491 1.00 54.41 319 TYR A CA 1
ATOM 2699 C C . TYR A 1 319 ? -29.235 -3.204 28.235 1.00 54.41 319 TYR A C 1
ATOM 2701 O O . TYR A 1 319 ? -30.152 -2.661 28.850 1.00 54.41 319 TYR A O 1
ATOM 2709 N N . TYR A 1 320 ? -27.994 -2.730 28.216 1.00 64.94 320 TYR A N 1
ATOM 2710 C CA . TYR A 1 320 ? -27.568 -1.453 28.782 1.00 64.94 320 TYR A CA 1
ATOM 2711 C C . TYR A 1 320 ? -26.795 -0.700 27.706 1.00 64.94 320 TYR A C 1
ATOM 2713 O O . TYR A 1 320 ? -26.126 -1.331 26.886 1.00 64.94 320 TYR A O 1
ATOM 2721 N N . GLU A 1 321 ? -26.860 0.631 27.725 1.00 64.69 321 GLU A N 1
ATOM 2722 C CA . GLU A 1 321 ? -25.978 1.443 26.887 1.00 64.69 321 GLU A CA 1
ATOM 2723 C C . GLU A 1 321 ? -24.506 1.121 27.208 1.00 64.69 321 GLU A C 1
ATOM 2725 O O . GLU A 1 321 ? -24.158 0.977 28.389 1.00 64.69 321 GLU A O 1
ATOM 2730 N N . PRO A 1 322 ? -23.638 0.983 26.187 1.00 66.81 322 PRO A N 1
ATOM 2731 C CA . PRO A 1 322 ? -22.212 0.781 26.389 1.00 66.81 322 PRO A CA 1
ATOM 2732 C C . PRO A 1 322 ? -21.606 1.856 27.303 1.00 66.81 322 PRO A C 1
ATOM 2734 O O . PRO A 1 322 ? -21.800 3.050 27.061 1.00 66.81 322 PRO A O 1
ATOM 2737 N N . PRO A 1 323 ? -20.862 1.471 28.353 1.00 73.44 323 PRO A N 1
ATOM 2738 C CA . PRO A 1 323 ? -20.247 2.436 29.250 1.00 73.44 323 PRO A CA 1
ATOM 2739 C C . PRO A 1 323 ? -19.120 3.183 28.530 1.00 73.44 323 PRO A C 1
ATOM 2741 O O . PRO A 1 323 ? -18.256 2.566 27.909 1.00 73.44 323 PRO A O 1
ATOM 2744 N N . TYR A 1 324 ? -19.093 4.507 28.673 1.00 70.75 324 TYR A N 1
ATOM 2745 C CA . TYR A 1 324 ? -17.987 5.342 28.215 1.00 70.75 324 TYR A CA 1
ATOM 2746 C C . TYR A 1 324 ? -17.572 6.336 29.301 1.00 70.75 324 TYR A C 1
ATOM 2748 O O . TYR A 1 324 ? -18.409 6.980 29.938 1.00 70.75 324 TYR A O 1
ATOM 2756 N N . ILE A 1 325 ? -16.267 6.440 29.531 1.00 70.44 325 ILE A N 1
ATOM 2757 C CA . ILE A 1 325 ? -15.672 7.104 30.686 1.00 70.44 325 ILE A CA 1
ATOM 2758 C C . ILE A 1 325 ? -14.627 8.120 30.205 1.00 70.44 325 ILE A C 1
ATOM 2760 O O . ILE A 1 325 ? -13.459 7.795 30.033 1.00 70.44 325 ILE A O 1
ATOM 2764 N N . LYS A 1 326 ? -15.035 9.381 30.019 1.00 60.50 326 LYS A N 1
ATOM 2765 C CA . LYS A 1 326 ? -14.153 10.457 29.510 1.00 60.50 326 LYS A CA 1
ATOM 2766 C C . LYS A 1 326 ? -13.147 11.019 30.527 1.00 60.50 326 LYS A C 1
ATOM 2768 O O . LYS A 1 326 ? -12.335 11.856 30.156 1.00 60.50 326 LYS A O 1
ATOM 2773 N N . SER A 1 327 ? -13.233 10.641 31.801 1.00 67.00 327 SER A N 1
ATOM 2774 C CA . SER A 1 327 ? -12.625 11.395 32.911 1.00 67.00 327 SER A CA 1
ATOM 2775 C C . SER A 1 327 ? -11.525 10.660 33.680 1.00 67.00 327 SER A C 1
ATOM 2777 O O . SER A 1 327 ? -11.105 11.156 34.720 1.00 67.00 327 SER A O 1
ATOM 2779 N N . PHE A 1 328 ? -11.087 9.482 33.230 1.00 73.94 328 PHE A N 1
ATOM 2780 C CA . PHE A 1 328 ? -10.036 8.729 33.921 1.00 73.94 328 PHE A CA 1
ATOM 2781 C C . PHE A 1 328 ? -8.660 9.127 33.394 1.00 73.94 328 PHE A C 1
ATOM 2783 O O . PHE A 1 328 ? -8.404 9.018 32.199 1.00 73.94 328 PHE A O 1
ATOM 2790 N N . GLU A 1 329 ? -7.756 9.510 34.293 1.00 80.19 329 GLU A N 1
ATOM 2791 C CA . GLU A 1 329 ? -6.336 9.615 33.970 1.00 80.19 329 GLU A CA 1
ATOM 2792 C C . GLU A 1 329 ? -5.670 8.228 34.042 1.00 80.19 329 GLU A C 1
ATOM 2794 O O . GLU A 1 329 ? -6.162 7.300 34.693 1.00 80.19 329 GLU A O 1
ATOM 2799 N N . THR A 1 330 ? -4.473 8.081 33.463 1.00 81.81 330 THR A N 1
ATOM 2800 C CA . THR A 1 330 ? -3.666 6.843 33.517 1.00 81.81 330 THR A CA 1
ATOM 2801 C C . THR A 1 330 ? -3.535 6.276 34.940 1.00 81.81 330 THR A C 1
ATOM 2803 O O . THR A 1 330 ? -3.487 5.059 35.144 1.00 81.81 330 THR A O 1
ATOM 2806 N N . LYS A 1 331 ? -3.458 7.144 35.957 1.00 83.00 331 LYS A N 1
ATOM 2807 C CA . LYS A 1 331 ? -3.368 6.740 37.368 1.00 83.00 331 LYS A CA 1
ATOM 2808 C C . LYS A 1 331 ? -4.671 6.102 37.869 1.00 83.00 331 LYS A C 1
ATOM 2810 O O . LYS A 1 331 ? -4.603 5.111 38.598 1.00 83.00 331 LYS A O 1
ATOM 2815 N N . ASP A 1 332 ? -5.821 6.626 37.461 1.00 81.12 332 ASP A N 1
ATOM 2816 C CA . ASP A 1 332 ? -7.145 6.122 37.840 1.00 81.12 332 ASP A CA 1
ATOM 2817 C C . ASP A 1 332 ? -7.414 4.759 37.213 1.00 81.12 332 ASP A C 1
ATOM 2819 O O . ASP A 1 332 ? -7.859 3.838 37.895 1.00 81.12 332 ASP A O 1
ATOM 2823 N N . ILE A 1 333 ? -7.026 4.591 35.945 1.00 84.81 333 ILE A N 1
ATOM 2824 C CA . ILE A 1 333 ? -7.082 3.307 35.235 1.00 84.81 333 ILE A CA 1
ATOM 2825 C C . ILE A 1 333 ? -6.284 2.239 35.997 1.00 84.81 333 ILE A C 1
ATOM 2827 O O . ILE A 1 333 ? -6.773 1.135 36.245 1.00 84.81 333 ILE A O 1
ATOM 2831 N N . LYS A 1 334 ? -5.068 2.572 36.447 1.00 87.00 334 LYS A N 1
ATOM 2832 C CA . LYS A 1 334 ? -4.223 1.655 37.233 1.00 87.00 334 LYS A CA 1
ATOM 2833 C C . LYS A 1 334 ? -4.842 1.300 38.584 1.00 87.00 334 LYS A C 1
ATOM 2835 O O . LYS A 1 334 ? -4.772 0.144 39.001 1.00 87.00 334 LYS A O 1
ATOM 2840 N N . HIS A 1 335 ? -5.468 2.262 39.259 1.00 84.81 335 HIS A N 1
ATOM 2841 C CA . HIS A 1 335 ? -6.201 2.014 40.500 1.00 84.81 335 HIS A CA 1
ATOM 2842 C C . HIS A 1 335 ? -7.425 1.118 40.278 1.00 84.81 335 HIS A C 1
ATOM 2844 O O . HIS A 1 335 ? -7.618 0.158 41.026 1.00 84.81 335 HIS A O 1
ATOM 2850 N N . LEU A 1 336 ? -8.186 1.352 39.209 1.00 85.44 336 LEU A N 1
ATOM 2851 C CA . LEU A 1 336 ? -9.322 0.522 38.820 1.00 85.44 336 LEU A CA 1
ATOM 2852 C C . LEU A 1 336 ? -8.898 -0.931 38.561 1.00 85.44 336 LEU A C 1
ATOM 2854 O O . LEU A 1 336 ? -9.488 -1.852 39.125 1.00 85.44 336 LEU A O 1
ATOM 2858 N N . ILE A 1 337 ? -7.827 -1.147 37.793 1.00 88.62 337 ILE A N 1
ATOM 2859 C CA . ILE A 1 337 ? -7.255 -2.485 37.560 1.00 88.62 337 ILE A CA 1
ATOM 2860 C C . ILE A 1 337 ? -6.827 -3.141 38.885 1.00 88.62 337 ILE A C 1
ATOM 2862 O O . ILE A 1 337 ? -7.080 -4.330 39.112 1.00 88.62 337 ILE A O 1
ATOM 2866 N N . GLY A 1 338 ? -6.223 -2.367 39.793 1.00 87.44 338 GLY A N 1
ATOM 2867 C CA . GLY A 1 338 ? -5.889 -2.814 41.146 1.00 87.44 338 GLY A CA 1
ATOM 2868 C C . GLY A 1 338 ? -7.119 -3.236 41.962 1.00 87.44 338 GLY A C 1
ATOM 2869 O O . GLY A 1 338 ? -7.074 -4.242 42.670 1.00 87.44 338 GLY A O 1
ATOM 2870 N N . PHE A 1 339 ? -8.245 -2.532 41.829 1.00 87.12 339 PHE A N 1
ATOM 2871 C CA . PHE A 1 339 ? -9.502 -2.904 42.483 1.00 87.12 339 PHE A CA 1
ATOM 2872 C C . PHE A 1 339 ? -10.092 -4.209 41.934 1.00 87.12 339 PHE A C 1
ATOM 2874 O O . PHE A 1 339 ? -10.533 -5.057 42.711 1.00 87.12 339 PHE A O 1
ATOM 2881 N N . PHE A 1 340 ? -10.038 -4.432 40.619 1.00 88.69 340 PHE A N 1
ATOM 2882 C CA . PHE A 1 340 ? -10.452 -5.714 40.038 1.00 88.69 340 PHE A CA 1
ATOM 2883 C C . PHE A 1 340 ? -9.625 -6.886 40.578 1.00 88.69 340 PHE A C 1
ATOM 2885 O O . PHE A 1 340 ? -10.184 -7.953 40.828 1.00 88.69 340 PHE A O 1
ATOM 2892 N N . SER A 1 341 ? -8.331 -6.675 40.852 1.00 88.75 341 SER A N 1
ATOM 2893 C CA . SER A 1 341 ? -7.476 -7.668 41.524 1.00 88.75 341 SER A CA 1
ATOM 2894 C C . SER A 1 341 ? -8.042 -8.083 42.888 1.00 88.75 341 SER A C 1
ATOM 2896 O O . SER A 1 341 ? -8.125 -9.275 43.189 1.00 88.75 341 SER A O 1
ATOM 2898 N N . TYR A 1 342 ? -8.522 -7.119 43.685 1.00 88.88 342 TYR A N 1
ATOM 2899 C CA . TYR A 1 342 ? -9.209 -7.396 44.951 1.00 88.88 342 TYR A CA 1
ATOM 2900 C C . TYR A 1 342 ? -10.506 -8.191 44.738 1.00 88.88 342 TYR A C 1
ATOM 2902 O O . TYR A 1 342 ? -10.720 -9.205 45.405 1.00 88.88 342 TYR A O 1
ATOM 2910 N N . LEU A 1 343 ? -11.353 -7.780 43.787 1.00 88.38 343 LEU A N 1
ATOM 2911 C CA . LEU A 1 343 ? -12.608 -8.482 43.496 1.00 88.38 343 LEU A CA 1
ATOM 2912 C C . LEU A 1 343 ? -12.379 -9.929 43.029 1.00 88.38 343 LEU A C 1
ATOM 2914 O O . LEU A 1 343 ? -13.086 -10.837 43.471 1.00 88.38 343 LEU A O 1
ATOM 2918 N N . SER A 1 344 ? -11.374 -10.151 42.178 1.00 88.69 344 SER A N 1
ATOM 2919 C CA . SER A 1 344 ? -10.960 -11.484 41.731 1.00 88.69 344 SER A CA 1
ATOM 2920 C C . SER A 1 344 ? -10.448 -12.331 42.897 1.00 88.69 344 SER A C 1
ATOM 2922 O O . SER A 1 344 ? -10.868 -13.477 43.042 1.00 88.69 344 SER A O 1
ATOM 2924 N N . GLY A 1 345 ? -9.649 -11.754 43.804 1.00 85.69 345 GLY A N 1
ATOM 2925 C CA . GLY A 1 345 ? -9.198 -12.426 45.029 1.00 85.69 345 GLY A CA 1
ATOM 2926 C C . GLY A 1 345 ? -10.333 -12.835 45.980 1.00 85.69 345 GLY A C 1
ATOM 2927 O O . GLY A 1 345 ? -10.171 -13.771 46.760 1.00 85.69 345 GLY A O 1
ATOM 2928 N N . LYS A 1 346 ? -11.497 -12.177 45.902 1.00 88.25 346 LYS A N 1
ATOM 2929 C CA . LYS A 1 346 ? -12.729 -12.564 46.617 1.00 88.25 346 LYS A CA 1
ATOM 2930 C C . LYS A 1 346 ? -13.644 -13.498 45.819 1.00 88.25 346 LYS A C 1
ATOM 2932 O O . LYS A 1 346 ? -14.704 -13.866 46.315 1.00 88.25 346 LYS A O 1
ATOM 2937 N N . GLY A 1 347 ? -13.269 -13.864 44.595 1.00 85.12 347 GLY A N 1
ATOM 2938 C CA . GLY A 1 347 ? -14.077 -14.699 43.704 1.00 85.12 347 GLY A CA 1
ATOM 2939 C C . GLY A 1 347 ? -15.311 -14.001 43.118 1.00 85.12 347 GLY A C 1
ATOM 2940 O O . GLY A 1 347 ? -16.151 -14.672 42.522 1.00 85.12 347 GLY A O 1
ATOM 2941 N N . LEU A 1 348 ? -15.426 -12.673 43.257 1.00 87.12 348 LEU A N 1
ATOM 2942 C CA . LEU A 1 348 ? -16.583 -11.897 42.792 1.00 87.12 348 LEU A CA 1
ATOM 2943 C C . LEU A 1 348 ? -16.567 -11.632 41.282 1.00 87.12 348 LEU A C 1
ATOM 2945 O O . LEU A 1 348 ? -17.620 -11.364 40.709 1.00 87.12 348 LEU A O 1
ATOM 2949 N N . VAL A 1 349 ? -15.394 -11.693 40.643 1.00 87.50 349 VAL A N 1
ATOM 2950 C CA . VAL A 1 349 ? -15.226 -11.484 39.196 1.00 87.50 349 VAL A CA 1
ATOM 2951 C C . VAL A 1 349 ? -14.212 -12.477 38.644 1.00 87.50 349 VAL A C 1
ATOM 2953 O O . VAL A 1 349 ? -13.187 -12.742 39.278 1.00 87.50 349 VAL A O 1
ATOM 2956 N N . LYS A 1 350 ? -14.479 -12.997 37.447 1.00 86.06 350 LYS A N 1
ATOM 2957 C CA . LYS A 1 350 ? -13.574 -13.846 36.673 1.00 86.06 350 LYS A CA 1
ATOM 2958 C C . LYS A 1 350 ? -13.245 -13.176 35.339 1.00 86.06 350 LYS A C 1
ATOM 2960 O O . LYS A 1 350 ? -14.154 -12.769 34.622 1.00 86.06 350 LYS A O 1
ATOM 2965 N N . TYR A 1 351 ? -11.955 -13.083 35.026 1.00 87.75 351 TYR A N 1
ATOM 2966 C CA . TYR A 1 351 ? -11.427 -12.467 33.806 1.00 87.75 351 TYR A CA 1
ATOM 2967 C C . TYR A 1 351 ? -9.974 -12.917 33.562 1.00 87.75 351 TYR A C 1
ATOM 2969 O O . TYR A 1 351 ? -9.305 -13.380 34.492 1.00 87.75 351 TYR A O 1
ATOM 2977 N N . ASN A 1 352 ? -9.473 -12.751 32.334 1.00 86.31 352 ASN A N 1
ATOM 2978 C CA . ASN A 1 352 ? -8.033 -12.695 32.056 1.00 86.31 352 ASN A CA 1
ATOM 2979 C C . ASN A 1 352 ? -7.554 -11.243 32.236 1.00 86.31 352 ASN A C 1
ATOM 2981 O O . ASN A 1 352 ? -8.255 -10.308 31.857 1.00 86.31 352 ASN A O 1
ATOM 2985 N N . VAL A 1 353 ? -6.384 -11.033 32.848 1.00 84.88 353 VAL A N 1
ATOM 2986 C CA . VAL A 1 353 ? -5.843 -9.687 33.119 1.00 84.88 353 VAL A CA 1
ATOM 2987 C C . VAL A 1 353 ? -5.719 -8.867 31.833 1.00 84.88 353 VAL A C 1
ATOM 2989 O O . VAL A 1 353 ? -6.050 -7.686 31.851 1.00 84.88 353 VAL A O 1
ATOM 2992 N N . GLN A 1 354 ? -5.307 -9.494 30.730 1.00 82.00 354 GLN A N 1
ATOM 2993 C CA . GLN A 1 354 ? -5.209 -8.839 29.422 1.00 82.00 354 GLN A CA 1
ATOM 2994 C C . GLN A 1 354 ? -6.566 -8.346 28.925 1.00 82.00 354 GLN A C 1
ATOM 2996 O O . GLN A 1 354 ? -6.703 -7.186 28.546 1.00 82.00 354 GLN A O 1
ATOM 3001 N N . ASP A 1 355 ? -7.583 -9.198 29.024 1.00 83.00 355 ASP A N 1
ATOM 3002 C CA . ASP A 1 355 ? -8.944 -8.863 28.617 1.00 83.00 355 ASP A CA 1
ATOM 3003 C C . ASP A 1 355 ? -9.519 -7.719 29.463 1.00 83.00 355 ASP A C 1
ATOM 3005 O O . ASP A 1 355 ? -10.153 -6.809 28.937 1.00 83.00 355 ASP A O 1
ATOM 3009 N N . LEU A 1 356 ? -9.249 -7.714 30.775 1.00 87.94 356 LEU A N 1
ATOM 3010 C CA . LEU A 1 356 ? -9.639 -6.611 31.654 1.00 87.94 356 LEU A CA 1
ATOM 3011 C C . LEU A 1 356 ? -8.963 -5.298 31.242 1.00 87.94 356 LEU A C 1
ATOM 3013 O O . LEU A 1 356 ? -9.631 -4.268 31.189 1.00 87.94 356 LEU A O 1
ATOM 3017 N N . VAL A 1 357 ? -7.652 -5.318 30.982 1.00 85.19 357 VAL A N 1
ATOM 3018 C CA . VAL A 1 357 ? -6.906 -4.122 30.560 1.00 85.19 357 VAL A CA 1
ATOM 3019 C C . VAL A 1 357 ? -7.485 -3.586 29.255 1.00 85.19 357 VAL A C 1
ATOM 3021 O O . VAL A 1 357 ? -7.809 -2.404 29.183 1.00 85.19 357 VAL A O 1
ATOM 3024 N N . PHE A 1 358 ? -7.702 -4.458 28.272 1.00 83.25 358 PHE A N 1
ATOM 3025 C CA . PHE A 1 358 ? -8.337 -4.100 27.008 1.00 83.25 358 PHE A CA 1
ATOM 3026 C C . PHE A 1 358 ? -9.711 -3.448 27.217 1.00 83.25 358 PHE A C 1
ATOM 3028 O O . PHE A 1 358 ? -9.951 -2.348 26.722 1.00 83.25 358 PHE A O 1
ATOM 3035 N N . LEU A 1 359 ? -10.594 -4.078 27.999 1.00 84.69 359 LEU A N 1
ATOM 3036 C CA . LEU A 1 359 ? -11.933 -3.556 28.280 1.00 84.69 359 LEU A CA 1
ATOM 3037 C C . LEU A 1 359 ? -11.896 -2.185 28.961 1.00 84.69 359 LEU A C 1
ATOM 3039 O O . LEU A 1 359 ? -12.651 -1.292 28.584 1.00 84.69 359 LEU A O 1
ATOM 3043 N N . VAL A 1 360 ? -11.024 -2.007 29.957 1.00 85.94 360 VAL A N 1
ATOM 3044 C CA . VAL A 1 360 ? -10.906 -0.743 30.694 1.00 85.94 360 VAL A CA 1
ATOM 3045 C C . VAL A 1 360 ? -10.348 0.367 29.801 1.00 85.94 360 VAL A C 1
ATOM 3047 O O . VAL A 1 360 ? -10.841 1.492 29.851 1.00 85.94 360 VAL A O 1
ATOM 3050 N N . LEU A 1 361 ? -9.358 0.080 28.956 1.00 84.12 361 LEU A N 1
ATOM 3051 C CA . LEU A 1 361 ? -8.818 1.071 28.020 1.00 84.12 361 LEU A CA 1
ATOM 3052 C C . LEU A 1 361 ? -9.840 1.451 26.945 1.00 84.12 361 LEU A C 1
ATOM 3054 O O . LEU A 1 361 ? -9.989 2.631 26.633 1.00 84.12 361 LEU A O 1
ATOM 3058 N N . LYS A 1 362 ? -10.624 0.479 26.469 1.00 79.50 362 LYS A N 1
ATOM 3059 C CA . LYS A 1 362 ? -11.713 0.692 25.511 1.00 79.50 362 LYS A CA 1
ATOM 3060 C C . LYS A 1 362 ? -12.803 1.618 26.051 1.00 79.50 362 LYS A C 1
ATOM 3062 O O . LYS A 1 362 ? -13.139 2.617 25.422 1.00 79.50 362 LYS A O 1
ATOM 3067 N N . ILE A 1 363 ? -13.314 1.361 27.257 1.00 79.50 363 ILE A N 1
ATOM 3068 C CA . ILE A 1 363 ? -14.355 2.221 27.858 1.00 79.50 363 ILE A CA 1
ATOM 3069 C C . ILE A 1 363 ? -13.821 3.600 28.268 1.00 79.50 363 ILE A C 1
ATOM 3071 O O . ILE A 1 363 ? -14.605 4.538 28.368 1.00 79.50 363 ILE A O 1
ATOM 3075 N N . THR A 1 364 ? -12.519 3.731 28.542 1.00 80.94 364 THR A N 1
ATOM 3076 C CA . THR A 1 364 ? -11.900 5.007 28.948 1.00 80.94 364 THR A CA 1
ATOM 3077 C C . THR A 1 364 ? -11.341 5.804 27.771 1.00 80.94 364 THR A C 1
ATOM 3079 O O . THR A 1 364 ? -10.847 6.909 27.976 1.00 80.94 364 THR A O 1
ATOM 3082 N N . GLY A 1 365 ? -11.413 5.277 26.543 1.00 73.56 365 GLY A N 1
ATOM 3083 C CA . GLY A 1 365 ? -10.902 5.944 25.345 1.00 73.56 365 GLY A CA 1
ATOM 3084 C C . GLY A 1 365 ? -9.376 6.060 25.282 1.00 73.56 365 GLY A C 1
ATOM 3085 O O . GLY A 1 365 ? -8.897 7.012 24.681 1.00 73.56 365 GLY A O 1
ATOM 3086 N N . HIS A 1 366 ? -8.649 5.126 25.906 1.00 78.19 366 HIS A N 1
ATOM 3087 C CA . HIS A 1 366 ? -7.178 5.042 25.922 1.00 78.19 366 HIS A CA 1
ATOM 3088 C C . HIS A 1 366 ? -6.678 3.767 25.205 1.00 78.19 366 HIS A C 1
ATOM 3090 O O . HIS A 1 366 ? -5.737 3.099 25.646 1.00 78.19 366 HIS A O 1
ATOM 3096 N N . GLU A 1 367 ? -7.359 3.354 24.131 1.00 74.81 367 GLU A N 1
ATOM 3097 C CA . GLU A 1 367 ? -7.084 2.110 23.390 1.00 74.81 367 GLU A CA 1
ATOM 3098 C C . GLU A 1 367 ? -5.654 2.049 22.831 1.00 74.81 367 GLU A C 1
ATOM 3100 O O . GLU A 1 367 ? -5.063 0.973 22.724 1.00 74.81 367 GLU A O 1
ATOM 3105 N N . GLU A 1 368 ? -5.069 3.207 22.530 1.00 70.56 368 GLU A N 1
ATOM 3106 C CA . GLU A 1 368 ? -3.696 3.358 22.060 1.00 70.56 368 GLU A CA 1
ATOM 3107 C C . GLU A 1 368 ? -2.652 2.839 23.057 1.00 70.56 368 GLU A C 1
ATOM 3109 O O . GLU A 1 368 ? -1.541 2.480 22.659 1.00 70.56 368 GLU A O 1
ATOM 3114 N N . GLU A 1 369 ? -2.999 2.752 24.343 1.00 75.12 369 GLU A N 1
ATOM 3115 C CA . GLU A 1 369 ? -2.105 2.255 25.382 1.00 75.12 369 GLU A CA 1
ATOM 3116 C C . GLU A 1 369 ? -2.273 0.752 25.681 1.00 75.12 369 GLU A C 1
ATOM 3118 O O . GLU A 1 369 ? -1.726 0.266 26.671 1.00 75.12 369 GLU A O 1
ATOM 3123 N N . VAL A 1 370 ? -2.979 -0.030 24.852 1.00 71.19 370 VAL A N 1
ATOM 3124 C CA . VAL A 1 370 ? -3.224 -1.467 25.126 1.00 71.19 370 VAL A CA 1
ATOM 3125 C C . VAL A 1 370 ? -1.942 -2.291 25.311 1.00 71.19 370 VAL A C 1
ATOM 3127 O O . VAL A 1 370 ? -1.908 -3.217 26.117 1.00 71.19 370 VAL A O 1
ATOM 3130 N N . ASN A 1 371 ? -0.853 -1.905 24.639 1.00 69.50 371 ASN A N 1
ATOM 3131 C CA . ASN A 1 371 ? 0.458 -2.556 24.755 1.00 69.50 371 ASN A CA 1
ATOM 3132 C C . ASN A 1 371 ? 1.309 -2.018 25.923 1.00 69.50 371 ASN A C 1
ATOM 3134 O O . ASN A 1 371 ? 2.454 -2.434 26.111 1.00 69.50 371 ASN A O 1
ATOM 3138 N N . ASN A 1 372 ? 0.788 -1.075 26.713 1.00 76.31 372 ASN A N 1
ATOM 3139 C CA . ASN A 1 372 ? 1.483 -0.519 27.865 1.00 76.31 372 ASN A CA 1
ATOM 3140 C C . ASN A 1 372 ? 1.463 -1.527 29.024 1.00 76.31 372 ASN A C 1
ATOM 3142 O O . ASN A 1 372 ? 0.524 -1.593 29.824 1.00 76.31 372 ASN A O 1
ATOM 3146 N N . THR A 1 373 ? 2.563 -2.268 29.174 1.00 80.44 373 THR A N 1
ATOM 3147 C CA . THR A 1 373 ? 2.727 -3.296 30.217 1.00 80.44 373 THR A CA 1
ATOM 3148 C C . THR A 1 373 ? 2.547 -2.753 31.639 1.00 80.44 373 THR A C 1
ATOM 3150 O O . THR A 1 373 ? 2.337 -3.523 32.577 1.00 80.44 373 THR A O 1
ATOM 3153 N N . SER A 1 374 ? 2.617 -1.431 31.843 1.00 84.00 374 SER A N 1
ATOM 3154 C CA . SER A 1 374 ? 2.408 -0.827 33.161 1.00 84.00 374 SER A CA 1
ATOM 3155 C C . SER A 1 374 ? 0.968 -0.966 33.680 1.00 84.00 374 SER A C 1
ATOM 3157 O O . SER A 1 374 ? 0.770 -0.903 34.896 1.00 84.00 374 SER A O 1
ATOM 3159 N N . PHE A 1 375 ? -0.025 -1.192 32.810 1.00 84.12 375 PHE A N 1
ATOM 3160 C CA . PHE A 1 375 ? -1.403 -1.484 33.222 1.00 84.12 375 PHE A CA 1
ATOM 3161 C C . PHE A 1 375 ? -1.562 -2.911 33.740 1.00 84.12 375 PHE A C 1
ATOM 3163 O O . PHE A 1 375 ? -2.101 -3.104 34.829 1.00 84.12 375 PHE A O 1
ATOM 3170 N N . GLU A 1 376 ? -1.011 -3.906 33.043 1.00 83.94 376 GLU A N 1
ATOM 3171 C CA . GLU A 1 376 ? -0.981 -5.288 33.542 1.00 83.94 376 GLU A CA 1
ATOM 3172 C C . GLU A 1 376 ? -0.230 -5.379 34.877 1.00 83.94 376 GLU A C 1
ATOM 3174 O O . GLU A 1 376 ? -0.674 -6.036 35.821 1.00 83.94 376 GLU A O 1
ATOM 3179 N N . GLN A 1 377 ? 0.893 -4.661 34.997 1.00 86.56 377 GLN A N 1
ATOM 3180 C CA . GLN A 1 377 ? 1.657 -4.595 36.242 1.00 86.56 377 GLN A CA 1
ATOM 3181 C C . GLN A 1 377 ? 0.846 -3.984 37.392 1.00 86.56 377 GLN A C 1
ATOM 3183 O O . GLN A 1 377 ? 1.030 -4.395 38.541 1.00 86.56 377 GLN A O 1
ATOM 3188 N N . ALA A 1 378 ? -0.075 -3.052 37.121 1.00 86.88 378 ALA A N 1
ATOM 3189 C CA . ALA A 1 378 ? -0.922 -2.447 38.150 1.00 86.88 378 ALA A CA 1
ATOM 3190 C C . ALA A 1 378 ? -1.843 -3.466 38.843 1.00 86.88 378 ALA A C 1
ATOM 3192 O O . ALA A 1 378 ? -2.132 -3.311 40.027 1.00 86.88 378 ALA A O 1
ATOM 3193 N N . HIS A 1 379 ? -2.212 -4.562 38.167 1.00 87.31 379 HIS A N 1
ATOM 3194 C CA . HIS A 1 379 ? -2.987 -5.662 38.763 1.00 87.31 379 HIS A CA 1
ATOM 3195 C C . HIS A 1 379 ? -2.248 -6.353 39.923 1.00 87.31 379 HIS A C 1
ATOM 3197 O O . HIS A 1 379 ? -2.867 -6.842 40.875 1.00 87.31 379 HIS A O 1
ATOM 3203 N N . ARG A 1 380 ? -0.909 -6.375 39.871 1.00 82.38 380 ARG A N 1
ATOM 3204 C CA . ARG A 1 380 ? -0.049 -7.069 40.846 1.00 82.38 380 ARG A CA 1
ATOM 3205 C C . ARG A 1 380 ? 0.689 -6.120 41.791 1.00 82.38 380 ARG A C 1
ATOM 3207 O O . ARG A 1 380 ? 1.032 -6.525 42.900 1.00 82.38 380 ARG A O 1
ATOM 3214 N N . ASN A 1 381 ? 0.912 -4.875 41.381 1.00 81.81 381 ASN A N 1
ATOM 3215 C CA . ASN A 1 381 ? 1.743 -3.909 42.091 1.00 81.81 381 ASN A CA 1
ATOM 3216 C C . ASN A 1 381 ? 1.057 -3.349 43.352 1.00 81.81 381 ASN A C 1
ATOM 3218 O O . ASN A 1 381 ? -0.043 -2.801 43.297 1.00 81.81 381 ASN A O 1
ATOM 3222 N N . ILE A 1 382 ? 1.760 -3.435 44.486 1.00 75.12 382 ILE A N 1
ATOM 3223 C CA . ILE A 1 382 ? 1.299 -3.000 45.815 1.00 75.12 382 ILE A CA 1
ATOM 3224 C C . ILE A 1 382 ? 0.871 -1.525 45.828 1.00 75.12 382 ILE A C 1
ATOM 3226 O O . ILE A 1 382 ? -0.100 -1.188 46.496 1.00 75.12 382 ILE A O 1
ATOM 3230 N N . LYS A 1 383 ? 1.521 -0.651 45.046 1.00 78.00 383 LYS A N 1
ATOM 3231 C CA . LYS A 1 383 ? 1.197 0.787 44.981 1.00 78.00 383 LYS A CA 1
ATOM 3232 C C . LYS A 1 383 ? -0.247 1.064 44.545 1.00 78.00 383 LYS A C 1
ATOM 3234 O O . LYS A 1 383 ? -0.818 2.084 44.926 1.00 78.00 383 LYS A O 1
ATOM 3239 N N . PHE A 1 384 ? -0.820 0.182 43.730 1.00 78.38 384 PHE A N 1
ATOM 3240 C CA . PHE A 1 384 ? -2.178 0.329 43.202 1.00 78.38 384 PHE A CA 1
ATOM 3241 C C . PHE A 1 384 ? -3.197 -0.550 43.940 1.00 78.38 384 PHE A C 1
ATOM 3243 O O . PHE A 1 384 ? -4.394 -0.453 43.669 1.00 78.38 384 PHE A O 1
ATOM 3250 N N . LYS A 1 385 ? -2.736 -1.355 44.907 1.00 78.75 385 LYS A N 1
ATOM 3251 C CA . LYS A 1 385 ? -3.583 -2.120 45.824 1.00 78.75 385 LYS A CA 1
ATOM 3252 C C . LYS A 1 385 ? -4.049 -1.260 47.000 1.00 78.75 385 LYS A C 1
ATOM 3254 O O . LYS A 1 385 ? -3.589 -0.139 47.223 1.00 78.75 385 LYS A O 1
ATOM 3259 N N . LEU A 1 386 ? -5.012 -1.798 47.737 1.00 80.12 386 LEU A N 1
ATOM 3260 C CA . LEU A 1 386 ? -5.443 -1.245 49.015 1.00 80.12 386 LEU A CA 1
ATOM 3261 C C . LEU A 1 386 ? -4.325 -1.427 50.048 1.00 80.12 386 LEU A C 1
ATOM 3263 O O . LEU A 1 386 ? -3.670 -2.466 50.085 1.00 80.12 386 LEU A O 1
ATOM 3267 N N . SER A 1 387 ? -4.104 -0.411 50.877 1.00 83.19 387 SER A N 1
ATOM 3268 C CA . SER A 1 387 ? -3.304 -0.539 52.094 1.00 83.19 387 SER A CA 1
ATOM 3269 C C . SER A 1 387 ? -3.988 -1.492 53.074 1.00 83.19 387 SER A C 1
ATOM 3271 O O . SER A 1 387 ? -5.195 -1.716 52.997 1.00 83.19 387 SER A O 1
ATOM 3273 N N . GLU A 1 388 ? -3.246 -2.012 54.050 1.00 84.25 388 GLU A N 1
ATOM 3274 C CA . GLU A 1 388 ? -3.782 -2.980 55.014 1.00 84.25 388 GLU A CA 1
ATOM 3275 C C . GLU A 1 388 ? -5.009 -2.446 55.784 1.00 84.25 388 GLU A C 1
ATOM 3277 O O . GLU A 1 388 ? -5.954 -3.184 56.063 1.00 84.25 388 GLU A O 1
ATOM 3282 N N . ILE A 1 389 ? -5.026 -1.145 56.097 1.00 86.31 389 ILE A N 1
ATOM 3283 C CA . ILE A 1 389 ? -6.139 -0.484 56.795 1.00 86.31 389 ILE A CA 1
ATOM 3284 C C . ILE A 1 389 ? -7.366 -0.376 55.881 1.00 86.31 389 ILE A C 1
ATOM 3286 O O . ILE A 1 389 ? -8.474 -0.735 56.287 1.00 86.31 389 ILE A O 1
ATOM 3290 N N . GLU A 1 390 ? -7.172 0.085 54.642 1.00 86.25 390 GLU A N 1
ATOM 3291 C CA . GLU A 1 390 ? -8.243 0.184 53.642 1.00 86.25 390 GLU A CA 1
ATOM 3292 C C . GLU A 1 390 ? -8.821 -1.203 53.325 1.00 86.25 390 GLU A C 1
ATOM 3294 O O . GLU A 1 390 ? -10.037 -1.369 53.244 1.00 86.25 390 GLU A O 1
ATOM 3299 N N . GLU A 1 391 ? -7.964 -2.220 53.208 1.00 85.50 391 GLU A N 1
ATOM 3300 C CA . GLU A 1 391 ? -8.373 -3.594 52.941 1.00 85.50 391 GLU A CA 1
ATOM 3301 C C . GLU A 1 391 ? -9.150 -4.197 54.119 1.00 85.50 391 GLU A C 1
ATOM 3303 O O . GLU A 1 391 ? -10.182 -4.831 53.900 1.00 85.50 391 GLU A O 1
ATOM 3308 N N . LYS A 1 392 ? -8.736 -3.959 55.374 1.00 87.12 392 LYS A N 1
ATOM 3309 C CA . LYS A 1 392 ? -9.507 -4.363 56.569 1.00 87.12 392 LYS A CA 1
ATOM 3310 C C . LYS A 1 392 ? -10.900 -3.736 56.577 1.00 87.12 392 LYS A C 1
ATOM 3312 O O . LYS A 1 392 ? -11.889 -4.439 56.792 1.00 87.12 392 LYS A O 1
ATOM 3317 N N . ALA A 1 393 ? -10.994 -2.437 56.302 1.00 86.31 393 ALA A N 1
ATOM 3318 C CA . ALA A 1 393 ? -12.270 -1.732 56.254 1.00 86.31 393 ALA A CA 1
ATOM 3319 C C . ALA A 1 393 ? -13.164 -2.225 55.100 1.00 86.31 393 ALA A C 1
ATOM 3321 O O . ALA A 1 393 ? -14.368 -2.431 55.283 1.00 86.31 393 ALA A O 1
ATOM 3322 N N . LEU A 1 394 ? -12.579 -2.482 53.926 1.00 87.81 394 LEU A N 1
ATOM 3323 C CA . LEU A 1 394 ? -13.305 -3.020 52.780 1.00 87.81 394 LEU A CA 1
ATOM 3324 C C . LEU A 1 394 ? -13.747 -4.474 53.013 1.00 87.81 394 LEU A C 1
ATOM 3326 O O . LEU A 1 394 ? -14.878 -4.825 52.691 1.00 87.81 394 LEU A O 1
ATOM 3330 N N . ASN A 1 395 ? -12.918 -5.297 53.661 1.00 88.06 395 ASN A N 1
ATOM 3331 C CA . ASN A 1 395 ? -13.261 -6.663 54.065 1.00 88.06 395 ASN A CA 1
ATOM 3332 C C . ASN A 1 395 ? -14.405 -6.693 55.088 1.00 88.06 395 ASN A C 1
ATOM 3334 O O . ASN A 1 395 ? -15.284 -7.549 54.994 1.00 88.06 395 ASN A O 1
ATOM 3338 N N . ALA A 1 396 ? -14.450 -5.745 56.029 1.00 87.69 396 ALA A N 1
ATOM 3339 C CA . ALA A 1 396 ? -15.584 -5.608 56.942 1.00 87.69 396 ALA A CA 1
ATOM 3340 C C . ALA A 1 396 ? -16.887 -5.309 56.177 1.00 87.69 396 ALA A C 1
ATOM 3342 O O . ALA A 1 396 ? -17.927 -5.916 56.450 1.00 87.69 396 ALA A O 1
ATOM 3343 N N . ARG A 1 397 ? -16.829 -4.430 55.164 1.00 87.06 397 ARG A N 1
ATOM 3344 C CA . ARG A 1 397 ? -17.969 -4.149 54.275 1.00 87.06 397 ARG A CA 1
ATOM 3345 C C . ARG A 1 397 ? -18.358 -5.375 53.445 1.00 87.06 397 ARG A C 1
ATOM 3347 O O . ARG A 1 397 ? -19.543 -5.691 53.381 1.00 87.06 397 ARG A O 1
ATOM 3354 N N . TYR A 1 398 ? -17.386 -6.083 52.871 1.00 88.00 398 TYR A N 1
ATOM 3355 C CA . TYR A 1 398 ? -17.592 -7.333 52.134 1.00 88.00 398 TYR A CA 1
ATOM 3356 C C . TYR A 1 398 ? -18.320 -8.368 52.992 1.00 88.00 398 TYR A C 1
ATOM 3358 O O . TYR A 1 398 ? -19.372 -8.858 52.593 1.00 88.00 398 TYR A O 1
ATOM 3366 N N . ASN A 1 399 ? -17.833 -8.629 54.207 1.00 87.81 399 ASN A N 1
ATOM 3367 C CA . ASN A 1 399 ? -18.458 -9.582 55.123 1.00 87.81 399 ASN A CA 1
ATOM 3368 C C . ASN A 1 399 ? -19.900 -9.177 55.459 1.00 87.81 399 ASN A C 1
ATOM 3370 O O . ASN A 1 399 ? -20.795 -10.016 55.441 1.00 87.81 399 ASN A O 1
ATOM 3374 N N . LYS A 1 400 ? -20.164 -7.884 55.680 1.00 87.56 400 LYS A N 1
ATOM 3375 C CA . LYS A 1 400 ? -21.528 -7.396 55.918 1.00 87.56 400 LYS A CA 1
ATOM 3376 C C . LYS A 1 400 ? -22.453 -7.580 54.707 1.00 87.56 400 LYS A C 1
ATOM 3378 O O . LYS A 1 400 ? -23.645 -7.790 54.891 1.00 87.56 400 LYS A O 1
ATOM 3383 N N . LEU A 1 401 ? -21.947 -7.474 53.482 1.00 85.88 401 LEU A N 1
ATOM 3384 C CA . LEU A 1 401 ? -22.763 -7.562 52.263 1.00 85.88 401 LEU A CA 1
ATOM 3385 C C . LEU A 1 401 ? -22.979 -9.007 51.787 1.00 85.88 401 LEU A C 1
ATOM 3387 O O . LEU A 1 401 ? -24.065 -9.351 51.313 1.00 85.88 401 LEU A O 1
ATOM 3391 N N . PHE A 1 402 ? -21.949 -9.844 51.895 1.00 83.25 402 PHE A N 1
ATOM 3392 C CA . PHE A 1 402 ? -21.915 -11.180 51.297 1.00 83.25 402 PHE A CA 1
ATOM 3393 C C . PHE A 1 402 ? -22.004 -12.318 52.321 1.00 83.25 402 PHE A C 1
ATOM 3395 O O . PHE A 1 402 ? -22.417 -13.408 51.942 1.00 83.25 402 PHE A O 1
ATOM 3402 N N . ASN A 1 403 ? -21.712 -12.065 53.603 1.00 81.56 403 ASN A N 1
ATOM 3403 C CA . ASN A 1 403 ? -21.709 -13.086 54.661 1.00 81.56 403 ASN A CA 1
ATOM 3404 C C . ASN A 1 403 ? -22.748 -12.840 55.777 1.00 81.56 403 ASN A C 1
ATOM 3406 O O . ASN A 1 403 ? -22.778 -13.600 56.737 1.00 81.56 403 ASN A O 1
ATOM 3410 N N . SER A 1 404 ? -23.607 -11.814 55.682 1.00 59.78 404 SER A N 1
ATOM 3411 C CA . SER A 1 404 ? -24.588 -11.464 56.735 1.00 59.78 404 SER A CA 1
ATOM 3412 C C . SER A 1 404 ? -25.866 -12.316 56.767 1.00 59.78 404 SER A C 1
ATOM 3414 O O . SER A 1 404 ? -26.791 -11.995 57.507 1.00 59.78 404 SER A O 1
ATOM 3416 N N . LEU A 1 405 ? -25.915 -13.407 56.003 1.00 46.81 405 LEU A N 1
ATOM 3417 C CA . LEU A 1 405 ? -26.985 -14.407 56.036 1.00 46.81 405 LEU A CA 1
ATOM 3418 C C . LEU A 1 405 ? -26.378 -15.817 55.994 1.00 46.81 405 LEU A C 1
ATOM 3420 O O . LEU A 1 405 ? -26.521 -16.545 55.011 1.00 46.81 405 LEU A O 1
ATOM 3424 N N . LYS A 1 406 ? -25.667 -16.175 57.061 1.00 40.97 406 LYS A N 1
ATOM 3425 C CA . LYS A 1 406 ? -25.550 -17.564 57.503 1.00 40.97 406 LYS A CA 1
ATOM 3426 C C . LYS A 1 406 ? -26.094 -17.674 58.911 1.00 40.97 406 LYS A C 1
ATOM 3428 O O . LYS A 1 406 ? -25.720 -16.802 59.727 1.00 40.97 406 LYS A O 1
#

Organism: NCBI:txid2745851

Solvent-accessible surface area (backbone atoms only — not comparable to full-atom values): 22295 Å² total; per-residue (Å²): 140,79,90,80,49,67,68,57,52,49,51,48,50,50,49,49,52,49,48,49,51,48,49,48,49,48,49,49,47,44,43,72,74,56,30,62,81,49,37,52,56,44,37,54,70,67,72,42,67,40,71,64,51,44,52,52,52,56,50,49,53,54,51,50,50,48,52,51,13,52,46,30,41,72,77,42,99,54,26,68,59,10,49,52,46,41,51,53,51,51,50,50,52,52,50,53,53,47,35,45,73,69,65,73,54,54,61,63,60,53,46,45,26,59,69,46,34,35,36,36,73,59,54,70,74,49,56,69,72,55,48,51,52,26,47,48,27,42,50,55,52,48,39,73,48,77,67,78,89,61,101,43,66,71,58,32,54,49,43,34,69,58,39,38,62,47,42,60,83,56,60,35,66,68,58,54,50,54,53,48,71,73,49,88,36,84,53,32,48,40,46,30,62,40,55,37,21,52,55,43,52,54,52,49,51,54,49,49,33,63,76,26,60,75,35,56,76,50,75,66,51,60,62,60,56,39,55,58,75,61,35,58,88,36,48,47,75,47,75,86,60,17,31,35,67,43,62,69,58,46,52,51,55,50,49,48,56,52,47,56,59,74,58,66,54,65,72,84,53,39,83,49,39,42,49,71,53,61,58,72,57,53,45,57,50,49,55,56,51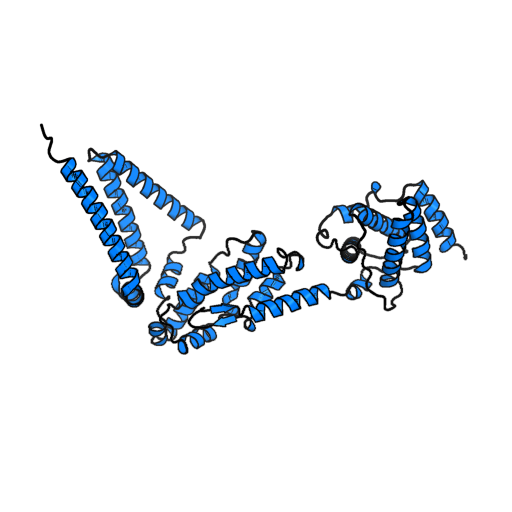,45,62,74,76,43,94,51,73,67,64,49,50,54,55,49,55,45,48,49,39,42,47,47,46,41,44,68,85,54,95,57,74,77,48,69,36,92,81,65,51,77,69,50,51,25,34,51,43,12,49,50,40,54,38,38,76,70,60,39,37,51,65,50,70,67,53,49,52,45,52,52,24,53,32,42,73,44,57,90,50,69,84,44,63,69,50,64,45,17,45,73,36,69,90,32,39,73,52,73,69,56,42,52,55,50,48,54,52,46,43,60,70,77,57,71,85,122